Protein AF-A0A0F9T8W8-F1 (afdb_monomer_lite)

Secondary structure (DSSP, 8-state):
------------SS----------SSS-HHHHHHHHHHHTT---S---SSHHHHHHHHHHH---GGGGGS-HHHHHHHHHHHHS-HHHHHTTS-PPP-------------S-SSTTSS------------------------S-TTT----S-----SS---HHHHHHHHHHHHHHHHIIIIII-S---SSHHHHHHHHHHHHT-SSPPPPPPHHHHHHHHTT-----EEES-SEEEEEEEEEETTHHHHHHTS-EEEEEEEEEES--HHHHHH--S-EEEEEEEEE-TT-SS--S-EEETTEEE--BEEE---SSS--EEEHHHHHHHHHHH--EEEEEEEEEEEEEEE-TTHHHHHHHHHHHHT-SSHHHHHHHHHHHHHHHHHHT--SEEEEEEESPPPGGGTTS-----------TT------EEEEEEE---TT--HHHHHHHHHHHHHHHHHHHHHHHHTTPPEEEEETTEEEESSPPPTTTB-TT--TTPEEEEEEEEEEEEEETTEEEEEETTEEEEEEETT-TT----HHHHHHHHTTPPEEEEEEPPPPHHHHHHHHHHHHH-HHHHHHHHHTS---SSS----SSS--EEEEEE---TTSTT--SS--PPPBHHHHHH--

Structure (mmCIF, N/CA/C/O backbone):
data_AF-A0A0F9T8W8-F1
#
_entry.id   AF-A0A0F9T8W8-F1
#
loop_
_atom_site.group_PDB
_atom_site.id
_atom_site.type_symbol
_atom_site.label_atom_id
_atom_site.label_alt_id
_atom_site.label_comp_id
_atom_site.label_asym_id
_atom_site.label_entity_id
_atom_site.label_seq_id
_atom_site.pdbx_PDB_ins_code
_atom_site.Cartn_x
_atom_site.Cartn_y
_atom_site.Cartn_z
_atom_site.occupancy
_atom_site.B_iso_or_equiv
_atom_site.auth_seq_id
_atom_site.auth_comp_id
_atom_site.auth_asym_id
_atom_site.auth_atom_id
_atom_site.pdbx_PDB_model_num
ATOM 1 N N . MET A 1 1 ? 22.616 67.131 -33.430 1.00 29.28 1 MET A N 1
ATOM 2 C CA . MET A 1 1 ? 23.385 68.053 -32.569 1.00 29.28 1 MET A CA 1
ATOM 3 C C . MET A 1 1 ? 23.751 67.282 -31.319 1.00 29.28 1 MET A C 1
ATOM 5 O O . MET A 1 1 ? 22.842 66.722 -30.737 1.00 29.28 1 MET A O 1
ATOM 9 N N . THR A 1 2 ? 24.973 67.141 -30.836 1.00 23.95 2 THR A N 1
ATOM 10 C CA . THR A 1 2 ? 26.331 67.298 -31.361 1.00 23.95 2 THR A CA 1
ATOM 11 C C . THR A 1 2 ? 27.179 66.436 -30.416 1.00 23.95 2 THR A C 1
ATOM 13 O O . THR A 1 2 ? 26.838 66.239 -29.255 1.00 23.95 2 THR A O 1
ATOM 16 N N . THR A 1 3 ? 28.230 65.877 -30.979 1.00 25.52 3 THR A N 1
ATOM 17 C CA . THR A 1 3 ? 29.277 64.994 -30.463 1.00 25.52 3 THR A CA 1
ATOM 18 C C . THR A 1 3 ? 29.898 65.422 -29.128 1.00 25.52 3 THR A C 1
ATOM 20 O O . THR A 1 3 ? 30.050 66.616 -28.920 1.00 25.52 3 THR A O 1
ATOM 23 N N . PHE A 1 4 ? 30.407 64.474 -28.325 1.00 23.53 4 PHE A N 1
ATOM 24 C CA . PHE A 1 4 ? 31.776 64.554 -27.776 1.00 23.53 4 PHE A CA 1
ATOM 25 C C . PHE A 1 4 ? 32.308 63.170 -27.350 1.00 23.53 4 PHE A C 1
ATOM 27 O O . PHE A 1 4 ? 31.723 62.479 -26.522 1.00 23.53 4 PHE A O 1
ATOM 34 N N . GLN A 1 5 ? 33.433 62.781 -27.958 1.00 27.00 5 GLN A N 1
ATOM 35 C CA . GLN A 1 5 ? 34.314 61.682 -27.554 1.00 27.00 5 GLN A CA 1
ATOM 36 C C . GLN A 1 5 ? 35.321 62.191 -26.514 1.00 27.00 5 GLN A C 1
ATOM 38 O O . GLN A 1 5 ? 35.812 63.306 -26.668 1.00 27.00 5 GLN A O 1
ATOM 43 N N . PHE A 1 6 ? 35.754 61.338 -25.580 1.00 24.06 6 PHE A N 1
ATOM 44 C CA . PHE A 1 6 ? 37.173 61.257 -25.211 1.00 24.06 6 PHE A CA 1
ATOM 45 C C . PHE A 1 6 ? 37.541 59.838 -24.751 1.00 24.06 6 PHE A C 1
ATOM 47 O O . PHE A 1 6 ? 36.818 59.194 -23.997 1.00 24.06 6 PHE A O 1
ATOM 54 N N . PHE A 1 7 ? 38.668 59.354 -25.273 1.00 26.80 7 PHE A N 1
ATOM 55 C CA . PHE A 1 7 ? 39.261 58.041 -25.030 1.00 26.80 7 PHE A CA 1
ATOM 56 C C . PHE A 1 7 ? 39.984 57.976 -23.678 1.00 26.80 7 PHE A C 1
ATOM 58 O O . PHE A 1 7 ? 40.740 58.881 -23.334 1.00 26.80 7 PHE A O 1
ATOM 65 N N . GLY A 1 8 ? 39.888 56.824 -23.013 1.00 24.77 8 GLY A N 1
ATOM 66 C CA . GLY A 1 8 ? 40.820 56.377 -21.980 1.00 24.77 8 GLY A CA 1
ATOM 67 C C . GLY A 1 8 ? 40.930 54.854 -22.009 1.00 24.77 8 GLY A C 1
ATOM 68 O O . GLY A 1 8 ? 40.056 54.154 -21.515 1.00 24.77 8 GLY A O 1
ATOM 69 N N . LYS A 1 9 ? 41.987 54.334 -22.643 1.00 27.94 9 LYS A N 1
ATOM 70 C CA . LYS A 1 9 ? 42.319 52.902 -22.681 1.00 27.94 9 LYS A CA 1
ATOM 71 C C . LYS A 1 9 ? 42.739 52.423 -21.286 1.00 27.94 9 LYS A C 1
ATOM 73 O O . LYS A 1 9 ? 43.814 52.796 -20.829 1.00 27.94 9 LYS A O 1
ATOM 78 N N . ILE A 1 10 ? 41.986 51.499 -20.695 1.00 27.47 10 ILE A N 1
ATOM 79 C CA . ILE A 1 10 ? 42.510 50.517 -19.735 1.00 27.47 10 ILE A CA 1
ATOM 80 C C . ILE A 1 10 ? 42.041 49.141 -20.222 1.00 27.47 10 ILE A C 1
ATOM 82 O O . ILE A 1 10 ? 40.852 48.922 -20.427 1.00 27.47 10 ILE A O 1
ATOM 86 N N . LYS A 1 11 ? 42.988 48.234 -20.494 1.00 29.33 11 LYS A N 1
ATOM 87 C CA . LYS A 1 11 ? 42.693 46.831 -20.830 1.00 29.33 11 LYS A CA 1
ATOM 88 C C . LYS A 1 11 ? 42.105 46.126 -19.596 1.00 29.33 11 LYS A C 1
ATOM 90 O O . LYS A 1 11 ? 42.685 46.285 -18.521 1.00 29.33 11 LYS A O 1
ATOM 95 N N . PRO A 1 12 ? 41.053 45.303 -19.735 1.00 30.50 12 PRO A N 1
ATOM 96 C CA . PRO A 1 12 ? 40.523 44.528 -18.624 1.00 30.50 12 PRO A CA 1
ATOM 97 C C . PRO A 1 12 ? 41.465 43.362 -18.291 1.00 30.50 12 PRO A C 1
ATOM 99 O O . PRO A 1 12 ? 41.955 42.658 -19.176 1.00 30.50 12 PRO A O 1
ATOM 102 N N . LYS A 1 13 ? 41.717 43.155 -16.998 1.00 28.94 13 LYS A N 1
ATOM 103 C CA . LYS A 1 13 ? 42.032 41.834 -16.450 1.00 28.94 13 LYS A CA 1
ATOM 104 C C . LYS A 1 13 ? 40.790 41.398 -15.673 1.00 28.94 13 LYS A C 1
ATOM 106 O O . LYS A 1 13 ? 40.319 42.161 -14.840 1.00 28.94 13 LYS A O 1
ATOM 111 N N . SER A 1 14 ? 40.335 40.187 -15.987 1.00 31.19 14 SER A N 1
ATOM 112 C CA . SER A 1 14 ? 39.193 39.432 -15.450 1.00 31.19 14 SER A CA 1
ATOM 113 C C . SER A 1 14 ? 37.791 39.969 -15.752 1.00 31.19 14 SER A C 1
ATOM 115 O O . SER A 1 14 ? 37.347 40.966 -15.191 1.00 31.19 14 SER A O 1
ATOM 117 N N . ASP A 1 15 ? 37.114 39.212 -16.616 1.00 30.25 15 ASP A N 1
ATOM 118 C CA . ASP A 1 15 ? 35.693 39.245 -16.938 1.00 30.25 15 ASP A CA 1
ATOM 119 C C . ASP A 1 15 ? 34.841 38.814 -15.737 1.00 30.25 15 ASP A C 1
ATOM 121 O O . ASP A 1 15 ? 34.908 37.651 -15.344 1.00 30.25 15 ASP A O 1
ATOM 125 N N . ILE A 1 16 ? 34.011 39.717 -15.208 1.00 27.97 16 ILE A N 1
ATOM 126 C CA . ILE A 1 16 ? 32.670 39.405 -14.684 1.00 27.97 16 ILE A CA 1
ATOM 127 C C . ILE A 1 16 ? 31.791 40.636 -14.964 1.00 27.97 16 ILE A C 1
ATOM 129 O O . ILE A 1 16 ? 31.844 41.624 -14.234 1.00 27.97 16 ILE A O 1
ATOM 133 N N . ASP A 1 17 ? 30.990 40.572 -16.028 1.00 25.86 17 ASP A N 1
ATOM 134 C CA . ASP A 1 17 ? 29.895 41.510 -16.291 1.00 25.86 17 ASP A CA 1
ATOM 135 C C . ASP A 1 17 ? 28.664 41.110 -15.462 1.00 25.86 17 ASP A C 1
ATOM 137 O O . ASP A 1 17 ? 28.151 39.997 -15.591 1.00 25.86 17 ASP A O 1
ATOM 141 N N . VAL A 1 18 ? 28.146 42.033 -14.645 1.00 28.97 18 VAL A N 1
ATOM 142 C CA . VAL A 1 18 ? 26.799 41.951 -14.055 1.00 28.97 18 VAL A CA 1
ATOM 143 C C . VAL A 1 18 ? 26.024 43.207 -14.474 1.00 28.97 18 VAL A C 1
ATOM 145 O O . VAL A 1 18 ? 26.321 44.289 -13.968 1.00 28.97 18 VAL A O 1
ATOM 148 N N . PRO A 1 19 ? 25.039 43.118 -15.389 1.00 28.30 19 PRO A N 1
ATOM 149 C CA . PRO A 1 19 ? 24.349 44.296 -15.899 1.00 28.30 19 PRO A CA 1
ATOM 150 C C . PRO A 1 19 ? 22.959 44.454 -15.272 1.00 28.30 19 PRO A C 1
ATOM 152 O O . PRO A 1 19 ? 21.989 44.039 -15.884 1.00 28.30 19 PRO A O 1
ATOM 155 N N . TRP A 1 20 ? 22.833 45.081 -14.095 1.00 27.33 20 TRP A N 1
ATOM 156 C CA . TRP A 1 20 ? 21.553 45.642 -13.611 1.00 27.33 20 TRP A CA 1
ATOM 157 C C . TRP A 1 20 ? 21.799 46.797 -12.625 1.00 27.33 20 TRP A C 1
ATOM 159 O O . TRP A 1 20 ? 21.724 46.625 -11.414 1.00 27.33 20 TRP A O 1
ATOM 169 N N . PHE A 1 21 ? 22.072 47.999 -13.135 1.00 28.42 21 PHE A N 1
ATOM 170 C CA . PHE A 1 21 ? 21.975 49.237 -12.352 1.00 28.42 21 PHE A CA 1
ATOM 171 C C . PHE A 1 21 ? 21.203 50.271 -13.163 1.00 28.42 21 PHE A C 1
ATOM 173 O O . PHE A 1 21 ? 21.746 50.955 -14.025 1.00 28.42 21 PHE A O 1
ATOM 180 N N . GLY A 1 22 ? 19.898 50.335 -12.920 1.00 29.84 22 GLY A N 1
ATOM 181 C CA . GLY A 1 22 ? 19.014 51.238 -13.646 1.00 29.84 22 GLY A CA 1
ATOM 182 C C . GLY A 1 22 ? 17.578 51.217 -13.149 1.00 29.84 22 GLY A C 1
ATOM 183 O O . GLY A 1 22 ? 16.677 51.243 -13.970 1.00 29.84 22 GLY A O 1
ATOM 184 N N . MET A 1 23 ? 17.349 51.114 -11.834 1.00 25.78 23 MET A N 1
ATOM 185 C CA . MET A 1 23 ? 16.037 51.365 -11.213 1.00 25.78 23 MET A CA 1
ATOM 186 C C . MET A 1 23 ? 16.192 51.581 -9.694 1.00 25.78 23 MET A C 1
ATOM 188 O O . MET A 1 23 ? 15.656 50.845 -8.878 1.00 25.78 23 MET A O 1
ATOM 192 N N . PHE A 1 24 ? 16.957 52.598 -9.296 1.00 33.00 24 PHE A N 1
ATOM 193 C CA . PHE A 1 24 ? 16.973 53.088 -7.911 1.00 33.00 24 PHE A CA 1
ATOM 194 C C . PHE A 1 24 ? 16.791 54.601 -7.910 1.00 33.00 24 PHE A C 1
ATOM 196 O O . PHE A 1 24 ? 17.720 55.370 -7.701 1.00 33.00 24 PHE A O 1
ATOM 203 N N . ALA A 1 25 ? 15.566 55.023 -8.193 1.00 29.28 25 ALA A N 1
ATOM 204 C CA . ALA A 1 25 ? 15.118 56.383 -7.953 1.00 29.28 25 ALA A CA 1
ATOM 205 C C . ALA A 1 25 ? 13.658 56.296 -7.512 1.00 29.28 25 ALA A C 1
ATOM 207 O O . ALA A 1 25 ? 12.774 56.392 -8.354 1.00 29.28 25 ALA A O 1
ATOM 20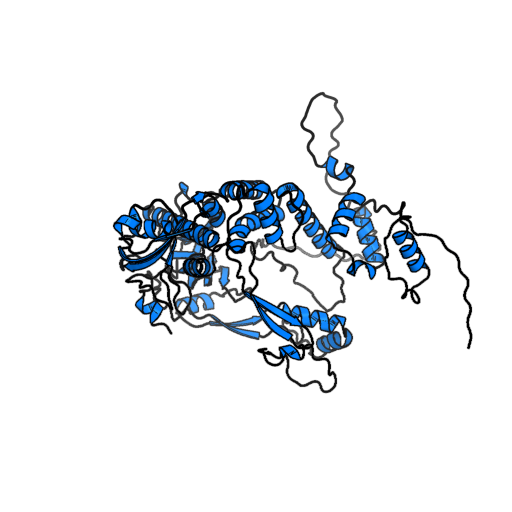8 N N . LEU A 1 26 ? 13.452 55.966 -6.228 1.00 34.81 26 LEU A N 1
ATOM 209 C CA . LEU A 1 26 ? 12.262 56.204 -5.384 1.00 34.81 26 LEU A CA 1
ATOM 210 C C . LEU A 1 26 ? 12.273 55.239 -4.181 1.00 34.81 26 LEU A C 1
ATOM 212 O O . LEU A 1 26 ? 11.365 54.434 -4.004 1.00 34.81 26 LEU A O 1
ATOM 216 N N . ILE A 1 27 ? 13.321 55.286 -3.356 1.00 35.09 27 ILE A N 1
ATOM 217 C CA . ILE A 1 27 ? 13.306 54.679 -2.018 1.00 35.09 27 ILE A CA 1
ATOM 218 C C . ILE A 1 27 ? 14.054 55.632 -1.077 1.00 35.09 27 ILE A C 1
ATOM 220 O O . ILE A 1 27 ? 15.100 56.153 -1.449 1.00 35.09 27 ILE A O 1
ATOM 224 N N . ASP A 1 28 ? 13.471 55.865 0.100 1.00 43.16 28 ASP A N 1
ATOM 225 C CA . ASP A 1 28 ? 14.023 56.571 1.266 1.00 43.16 28 ASP A CA 1
ATOM 226 C C . ASP A 1 28 ? 15.547 56.359 1.426 1.00 43.16 28 ASP A C 1
ATOM 228 O O . ASP A 1 28 ? 16.031 55.221 1.366 1.00 43.16 28 ASP A O 1
ATOM 232 N N . ASP A 1 29 ? 16.290 57.452 1.650 1.00 40.31 29 ASP A N 1
ATOM 233 C CA . ASP A 1 29 ? 17.758 57.513 1.770 1.00 40.31 29 ASP A CA 1
ATOM 234 C C . ASP A 1 29 ? 18.328 56.472 2.751 1.00 40.31 29 ASP A C 1
ATOM 236 O O . ASP A 1 29 ? 19.463 56.003 2.609 1.00 40.31 29 ASP A O 1
ATOM 240 N N . LYS A 1 30 ? 17.520 56.034 3.724 1.00 41.41 30 LYS A N 1
ATOM 241 C CA . LYS A 1 30 ? 17.898 55.004 4.695 1.00 41.41 30 LYS A CA 1
ATOM 242 C C . LYS A 1 30 ? 18.047 53.603 4.085 1.00 41.41 30 LYS A C 1
ATOM 244 O O . LYS A 1 30 ? 18.895 52.832 4.532 1.00 41.41 30 LYS A O 1
ATOM 249 N N . TRP A 1 31 ? 17.270 53.264 3.058 1.00 42.44 31 TRP A N 1
ATOM 250 C CA . TRP A 1 31 ? 17.313 51.952 2.397 1.00 42.44 31 TRP A CA 1
ATOM 251 C C . TRP A 1 31 ? 18.368 51.871 1.293 1.00 42.44 31 TRP A C 1
ATOM 253 O O . TRP A 1 31 ? 18.958 50.807 1.098 1.00 42.44 31 TRP A O 1
ATOM 263 N N . ALA A 1 32 ? 18.648 52.988 0.615 1.00 44.38 32 ALA A N 1
ATOM 264 C CA . ALA A 1 32 ? 19.736 53.077 -0.359 1.00 44.38 32 ALA A CA 1
ATOM 265 C C . ALA A 1 32 ? 21.104 52.818 0.303 1.00 44.38 32 ALA A C 1
ATOM 267 O O . ALA A 1 32 ? 21.927 52.089 -0.249 1.00 44.38 32 ALA A O 1
ATOM 268 N N . SER A 1 33 ? 21.296 53.324 1.527 1.00 42.44 33 SER A N 1
ATOM 269 C CA . SER A 1 33 ? 22.478 53.067 2.360 1.00 42.44 33 SER A CA 1
ATOM 270 C C . SER A 1 33 ? 22.639 51.577 2.718 1.00 42.44 33 SER A C 1
ATOM 272 O O . SER A 1 33 ? 23.687 50.982 2.479 1.00 42.44 33 SER A O 1
ATOM 274 N N . ILE A 1 34 ? 21.562 50.921 3.168 1.00 43.38 34 ILE A N 1
ATOM 275 C CA . ILE A 1 34 ? 21.576 49.494 3.546 1.00 43.38 34 ILE A CA 1
ATOM 276 C C . ILE A 1 34 ? 21.857 48.584 2.337 1.00 43.38 34 ILE A C 1
ATOM 278 O O . ILE A 1 34 ? 22.595 47.604 2.450 1.00 43.38 34 ILE A O 1
ATOM 282 N N . CYS A 1 35 ? 21.301 48.902 1.165 1.00 42.88 35 CYS A N 1
ATOM 283 C CA . CYS A 1 35 ? 21.550 48.128 -0.055 1.00 42.88 35 CYS A CA 1
ATOM 284 C C . CYS A 1 35 ? 22.981 48.335 -0.588 1.00 42.88 35 CYS A C 1
ATOM 286 O O . CYS A 1 35 ? 23.602 47.380 -1.063 1.00 42.88 35 CYS A O 1
ATOM 288 N N . ALA A 1 36 ? 23.531 49.547 -0.459 1.00 45.31 36 ALA A N 1
ATOM 289 C CA . ALA A 1 36 ? 24.926 49.836 -0.789 1.00 45.31 36 ALA A CA 1
ATOM 290 C C . ALA A 1 36 ? 25.902 49.077 0.134 1.00 45.31 36 ALA A C 1
ATOM 292 O O . ALA A 1 36 ? 26.884 48.503 -0.345 1.00 45.31 36 ALA A O 1
ATOM 293 N N . ASP A 1 37 ? 25.592 48.969 1.428 1.00 42.84 37 ASP A N 1
ATOM 294 C CA . ASP A 1 37 ? 26.414 48.243 2.405 1.00 42.84 37 ASP A CA 1
ATOM 295 C C . ASP A 1 37 ? 26.347 46.712 2.237 1.00 42.84 37 ASP A C 1
ATOM 297 O O . ASP A 1 37 ? 27.364 46.027 2.392 1.00 42.84 37 ASP A O 1
ATOM 301 N N . LEU A 1 38 ? 25.188 46.165 1.842 1.00 41.34 38 LEU A N 1
ATOM 302 C CA . LEU A 1 38 ? 25.027 44.745 1.487 1.00 41.34 38 LEU A CA 1
ATOM 303 C C . LEU A 1 38 ? 25.827 44.361 0.235 1.00 41.34 38 LEU A C 1
ATOM 305 O O . LEU A 1 38 ? 26.480 43.321 0.216 1.00 41.34 38 LEU A O 1
ATOM 309 N N . SER A 1 39 ? 25.818 45.210 -0.796 1.00 38.34 39 SER A N 1
ATOM 310 C CA . SER A 1 39 ? 26.518 44.938 -2.063 1.00 38.34 39 SER A CA 1
ATOM 311 C C . SER A 1 39 ? 28.047 45.047 -1.970 1.00 38.34 39 SER A C 1
ATOM 313 O O . SER A 1 39 ? 28.758 44.551 -2.842 1.00 38.34 39 SER A O 1
ATOM 315 N N . THR A 1 40 ? 28.563 45.667 -0.903 1.00 38.66 40 THR A N 1
ATOM 316 C CA . THR A 1 40 ? 30.001 45.900 -0.685 1.00 38.66 40 THR A CA 1
ATOM 317 C C . THR A 1 40 ? 30.600 45.056 0.445 1.00 38.66 40 THR A C 1
ATOM 319 O O . THR A 1 40 ? 31.783 45.199 0.750 1.00 38.66 40 THR A O 1
ATOM 322 N N . GLY A 1 41 ? 29.813 44.165 1.065 1.00 36.72 41 GLY A N 1
ATOM 323 C CA . GLY A 1 41 ? 30.288 43.277 2.132 1.00 36.72 41 GLY A CA 1
ATOM 324 C C . GLY A 1 41 ? 30.656 43.996 3.438 1.00 36.72 41 GLY A C 1
ATOM 325 O O . GLY A 1 41 ? 31.427 43.461 4.230 1.00 36.72 41 GLY A O 1
ATOM 326 N N . LYS A 1 42 ? 30.130 45.206 3.679 1.00 36.94 42 LYS A N 1
ATOM 327 C CA . LYS A 1 42 ? 30.477 46.041 4.847 1.00 36.94 42 LYS A CA 1
ATOM 328 C C . LYS A 1 42 ? 29.655 45.769 6.107 1.00 36.94 42 LYS A C 1
ATOM 330 O O . LYS A 1 42 ? 29.913 46.381 7.142 1.00 36.94 42 LYS A O 1
ATOM 335 N N . LEU A 1 43 ? 28.716 44.827 6.070 1.00 37.53 43 LEU A N 1
ATOM 336 C CA . LEU A 1 43 ? 27.928 44.420 7.235 1.00 37.53 43 LEU A CA 1
ATOM 337 C C . LEU A 1 43 ? 28.731 43.480 8.155 1.00 37.53 43 LEU A C 1
ATOM 339 O O . LEU A 1 43 ? 28.422 42.307 8.324 1.00 37.53 43 LEU A O 1
ATOM 343 N N . VAL A 1 44 ? 29.771 44.023 8.787 1.00 37.00 44 VAL A N 1
ATOM 344 C CA . VAL A 1 44 ? 30.335 43.477 10.026 1.00 37.00 44 VAL A CA 1
ATOM 345 C C . VAL A 1 44 ? 29.755 44.320 11.156 1.00 37.00 44 VAL A C 1
ATOM 347 O O . VAL A 1 44 ? 30.261 45.402 11.438 1.00 37.00 44 VAL A O 1
ATOM 350 N N . GLY A 1 45 ? 28.658 43.871 11.775 1.00 34.19 45 GLY A N 1
ATOM 351 C CA . GLY A 1 45 ? 28.146 44.568 12.964 1.00 34.19 45 GLY A CA 1
ATOM 352 C C . GLY A 1 45 ? 26.699 44.330 13.387 1.00 34.19 45 GLY A C 1
ATOM 353 O O . GLY A 1 45 ? 26.348 44.750 14.482 1.00 34.19 45 GLY A O 1
ATOM 354 N N . PHE A 1 46 ? 25.864 43.652 12.597 1.00 35.41 46 PHE A N 1
ATOM 355 C CA . PHE A 1 46 ? 24.552 43.204 13.078 1.00 35.41 46 PHE A CA 1
ATOM 356 C C . PHE A 1 46 ? 24.614 41.716 13.411 1.00 35.41 46 PHE A C 1
ATOM 358 O O . PHE A 1 46 ? 24.596 40.870 12.521 1.00 35.41 46 PHE A O 1
ATOM 365 N N . ARG A 1 47 ? 24.717 41.407 14.704 1.00 37.28 47 ARG A N 1
ATOM 366 C CA . ARG A 1 47 ? 24.482 40.065 15.239 1.00 37.28 47 ARG A CA 1
ATOM 367 C C . ARG A 1 47 ? 23.119 40.081 15.915 1.00 37.28 47 ARG A C 1
ATOM 369 O O . ARG A 1 47 ? 22.885 40.924 16.772 1.00 37.28 47 ARG A O 1
ATOM 376 N N . PHE A 1 48 ? 22.235 39.178 15.512 1.00 41.44 48 PHE A N 1
ATOM 377 C CA . PHE A 1 48 ? 21.104 38.808 16.355 1.00 41.44 48 PHE A CA 1
ATOM 378 C C . PHE A 1 48 ? 21.650 37.787 17.344 1.00 41.44 48 PHE A C 1
ATOM 380 O O . PHE A 1 48 ? 22.096 36.718 16.930 1.00 41.44 48 PHE A O 1
ATOM 387 N N . GLU A 1 49 ? 21.689 38.135 18.626 1.00 37.03 49 GLU A N 1
ATOM 388 C CA . GLU A 1 49 ? 22.218 37.246 19.663 1.00 37.03 49 GLU A CA 1
ATOM 389 C C . GLU A 1 49 ? 21.236 36.107 19.946 1.00 37.03 49 GLU A C 1
ATOM 391 O O . GLU A 1 49 ? 21.616 35.042 20.432 1.00 37.03 49 GLU A O 1
ATOM 396 N N . THR A 1 50 ? 19.964 36.295 19.578 1.00 42.94 50 THR A N 1
ATOM 397 C CA . THR A 1 50 ? 18.943 35.253 19.645 1.00 42.94 50 THR A CA 1
ATOM 398 C C . THR A 1 50 ? 17.987 35.293 18.453 1.00 42.94 50 THR A C 1
ATOM 400 O O . THR A 1 50 ? 17.699 36.336 17.866 1.00 42.94 50 THR A O 1
ATOM 403 N N . VAL A 1 51 ? 17.389 34.139 18.141 1.00 42.12 51 VAL A N 1
ATOM 404 C CA . VAL A 1 51 ? 16.285 34.029 17.169 1.00 42.12 51 VAL A CA 1
ATOM 405 C C . VAL A 1 51 ? 15.110 34.949 17.550 1.00 42.12 51 VAL A C 1
ATOM 407 O O . VAL A 1 51 ? 14.410 35.448 16.673 1.00 42.12 51 VAL A O 1
ATOM 410 N N . ALA A 1 52 ? 14.911 35.228 18.843 1.00 44.75 52 ALA A N 1
ATOM 411 C CA . ALA A 1 52 ? 13.852 36.110 19.329 1.00 44.75 52 ALA A CA 1
ATOM 412 C C . ALA A 1 52 ? 14.033 37.569 18.877 1.00 44.75 52 ALA A C 1
ATOM 414 O O . ALA A 1 52 ? 13.055 38.191 18.473 1.00 44.75 52 ALA A O 1
ATOM 415 N N . GLU A 1 53 ? 15.264 38.084 18.856 1.00 46.97 53 GLU A N 1
ATOM 416 C CA . GLU A 1 53 ? 15.563 39.450 18.399 1.00 46.97 53 GLU A CA 1
ATOM 417 C C . GLU A 1 53 ? 15.341 39.614 16.895 1.00 46.97 53 GLU A C 1
ATOM 419 O O . GLU A 1 53 ? 14.822 40.636 16.446 1.00 46.97 53 GLU A O 1
ATOM 424 N N . LEU A 1 54 ? 15.661 38.581 16.109 1.00 49.03 54 LEU A N 1
ATOM 425 C CA . LEU A 1 54 ? 15.357 38.549 14.679 1.00 49.03 54 LEU A CA 1
ATOM 426 C C . LEU A 1 54 ? 13.840 38.592 14.440 1.00 49.03 54 LEU A C 1
ATOM 428 O O . LEU A 1 54 ? 13.363 39.345 13.591 1.00 49.03 54 LEU A O 1
ATOM 432 N N . PHE A 1 55 ? 13.066 37.817 15.205 1.00 47.50 55 PHE A N 1
ATOM 433 C CA . PHE A 1 55 ? 11.605 37.831 15.108 1.00 47.50 55 PHE A CA 1
ATOM 434 C C . PHE A 1 55 ? 10.999 39.150 15.585 1.00 47.50 55 PHE A C 1
ATOM 436 O O . PHE A 1 55 ? 10.072 39.645 14.946 1.00 47.50 55 PHE A O 1
ATOM 443 N N . GLU A 1 56 ? 11.511 39.744 16.662 1.00 47.94 56 GLU A N 1
ATOM 444 C CA . GLU A 1 56 ? 11.073 41.055 17.143 1.00 47.94 56 GLU A CA 1
ATOM 445 C C . GLU A 1 56 ? 11.367 42.142 16.102 1.00 47.94 56 GLU A C 1
ATOM 447 O O . GLU A 1 56 ? 10.501 42.965 15.808 1.00 47.94 56 GLU A O 1
ATOM 452 N N . TYR A 1 57 ? 12.530 42.079 15.452 1.00 50.12 57 TYR A N 1
ATOM 453 C CA . TYR A 1 57 ? 12.904 42.970 14.357 1.00 50.12 57 TYR A CA 1
ATOM 454 C C . TYR A 1 57 ? 11.970 42.826 13.143 1.00 50.12 57 TYR A C 1
ATOM 456 O O . TYR A 1 57 ? 11.413 43.821 12.678 1.00 50.12 57 TYR A O 1
ATOM 464 N N . ILE A 1 58 ? 11.717 41.599 12.670 1.00 49.41 58 ILE A N 1
ATOM 465 C CA . ILE A 1 58 ? 10.791 41.333 11.550 1.00 49.41 58 ILE A CA 1
ATOM 466 C C . ILE A 1 58 ? 9.362 41.778 11.897 1.00 49.41 58 ILE A C 1
ATOM 468 O O . ILE A 1 58 ? 8.665 42.353 11.062 1.00 49.41 58 ILE A O 1
ATOM 472 N N . THR A 1 59 ? 8.925 41.545 13.136 1.00 46.22 59 THR A N 1
ATOM 473 C CA . THR A 1 59 ? 7.585 41.927 13.610 1.00 46.22 59 THR A CA 1
ATOM 474 C C . THR A 1 59 ? 7.439 43.445 13.712 1.00 46.22 59 THR A C 1
ATOM 476 O O . THR A 1 59 ? 6.373 43.983 13.418 1.00 46.22 59 THR A O 1
ATOM 479 N N . LYS A 1 60 ? 8.504 44.147 14.112 1.00 46.75 60 LYS A N 1
ATOM 480 C CA . LYS A 1 60 ? 8.502 45.598 14.323 1.00 46.75 60 LYS A CA 1
ATOM 481 C C . LYS A 1 60 ? 8.643 46.400 13.030 1.00 46.75 60 LYS A C 1
ATOM 483 O O . LYS A 1 60 ? 8.087 47.491 12.946 1.00 46.75 60 LYS A O 1
ATOM 488 N N . TYR A 1 61 ? 9.375 45.884 12.044 1.00 49.00 61 TYR A N 1
ATOM 489 C CA . TYR A 1 61 ? 9.743 46.648 10.846 1.00 49.00 61 TYR A CA 1
ATOM 490 C C . TYR A 1 61 ? 9.216 46.058 9.529 1.00 49.00 61 TYR A C 1
ATOM 492 O O . TYR A 1 61 ? 9.393 46.672 8.479 1.00 49.00 61 TYR A O 1
ATOM 500 N N . GLY A 1 62 ? 8.521 44.916 9.577 1.00 39.66 62 GLY A N 1
ATOM 501 C CA . GLY A 1 62 ? 8.018 44.216 8.396 1.00 39.66 62 GLY A CA 1
ATOM 502 C C . GLY A 1 62 ? 9.111 43.446 7.645 1.00 39.66 62 GLY A C 1
ATOM 503 O O . GLY A 1 62 ? 10.305 43.591 7.902 1.00 39.66 62 GLY A O 1
ATOM 504 N N . THR A 1 63 ? 8.702 42.584 6.710 1.00 41.81 63 THR A N 1
ATOM 505 C CA . THR A 1 63 ? 9.626 41.846 5.833 1.00 41.81 63 THR A CA 1
ATOM 506 C C . THR A 1 63 ? 10.064 42.743 4.666 1.00 41.81 63 THR A C 1
ATOM 508 O O . THR A 1 63 ? 9.194 43.262 3.963 1.00 41.81 63 THR A O 1
ATOM 511 N N . PRO A 1 64 ? 11.372 42.944 4.412 1.00 40.22 64 PRO A N 1
ATOM 512 C CA . PRO A 1 64 ? 11.826 43.769 3.294 1.00 40.22 64 PRO A CA 1
ATOM 513 C C . PRO A 1 64 ? 11.417 43.169 1.932 1.00 40.22 64 PRO A C 1
ATOM 515 O O . PRO A 1 64 ? 11.515 41.952 1.756 1.00 40.22 64 PRO A O 1
ATOM 518 N N . PRO A 1 65 ? 11.062 43.985 0.919 1.00 34.47 65 PRO A N 1
ATOM 519 C CA . PRO A 1 65 ? 10.662 43.506 -0.414 1.00 34.47 65 PRO A CA 1
ATOM 520 C C . PRO A 1 65 ? 11.721 42.648 -1.132 1.00 34.47 65 PRO A C 1
ATOM 522 O O . PRO A 1 65 ? 11.388 41.813 -1.968 1.00 34.47 65 PRO A O 1
ATOM 525 N N . LEU A 1 66 ? 13.002 42.812 -0.787 1.00 36.31 66 LEU A N 1
ATOM 526 C CA . LEU A 1 66 ? 14.122 42.062 -1.373 1.00 36.31 66 LEU A CA 1
ATOM 527 C C . LEU A 1 66 ? 14.162 40.578 -0.961 1.00 36.31 66 LEU A C 1
ATOM 529 O O . LEU A 1 66 ? 14.819 39.778 -1.627 1.00 36.31 66 LEU A O 1
ATOM 533 N N . TRP A 1 67 ? 13.435 40.175 0.088 1.00 39.22 67 TRP A N 1
ATOM 534 C CA . TRP A 1 67 ? 13.431 38.791 0.589 1.00 39.22 67 TRP A CA 1
ATOM 535 C C . TRP A 1 67 ? 12.704 37.807 -0.334 1.00 39.22 67 TRP A C 1
ATOM 537 O O . TRP A 1 67 ? 12.907 36.601 -0.230 1.00 39.22 67 TRP A O 1
ATOM 547 N N . TYR A 1 68 ? 11.915 38.305 -1.286 1.00 37.81 68 TYR A N 1
ATOM 548 C CA . TYR A 1 68 ? 11.249 37.480 -2.296 1.00 37.81 68 TYR A CA 1
ATOM 549 C C . TYR A 1 68 ? 12.190 36.983 -3.409 1.00 37.81 68 TYR A C 1
ATOM 551 O O . TYR A 1 68 ? 11.773 36.168 -4.228 1.00 37.81 68 TYR A O 1
ATOM 559 N N . SER A 1 69 ? 13.441 37.461 -3.450 1.00 34.81 69 SER A N 1
ATOM 560 C CA . SER A 1 69 ? 14.402 37.163 -4.526 1.00 34.81 69 SER A CA 1
ATOM 561 C C . SER A 1 69 ? 15.525 36.185 -4.152 1.00 34.81 69 SER A C 1
ATOM 563 O O . SER A 1 69 ? 16.247 35.736 -5.039 1.00 34.81 69 SER A O 1
ATOM 565 N N . TYR A 1 70 ? 15.660 35.815 -2.874 1.00 38.12 70 TYR A N 1
ATOM 566 C CA . TYR A 1 70 ? 16.696 34.883 -2.416 1.00 38.12 70 TYR A CA 1
ATOM 567 C C . TYR A 1 70 ? 16.223 33.424 -2.467 1.00 38.12 70 TYR A C 1
ATOM 569 O O . TYR A 1 70 ? 15.086 33.112 -2.103 1.00 38.12 70 TYR A O 1
ATOM 577 N N . ASP A 1 71 ? 17.110 32.505 -2.872 1.00 45.28 71 ASP A N 1
ATOM 578 C CA . ASP A 1 71 ? 16.887 31.072 -2.665 1.00 45.28 71 ASP A CA 1
ATOM 579 C C . ASP A 1 71 ? 16.820 30.832 -1.153 1.00 45.28 71 ASP A C 1
ATOM 581 O O . ASP A 1 71 ? 17.808 31.006 -0.437 1.00 45.28 71 ASP A O 1
ATOM 585 N N . LEU A 1 72 ? 15.643 30.435 -0.661 1.00 44.78 72 LEU A N 1
ATOM 586 C CA . LEU A 1 72 ? 15.410 30.130 0.751 1.00 44.78 72 LEU A CA 1
ATOM 587 C C . LEU A 1 72 ? 16.490 29.198 1.324 1.00 44.78 72 LEU A C 1
ATOM 589 O O . LEU A 1 72 ? 16.801 29.302 2.505 1.00 44.78 72 LEU A O 1
ATOM 593 N N . ARG A 1 73 ? 17.096 28.324 0.506 1.00 45.28 73 ARG A N 1
ATOM 594 C CA . ARG A 1 73 ? 18.206 27.452 0.922 1.00 45.28 73 ARG A CA 1
ATOM 595 C C . ARG A 1 73 ? 19.437 28.229 1.373 1.00 45.28 73 ARG A C 1
ATOM 597 O O . ARG A 1 73 ? 19.960 27.937 2.439 1.00 45.28 73 ARG A O 1
ATOM 604 N N . GLU A 1 74 ? 19.860 29.221 0.598 1.00 48.09 74 GLU A N 1
ATOM 605 C CA . GLU A 1 74 ? 21.037 30.035 0.910 1.00 48.09 74 GLU A CA 1
ATOM 606 C C . GLU A 1 74 ? 20.775 30.910 2.142 1.00 48.09 74 GLU A C 1
ATOM 608 O O . GLU A 1 74 ? 21.624 31.019 3.022 1.00 48.09 74 GLU A O 1
ATOM 613 N N . PHE A 1 75 ? 19.546 31.421 2.279 1.00 51.84 75 PHE A N 1
ATOM 614 C CA . PHE A 1 75 ? 19.104 32.110 3.490 1.00 51.84 75 PHE A CA 1
ATOM 615 C C . PHE A 1 75 ? 19.153 31.207 4.732 1.00 51.84 75 PHE A C 1
ATOM 617 O O . PHE A 1 75 ? 19.692 31.622 5.753 1.00 51.84 75 PHE A O 1
ATOM 624 N N . PHE A 1 76 ? 18.637 29.972 4.666 1.00 49.16 76 PHE A N 1
ATOM 625 C CA . PHE A 1 76 ? 18.691 29.034 5.796 1.00 49.16 76 PHE A CA 1
ATOM 626 C C . PHE A 1 76 ? 20.125 28.620 6.142 1.00 49.16 76 PHE A C 1
ATOM 628 O O . PHE A 1 76 ? 20.454 28.543 7.325 1.00 49.16 76 PHE A O 1
ATOM 635 N N . ASP A 1 77 ? 20.980 28.394 5.143 1.00 50.16 77 ASP A N 1
ATOM 636 C CA . ASP A 1 77 ? 22.384 28.041 5.365 1.00 50.16 77 ASP A CA 1
ATOM 637 C C . ASP A 1 77 ? 23.164 29.201 6.011 1.00 50.16 77 ASP A C 1
ATOM 639 O O . ASP A 1 77 ? 23.935 28.968 6.942 1.00 50.16 77 ASP A O 1
ATOM 643 N N . ILE A 1 78 ? 22.914 30.448 5.593 1.00 51.34 78 ILE A N 1
ATOM 644 C CA . ILE A 1 78 ? 23.480 31.660 6.212 1.00 51.34 78 ILE A CA 1
ATOM 645 C C . ILE A 1 78 ? 22.947 31.841 7.636 1.00 51.34 78 ILE A C 1
ATOM 647 O O . ILE A 1 78 ? 23.726 32.060 8.558 1.00 51.34 78 ILE A O 1
ATOM 651 N N . LEU A 1 79 ? 21.636 31.703 7.848 1.00 46.34 79 LEU A N 1
ATOM 652 C CA . LEU A 1 79 ? 21.028 31.902 9.162 1.00 46.34 79 LEU A CA 1
ATOM 653 C C . LEU A 1 79 ? 21.526 30.872 10.185 1.00 46.34 79 LEU A C 1
ATOM 655 O O . LEU A 1 79 ? 21.812 31.221 11.325 1.00 46.34 79 LEU A O 1
ATOM 659 N N . ILE A 1 80 ? 21.661 29.605 9.787 1.00 52.72 80 ILE A N 1
ATOM 660 C CA . ILE A 1 80 ? 22.193 28.553 10.661 1.00 52.72 80 ILE A CA 1
ATOM 661 C C . ILE A 1 80 ? 23.682 28.782 10.937 1.00 52.72 80 ILE A C 1
ATOM 663 O O . ILE A 1 80 ? 24.106 28.607 12.074 1.00 52.72 80 ILE A O 1
ATOM 667 N N . ARG A 1 81 ? 24.465 29.199 9.932 1.00 47.31 81 ARG A N 1
ATOM 668 C CA . ARG A 1 81 ? 25.899 29.483 10.094 1.00 47.31 81 ARG A CA 1
ATOM 669 C C . ARG A 1 81 ? 26.164 30.695 10.993 1.00 47.31 81 ARG A C 1
ATOM 671 O O . ARG A 1 81 ? 27.119 30.667 11.762 1.00 47.31 81 ARG A O 1
ATOM 678 N N . ASP A 1 82 ? 25.331 31.730 10.896 1.00 41.72 82 ASP A N 1
ATOM 679 C CA . ASP A 1 82 ? 25.635 33.046 11.468 1.00 41.72 82 ASP A CA 1
ATOM 680 C C . ASP A 1 82 ? 24.800 33.385 12.729 1.00 41.72 82 ASP A C 1
ATOM 682 O O . ASP A 1 82 ? 25.213 34.249 13.500 1.00 41.72 82 ASP A O 1
ATOM 686 N N . VAL A 1 83 ? 23.665 32.708 12.989 1.00 41.28 83 VAL A N 1
ATOM 687 C CA . VAL A 1 83 ? 22.784 32.957 14.165 1.00 41.28 83 VAL A CA 1
ATOM 688 C C . VAL A 1 83 ? 22.851 31.842 15.217 1.00 41.28 83 VAL A C 1
ATOM 690 O O . VAL A 1 83 ? 22.609 32.092 16.396 1.00 41.28 83 VAL A O 1
ATOM 693 N N . VAL A 1 84 ? 23.197 30.609 14.837 1.00 39.81 84 VAL A N 1
ATOM 694 C CA . VAL A 1 84 ? 23.368 29.504 15.794 1.00 39.81 84 VAL A CA 1
ATOM 695 C C . VAL A 1 84 ? 24.862 29.334 16.054 1.00 39.81 84 VAL A C 1
ATOM 697 O O . VAL A 1 84 ? 25.552 28.657 15.298 1.00 39.81 84 VAL A O 1
ATOM 700 N N . SER A 1 85 ? 25.386 29.978 17.101 1.00 41.47 85 SER A N 1
ATOM 701 C CA . SER A 1 85 ? 26.793 29.807 17.483 1.00 41.47 85 SER A CA 1
ATOM 702 C C . SER A 1 85 ? 27.100 28.333 17.789 1.00 41.47 85 SER A C 1
ATOM 704 O O . SER A 1 85 ? 26.253 27.606 18.320 1.00 41.47 85 SER A O 1
ATOM 706 N N . GLU A 1 86 ? 28.326 27.881 17.495 1.00 37.75 86 GLU A N 1
ATOM 707 C CA . GLU A 1 86 ? 28.798 26.534 17.870 1.00 37.75 86 GLU A CA 1
ATOM 708 C C . GLU A 1 86 ? 28.616 26.253 19.378 1.00 37.75 86 GLU A C 1
ATOM 710 O O . GLU A 1 86 ? 28.407 25.108 19.776 1.00 37.75 86 GLU A O 1
ATOM 715 N N . GLU A 1 87 ? 28.600 27.292 20.220 1.00 37.19 87 GLU A N 1
ATOM 716 C CA . GLU A 1 87 ? 28.369 27.195 21.666 1.00 37.19 87 GLU A CA 1
ATOM 717 C C . GLU A 1 87 ? 26.939 26.752 22.026 1.00 37.19 87 GLU A C 1
ATOM 719 O O . GLU A 1 87 ? 26.774 25.930 22.929 1.00 37.19 87 GLU A O 1
ATOM 724 N N . TRP A 1 88 ? 25.907 27.177 21.281 1.00 41.62 88 TRP A N 1
ATOM 725 C CA . TRP A 1 88 ? 24.515 26.754 21.526 1.00 41.62 88 TRP A CA 1
ATOM 726 C C . TRP A 1 88 ? 24.282 25.269 21.192 1.00 41.62 88 TRP A C 1
ATOM 728 O O . TRP A 1 88 ? 23.460 24.591 21.813 1.00 41.62 88 TRP A O 1
ATOM 738 N N . LEU A 1 89 ? 25.032 24.735 20.223 1.00 35.41 89 LEU A N 1
ATOM 739 C CA . LEU A 1 89 ? 24.988 23.320 19.840 1.00 35.41 89 LEU A CA 1
ATOM 740 C C . LEU A 1 89 ? 25.743 22.419 20.834 1.00 35.41 89 LEU A C 1
ATOM 742 O O . LEU A 1 89 ? 25.338 21.273 21.045 1.00 35.41 89 LEU A O 1
ATOM 746 N N . LEU A 1 90 ? 26.798 22.927 21.481 1.00 36.38 90 LEU A N 1
ATOM 747 C CA . LEU A 1 90 ? 27.633 22.160 22.413 1.00 36.38 90 LEU A CA 1
ATOM 748 C C . LEU A 1 90 ? 26.988 21.939 23.793 1.00 36.38 90 LEU A C 1
ATOM 750 O O . LEU A 1 90 ? 27.258 20.914 24.421 1.00 36.38 90 LEU A O 1
ATOM 754 N N . GLU A 1 91 ? 26.080 22.810 24.244 1.00 39.53 91 GLU A N 1
ATOM 755 C CA . GLU A 1 91 ? 25.391 22.654 25.541 1.00 39.53 91 GLU A CA 1
ATOM 756 C C . GLU A 1 91 ? 24.367 21.499 25.587 1.00 39.53 91 GLU A C 1
ATOM 758 O O . GLU A 1 91 ? 23.940 21.088 26.667 1.00 39.53 91 GLU A O 1
ATOM 763 N N . ARG A 1 92 ? 23.987 20.912 24.440 1.00 36.03 92 ARG A N 1
ATOM 764 C CA . ARG A 1 92 ? 23.030 19.784 24.362 1.00 36.03 92 ARG A CA 1
ATOM 765 C C . ARG A 1 92 ? 23.648 18.425 24.025 1.00 36.03 92 ARG A C 1
ATOM 767 O O . ARG A 1 92 ? 22.913 17.439 23.908 1.00 36.03 92 ARG A O 1
ATOM 774 N N . VAL A 1 93 ? 24.972 18.335 23.906 1.00 31.30 93 VAL A N 1
ATOM 775 C CA . VAL A 1 93 ? 25.677 17.058 23.718 1.00 31.30 93 VAL A CA 1
ATOM 776 C C . VAL A 1 93 ? 26.122 16.527 25.089 1.00 31.30 93 VAL A C 1
ATOM 778 O O . VAL A 1 93 ? 26.914 17.187 25.759 1.00 31.30 93 VAL A O 1
ATOM 781 N N . PRO A 1 94 ? 25.678 15.337 25.543 1.00 32.97 94 PRO A N 1
ATOM 782 C CA . PRO A 1 94 ? 26.213 14.751 26.767 1.00 32.97 94 PRO A CA 1
ATOM 783 C C . PRO A 1 94 ? 27.696 14.427 26.551 1.00 32.97 94 PRO A C 1
ATOM 785 O O . PRO A 1 94 ? 28.033 13.578 25.720 1.00 32.97 94 PRO A O 1
ATOM 788 N N . LYS A 1 95 ? 28.594 15.087 27.293 1.00 34.53 95 LYS A N 1
ATOM 789 C CA . LYS A 1 95 ? 30.012 14.708 27.326 1.00 34.53 95 LYS A CA 1
ATOM 790 C C . LYS A 1 95 ? 30.115 13.292 27.904 1.00 34.53 95 LYS A C 1
ATOM 792 O O . LYS A 1 95 ? 29.736 13.057 29.050 1.00 34.53 95 LYS A O 1
ATOM 797 N N . LYS A 1 96 ? 30.606 12.339 27.102 1.00 33.91 96 LYS A N 1
ATOM 798 C CA . LYS A 1 96 ? 31.023 11.017 27.593 1.00 33.91 96 LYS A CA 1
ATOM 799 C C . LYS A 1 96 ? 32.106 11.221 28.655 1.00 33.91 96 LYS A C 1
ATOM 801 O O . LYS A 1 96 ? 33.069 11.944 28.420 1.00 33.91 96 LYS A O 1
ATOM 806 N N . GLY A 1 97 ? 31.885 10.619 29.818 1.00 32.78 97 GLY A N 1
ATOM 807 C CA . GLY A 1 97 ? 32.649 10.866 31.030 1.00 32.78 97 GLY A CA 1
ATOM 808 C C . GLY A 1 97 ? 34.101 10.389 30.998 1.00 32.78 97 GLY A C 1
ATOM 809 O O . GLY A 1 97 ? 34.441 9.375 30.393 1.00 32.78 97 GLY A O 1
ATOM 810 N N . GLY A 1 98 ? 34.911 11.121 31.753 1.00 29.17 98 GLY A N 1
ATOM 811 C CA . GLY A 1 98 ? 36.136 10.696 32.420 1.00 29.17 98 GLY A CA 1
ATOM 812 C C . GLY A 1 98 ? 36.210 11.502 33.722 1.00 29.17 98 GLY A C 1
ATOM 813 O O . GLY A 1 98 ? 35.889 12.688 33.695 1.00 29.17 98 GLY A O 1
ATOM 814 N N . GLY A 1 99 ? 36.499 10.836 34.849 1.00 30.77 99 GLY A N 1
ATOM 815 C CA . GLY A 1 99 ? 36.494 11.398 36.213 1.00 30.77 99 GLY A CA 1
ATOM 816 C C . GLY A 1 99 ? 37.386 12.636 36.373 1.00 30.77 99 GLY A C 1
ATOM 817 O O . GLY A 1 99 ? 38.192 12.942 35.506 1.00 30.77 99 GLY A O 1
ATOM 818 N N . THR A 1 100 ? 37.285 13.417 37.439 1.00 28.97 100 THR A N 1
ATOM 819 C CA . THR A 1 100 ? 37.154 13.047 38.854 1.00 28.97 100 THR A CA 1
ATOM 820 C C . THR A 1 100 ? 36.435 14.145 39.643 1.00 28.97 100 THR A C 1
ATOM 822 O O . THR A 1 100 ? 36.222 15.248 39.153 1.00 28.97 100 THR A O 1
ATOM 825 N N . GLU A 1 101 ? 36.038 13.773 40.856 1.00 34.31 101 GLU A N 1
ATOM 826 C CA . GLU A 1 101 ? 35.305 14.528 41.870 1.00 34.31 101 GLU A CA 1
ATOM 827 C C . GLU A 1 101 ? 35.742 15.990 42.042 1.00 34.31 101 GLU A C 1
ATOM 829 O O . GLU A 1 101 ? 36.912 16.260 42.274 1.00 34.31 101 GLU A O 1
ATOM 834 N N . ASP A 1 102 ? 34.764 16.900 42.059 1.00 25.91 102 ASP A N 1
ATOM 835 C CA . ASP A 1 102 ? 34.711 17.945 43.079 1.00 25.91 102 ASP A CA 1
ATOM 836 C C . ASP A 1 102 ? 33.258 18.356 43.355 1.00 25.91 102 ASP A C 1
ATOM 838 O O . ASP A 1 102 ? 32.442 18.580 42.458 1.00 25.91 102 ASP A O 1
ATOM 842 N N . LYS A 1 103 ? 32.920 18.380 44.646 1.00 29.73 103 LYS A N 1
ATOM 843 C CA . LYS A 1 103 ? 31.597 18.711 45.182 1.00 29.73 103 LYS A CA 1
ATOM 844 C C . LYS A 1 103 ? 31.277 20.183 44.921 1.00 29.73 103 LYS A C 1
ATOM 846 O O . LYS A 1 103 ? 31.934 21.047 45.492 1.00 29.73 103 LYS A O 1
ATOM 851 N N . VAL A 1 104 ? 30.186 20.472 44.208 1.00 24.39 104 VAL A N 1
ATOM 852 C CA . VAL A 1 104 ? 29.493 21.765 44.324 1.00 24.39 104 VAL A CA 1
ATOM 853 C C . VAL A 1 104 ? 27.985 21.546 44.456 1.00 24.39 104 VAL A C 1
ATOM 855 O O . VAL A 1 104 ? 27.364 20.739 43.772 1.00 24.39 104 VAL A O 1
ATOM 858 N N . THR A 1 105 ? 27.448 22.245 45.444 1.00 23.58 105 THR A N 1
ATOM 859 C CA . THR A 1 105 ? 26.151 22.160 46.111 1.00 23.58 105 THR A CA 1
ATOM 860 C C . THR A 1 105 ? 24.932 22.167 45.179 1.00 23.58 105 THR A C 1
ATOM 862 O O . THR A 1 105 ? 24.752 23.071 44.369 1.00 23.58 105 THR A O 1
ATOM 865 N N . LEU A 1 106 ? 24.031 21.197 45.376 1.00 22.89 106 LEU A N 1
ATOM 866 C CA . LEU A 1 106 ? 22.672 21.182 44.825 1.00 22.89 106 LEU A CA 1
ATOM 867 C C . LEU A 1 106 ? 21.856 22.361 45.383 1.00 22.89 106 LEU A C 1
ATOM 869 O O . LEU A 1 106 ? 21.406 22.317 46.528 1.00 22.89 106 LEU A O 1
ATOM 873 N N . ILE A 1 107 ? 21.608 23.382 44.562 1.00 24.20 107 ILE A N 1
ATOM 874 C CA . ILE A 1 107 ? 20.496 24.314 44.778 1.00 24.20 107 ILE A CA 1
ATOM 875 C C . ILE A 1 107 ? 19.311 23.808 43.958 1.00 24.20 107 ILE A C 1
ATOM 877 O O . ILE A 1 107 ? 19.266 23.892 42.735 1.00 24.20 107 ILE A O 1
ATOM 881 N N . ASN A 1 108 ? 18.352 23.243 44.681 1.00 29.73 108 ASN A N 1
ATOM 882 C CA . ASN A 1 108 ? 17.024 22.903 44.205 1.00 29.73 108 ASN A CA 1
ATOM 883 C C . ASN A 1 108 ? 16.188 24.190 44.138 1.00 29.73 108 ASN A C 1
ATOM 885 O O . ASN A 1 108 ? 15.806 24.720 45.181 1.00 29.73 108 ASN A O 1
ATOM 889 N N . THR A 1 109 ? 15.879 24.689 42.941 1.00 27.38 109 THR A N 1
ATOM 890 C CA . THR A 1 109 ? 14.823 25.692 42.750 1.00 27.38 109 THR A CA 1
ATOM 891 C C . THR A 1 109 ? 13.732 25.134 41.844 1.00 27.38 109 THR A C 1
ATOM 893 O O . THR A 1 109 ? 13.876 24.958 40.637 1.00 27.38 109 THR A O 1
ATOM 896 N N . LYS A 1 110 ? 12.599 24.835 42.483 1.00 29.11 110 LYS A N 1
ATOM 897 C CA . LYS A 1 110 ? 11.296 24.619 41.854 1.00 29.11 110 LYS A CA 1
ATOM 898 C C . LYS A 1 110 ? 10.907 25.849 41.018 1.00 29.11 110 LYS A C 1
ATOM 900 O O . LYS A 1 110 ? 11.047 26.965 41.497 1.00 29.11 110 LYS A O 1
ATOM 905 N N . ASN A 1 111 ? 10.377 25.599 39.818 1.00 36.34 111 ASN A N 1
ATOM 906 C CA . ASN A 1 111 ? 9.512 26.435 38.967 1.00 36.34 111 ASN A CA 1
ATOM 907 C C . ASN A 1 111 ? 9.233 27.889 39.417 1.00 36.34 111 ASN A C 1
ATOM 909 O O . ASN A 1 111 ? 8.606 28.077 40.458 1.00 36.34 111 ASN A O 1
ATOM 913 N N . GLY A 1 112 ? 9.464 28.886 38.543 1.00 34.34 112 GLY A N 1
ATOM 914 C CA . GLY A 1 112 ? 8.635 30.103 38.612 1.00 34.34 112 GLY A CA 1
ATOM 915 C C . GLY A 1 112 ? 9.086 31.431 38.000 1.00 34.34 112 GLY A C 1
ATOM 916 O O . GLY A 1 112 ? 8.212 32.279 37.849 1.00 34.34 112 GLY A O 1
ATOM 917 N N . ASP A 1 113 ? 10.352 31.657 37.628 1.00 29.95 113 ASP A N 1
ATOM 918 C CA . ASP A 1 113 ? 10.826 33.060 37.538 1.00 29.95 113 ASP A CA 1
ATOM 919 C C . ASP A 1 113 ? 11.183 33.631 36.154 1.00 29.95 113 ASP A C 1
ATOM 921 O O . ASP A 1 113 ? 11.448 34.824 36.051 1.00 29.95 113 ASP A O 1
ATOM 925 N N . ILE A 1 114 ? 11.073 32.878 35.054 1.00 32.50 114 ILE A N 1
ATOM 926 C CA . ILE A 1 114 ? 11.350 33.445 33.712 1.00 32.50 114 ILE A CA 1
ATOM 927 C C . ILE A 1 114 ? 10.115 34.138 33.093 1.00 32.50 114 ILE A C 1
ATOM 929 O O . ILE A 1 114 ? 10.244 35.068 32.302 1.00 32.50 114 ILE A O 1
ATOM 933 N N . LEU A 1 115 ? 8.893 33.780 33.503 1.00 28.95 115 LEU A N 1
ATOM 934 C CA . LEU A 1 115 ? 7.661 34.333 32.912 1.00 28.95 115 LEU A CA 1
ATOM 935 C C . LEU A 1 115 ? 7.209 35.686 33.493 1.00 28.95 115 LEU A C 1
ATOM 937 O O . LEU A 1 115 ? 6.314 36.313 32.930 1.00 28.95 115 LEU A O 1
ATOM 941 N N . LYS A 1 116 ? 7.823 36.179 34.578 1.00 31.16 116 LYS A N 1
ATOM 942 C CA . LYS A 1 116 ? 7.492 37.494 35.167 1.00 31.16 116 LYS A CA 1
ATOM 943 C C . LYS A 1 116 ? 8.242 38.672 34.543 1.00 31.16 116 LYS A C 1
ATOM 945 O O . LYS A 1 116 ? 7.802 39.803 34.709 1.00 31.16 116 LYS A O 1
ATOM 950 N N . ALA A 1 117 ? 9.321 38.422 33.801 1.00 32.53 117 ALA A N 1
ATOM 951 C CA . ALA A 1 117 ? 10.061 39.476 33.106 1.00 32.53 117 ALA A CA 1
ATOM 952 C C . ALA A 1 117 ? 9.394 39.917 31.787 1.00 32.53 117 ALA A C 1
ATOM 954 O O . ALA A 1 117 ? 9.699 40.989 31.279 1.00 32.53 117 ALA A O 1
ATOM 955 N N . LEU A 1 118 ? 8.464 39.118 31.246 1.00 28.70 118 LEU A N 1
ATOM 956 C CA . LEU A 1 118 ? 7.906 39.323 29.903 1.00 28.70 118 LEU A CA 1
ATOM 957 C C . LEU A 1 118 ? 6.600 40.142 29.859 1.00 28.70 118 LEU A C 1
ATOM 959 O O . LEU A 1 118 ? 6.179 40.523 28.772 1.00 28.70 118 LEU A O 1
ATOM 963 N N . PHE A 1 119 ? 5.963 40.455 30.999 1.00 31.77 119 PHE A N 1
ATOM 964 C CA . PHE A 1 119 ? 4.706 41.225 31.023 1.00 31.77 119 PHE A CA 1
ATOM 965 C C . PHE A 1 119 ? 4.558 42.094 32.292 1.00 31.77 119 PHE A C 1
ATOM 967 O O . PHE A 1 119 ? 4.163 41.574 33.340 1.00 31.77 119 PHE A O 1
ATOM 974 N N . PRO A 1 120 ? 4.801 43.419 32.245 1.00 31.64 120 PRO A N 1
ATOM 975 C CA . PRO A 1 120 ? 4.452 44.302 33.352 1.00 31.64 120 PRO A CA 1
ATOM 976 C C . PRO A 1 120 ? 2.937 44.563 33.350 1.00 31.64 120 PRO A C 1
ATOM 978 O O . PRO A 1 120 ? 2.403 45.265 32.495 1.00 31.64 120 PRO A O 1
ATOM 981 N N . THR A 1 121 ? 2.211 43.984 34.307 1.00 32.41 121 THR A N 1
ATOM 982 C CA . THR A 1 121 ? 0.784 44.277 34.514 1.00 32.41 121 THR A CA 1
ATOM 983 C C . THR A 1 121 ? 0.590 45.615 35.223 1.00 32.41 121 THR A C 1
ATOM 985 O O . THR A 1 121 ? 0.979 45.751 36.384 1.00 32.41 121 THR A O 1
ATOM 988 N N . GLU A 1 122 ? -0.123 46.551 34.592 1.00 32.41 122 GLU A N 1
ATOM 989 C CA . GLU A 1 122 ? -0.784 47.655 35.291 1.00 32.41 122 GLU A CA 1
ATOM 990 C C . GLU A 1 122 ? -2.281 47.384 35.537 1.00 32.41 122 GLU A C 1
ATOM 992 O O . GLU A 1 122 ? -3.017 46.914 34.675 1.00 32.41 122 GLU A O 1
ATOM 997 N N . LYS A 1 123 ? -2.697 47.795 36.743 1.00 30.52 123 LYS A N 1
ATOM 998 C CA . LYS A 1 123 ? -4.050 48.058 37.272 1.00 30.52 123 LYS A CA 1
ATOM 999 C C . LYS A 1 123 ? -4.984 46.882 37.601 1.00 30.52 123 LYS A C 1
ATOM 1001 O O . LYS A 1 123 ? -5.780 46.382 36.815 1.00 30.52 123 LYS A O 1
ATOM 1006 N N . LYS A 1 124 ? -4.999 46.604 38.911 1.00 33.53 124 LYS A N 1
ATOM 1007 C CA . LYS A 1 124 ? -6.042 45.914 39.683 1.00 33.53 124 LYS A CA 1
ATOM 1008 C C . LYS A 1 124 ? -7.431 46.546 39.469 1.00 33.53 124 LYS A C 1
ATOM 1010 O O . LYS A 1 124 ? -7.634 47.709 39.813 1.00 33.53 124 LYS A O 1
ATOM 1015 N N . ARG A 1 125 ? -8.425 45.737 39.087 1.00 26.14 125 ARG A N 1
ATOM 1016 C CA . ARG A 1 125 ? -9.837 45.939 39.464 1.00 26.14 125 ARG A CA 1
ATOM 1017 C C . ARG A 1 125 ? -10.341 44.703 40.213 1.00 26.14 125 ARG A C 1
ATOM 1019 O O . ARG A 1 125 ? -10.218 43.582 39.737 1.00 26.14 125 ARG A O 1
ATOM 1026 N N . LYS A 1 126 ? -10.862 44.931 41.423 1.00 34.44 126 LYS A N 1
ATOM 1027 C CA . LYS A 1 126 ? -11.529 43.938 42.280 1.00 34.44 126 LYS A CA 1
ATOM 1028 C C . LYS A 1 126 ? -12.839 43.491 41.626 1.00 34.44 126 LYS A C 1
ATOM 1030 O O . LYS A 1 126 ? -13.694 44.343 41.415 1.00 34.44 126 LYS A O 1
ATOM 1035 N N . ILE A 1 127 ? -13.037 42.186 41.436 1.00 26.95 127 ILE A N 1
ATOM 1036 C CA . ILE A 1 127 ? -14.369 41.564 41.359 1.00 26.95 127 ILE A CA 1
ATOM 1037 C C . ILE A 1 127 ? -14.362 40.288 42.216 1.00 26.95 127 ILE A C 1
ATOM 1039 O O . ILE A 1 127 ? -13.355 39.594 42.338 1.00 26.95 127 ILE A O 1
ATOM 1043 N N . SER A 1 128 ? -15.472 40.086 42.917 1.00 26.23 128 SER A N 1
ATOM 1044 C CA . SER A 1 128 ? -15.692 39.228 44.079 1.00 26.23 128 SER A CA 1
ATOM 1045 C C . SER A 1 128 ? -15.985 37.751 43.779 1.00 26.23 128 SER A C 1
ATOM 1047 O O . SER A 1 128 ? -16.486 37.392 42.722 1.00 26.23 128 SER A O 1
ATOM 1049 N N . LYS A 1 129 ? -15.755 36.932 44.815 1.00 35.31 129 LYS A N 1
ATOM 1050 C CA . LYS A 1 129 ? -16.105 35.511 45.013 1.00 35.31 129 LYS A CA 1
ATOM 1051 C C . LYS A 1 129 ? -17.486 35.073 44.475 1.00 35.31 129 LYS A C 1
ATOM 1053 O O . LYS A 1 129 ? -18.493 35.626 44.907 1.00 35.31 129 LYS A O 1
ATOM 1058 N N . ARG A 1 130 ? -17.504 33.980 43.693 1.00 25.59 130 ARG A N 1
ATOM 1059 C CA . ARG A 1 130 ? -18.517 32.889 43.534 1.00 25.59 130 ARG A CA 1
ATOM 1060 C C . ARG A 1 130 ? -18.199 32.203 42.191 1.00 25.59 130 ARG A C 1
ATOM 1062 O O . ARG A 1 130 ? -17.936 32.910 41.240 1.00 25.59 130 ARG A O 1
ATOM 1069 N N . GLY A 1 131 ? -18.163 30.894 41.980 1.00 25.69 131 GLY A N 1
ATOM 1070 C CA . GLY A 1 131 ? -18.393 29.690 42.764 1.00 25.69 131 GLY A CA 1
ATOM 1071 C C . GLY A 1 131 ? -17.828 28.500 41.959 1.00 25.69 131 GLY A C 1
ATOM 1072 O O . GLY A 1 131 ? -17.329 28.668 40.852 1.00 25.69 131 GLY A O 1
ATOM 1073 N N . LYS A 1 132 ? -17.841 27.323 42.579 1.00 25.97 132 LYS A N 1
ATOM 1074 C CA . LYS A 1 132 ? -17.217 26.063 42.150 1.00 25.97 132 LYS A CA 1
ATOM 1075 C C . LYS A 1 132 ? -17.714 25.490 40.809 1.00 25.97 132 LYS A C 1
ATOM 1077 O O . LYS A 1 132 ? -18.857 25.712 40.432 1.00 25.97 132 LYS A O 1
ATOM 1082 N N . ALA A 1 133 ? -16.867 24.578 40.311 1.00 23.88 133 ALA A N 1
ATOM 1083 C CA . ALA A 1 133 ? -17.131 23.364 39.524 1.00 23.88 133 ALA A CA 1
ATOM 1084 C C . ALA A 1 133 ? -16.858 23.452 38.012 1.00 23.88 133 ALA A C 1
ATOM 1086 O O . ALA A 1 133 ? -17.732 23.792 37.226 1.00 23.88 133 ALA A O 1
ATOM 1087 N N . LEU A 1 134 ? -15.642 23.047 37.617 1.00 22.19 134 LEU A N 1
ATOM 1088 C CA . LEU A 1 134 ? -15.351 22.569 36.266 1.00 22.19 134 LEU A CA 1
ATOM 1089 C C . LEU A 1 134 ? -14.905 21.105 36.362 1.00 22.19 134 LEU A C 1
ATOM 1091 O O . LEU A 1 134 ? -13.873 20.791 36.957 1.00 22.19 134 LEU A O 1
ATOM 1095 N N . THR A 1 135 ? -15.734 20.225 35.817 1.00 22.73 135 THR A N 1
ATOM 1096 C CA . THR A 1 135 ? -15.475 18.801 35.616 1.00 22.73 135 THR A CA 1
ATOM 1097 C C . THR A 1 135 ? -14.461 18.645 34.482 1.00 22.73 135 THR A C 1
ATOM 1099 O O . THR A 1 135 ? -14.661 19.173 33.391 1.00 22.73 135 THR A O 1
ATOM 1102 N N . LEU A 1 136 ? -13.364 17.937 34.746 1.00 21.39 136 LEU A N 1
ATOM 1103 C CA . LEU A 1 136 ? -12.373 17.531 33.750 1.00 21.39 136 LEU A CA 1
ATOM 1104 C C . LEU A 1 136 ? -12.990 16.482 32.815 1.00 21.39 136 LEU A C 1
ATOM 1106 O O . LEU A 1 136 ? -13.224 15.351 33.233 1.00 21.39 136 LEU A O 1
ATOM 1110 N N . LEU A 1 137 ? -13.220 16.843 31.552 1.00 22.16 137 LEU A N 1
ATOM 1111 C CA . LEU A 1 137 ? -13.406 15.891 30.459 1.00 22.16 137 LEU A CA 1
ATOM 1112 C C . LEU A 1 137 ? -12.126 15.867 29.621 1.00 22.16 137 LEU A C 1
ATOM 1114 O O . LEU A 1 137 ? -11.778 16.830 28.942 1.00 22.16 137 LEU A O 1
ATOM 1118 N N . ASN A 1 138 ? -11.420 14.744 29.733 1.00 25.30 138 ASN A N 1
ATOM 1119 C CA . ASN A 1 138 ? -10.332 14.336 28.856 1.00 25.30 138 ASN A CA 1
ATOM 1120 C C . ASN A 1 138 ? -10.859 14.191 27.422 1.00 25.30 138 ASN A C 1
ATOM 1122 O O . ASN A 1 138 ? -11.751 13.383 27.175 1.00 25.30 138 ASN A O 1
ATOM 1126 N N . ALA A 1 139 ? -10.253 14.909 26.480 1.00 23.81 139 ALA A N 1
ATOM 1127 C CA . ALA A 1 139 ? -10.372 14.637 25.053 1.00 23.81 139 ALA A CA 1
ATOM 1128 C C . ALA A 1 139 ? -8.959 14.505 24.476 1.00 23.81 139 ALA A C 1
ATOM 1130 O O . ALA A 1 139 ? -8.312 15.484 24.109 1.00 23.81 139 ALA A O 1
ATOM 1131 N N . GLY A 1 140 ? -8.463 13.270 24.457 1.00 24.61 140 GLY A N 1
ATOM 1132 C CA . GLY A 1 140 ? -7.375 12.871 23.580 1.00 24.61 140 GLY A CA 1
ATOM 1133 C C . GLY A 1 140 ? -7.992 12.331 22.299 1.00 24.61 140 GLY A C 1
ATOM 1134 O O . GLY A 1 140 ? -8.663 11.312 22.351 1.00 24.61 140 GLY A O 1
ATOM 1135 N N . ASN A 1 141 ? -7.760 13.003 21.174 1.00 26.23 141 ASN A N 1
ATOM 1136 C CA . ASN A 1 141 ? -8.068 12.483 19.846 1.00 26.23 141 ASN A CA 1
ATOM 1137 C C . ASN A 1 141 ? -6.813 12.616 18.986 1.00 26.23 141 ASN A C 1
ATOM 1139 O O . ASN A 1 141 ? -6.328 13.715 18.728 1.00 26.23 141 ASN A O 1
ATOM 1143 N N . TYR A 1 142 ? -6.268 11.466 18.595 1.00 30.19 142 TYR A N 1
ATOM 1144 C CA . TYR A 1 142 ? -5.215 11.341 17.597 1.00 30.19 142 TYR A CA 1
ATOM 1145 C C . TYR A 1 142 ? -5.841 11.014 16.240 1.00 30.19 142 TYR A C 1
ATOM 1147 O O . TYR A 1 142 ? -6.824 10.285 16.164 1.00 30.19 142 TYR A O 1
ATOM 1155 N N . TYR A 1 143 ? -5.175 11.512 15.195 1.00 26.59 143 TYR A N 1
ATOM 1156 C CA . TYR A 1 143 ? -5.446 11.375 13.758 1.00 26.59 143 TYR A CA 1
ATOM 1157 C C . TYR A 1 143 ? -6.386 12.405 13.119 1.00 26.59 143 TYR A C 1
ATOM 1159 O O . TYR A 1 143 ? -7.387 12.061 12.499 1.00 26.59 143 TYR A O 1
ATOM 1167 N N . ASN A 1 144 ? -5.946 13.669 13.161 1.00 25.70 144 ASN A N 1
ATOM 1168 C CA . ASN A 1 144 ? -5.874 14.549 11.984 1.00 25.70 144 ASN A CA 1
ATOM 1169 C C . ASN A 1 144 ? -4.877 15.711 12.216 1.00 25.70 144 ASN A C 1
ATOM 1171 O O . ASN A 1 144 ? -5.194 16.876 12.016 1.00 25.70 144 ASN A O 1
ATOM 1175 N N . ASP A 1 145 ? -3.638 15.421 12.631 1.00 28.95 145 ASP A N 1
ATOM 1176 C CA . ASP A 1 145 ? -2.621 16.475 12.799 1.00 28.95 145 ASP A CA 1
ATOM 1177 C C . ASP A 1 145 ? -1.832 16.695 11.507 1.00 28.95 145 ASP A C 1
ATOM 1179 O O . ASP A 1 145 ? -0.660 16.354 11.357 1.00 28.95 145 ASP A O 1
ATOM 1183 N N . GLY A 1 146 ? -2.543 17.291 10.558 1.00 30.03 146 GLY A N 1
ATOM 1184 C CA . GLY A 1 146 ? -2.018 18.015 9.416 1.00 30.03 146 GLY A CA 1
ATOM 1185 C C . GLY A 1 146 ? -2.929 19.215 9.193 1.00 30.03 146 GLY A C 1
ATOM 1186 O O . GLY A 1 146 ? -3.752 19.191 8.289 1.00 30.03 146 GLY A O 1
ATOM 1187 N N . PHE A 1 147 ? -2.787 20.236 10.047 1.00 29.12 147 PHE A N 1
ATOM 1188 C CA . PHE A 1 147 ? -3.469 21.536 9.961 1.00 29.12 147 PHE A CA 1
ATOM 1189 C C . PHE A 1 147 ? -4.958 21.629 10.362 1.00 29.12 147 PHE A C 1
ATOM 1191 O O . PHE A 1 147 ? -5.667 22.429 9.772 1.00 29.12 147 PHE A O 1
ATOM 1198 N N . VAL A 1 148 ? -5.461 20.950 11.404 1.00 27.52 148 VAL A N 1
ATOM 1199 C CA . VAL A 1 148 ? -6.737 21.388 12.025 1.00 27.52 148 VAL A CA 1
ATOM 1200 C C . VAL A 1 148 ? -6.744 21.182 13.542 1.00 27.52 148 VAL A C 1
ATOM 1202 O O . VAL A 1 148 ? -7.255 20.201 14.061 1.00 27.52 148 VAL A O 1
ATOM 1205 N N . ALA A 1 149 ? -6.217 22.163 14.267 1.00 25.20 149 ALA A N 1
ATOM 1206 C CA . ALA A 1 149 ? -6.646 22.455 15.629 1.00 25.20 149 ALA A CA 1
ATOM 1207 C C . ALA A 1 149 ? -6.453 23.954 15.834 1.00 25.20 149 ALA A C 1
ATOM 1209 O O . ALA A 1 149 ? -5.315 24.387 15.972 1.00 25.20 149 ALA A O 1
ATOM 1210 N N . LEU A 1 150 ? -7.543 24.721 15.724 1.00 26.41 150 LEU A N 1
ATOM 1211 C CA . LEU A 1 150 ? -7.811 26.039 16.321 1.00 26.41 150 LEU A CA 1
ATOM 1212 C C . LEU A 1 150 ? -9.137 26.564 15.715 1.00 26.41 150 LEU A C 1
ATOM 1214 O O . LEU A 1 150 ? -9.146 27.431 14.848 1.00 26.41 150 LEU A O 1
ATOM 1218 N N . SER A 1 151 ? -10.266 26.015 16.161 1.00 29.12 151 SER A N 1
ATOM 1219 C CA . SER A 1 151 ? -11.521 26.768 16.291 1.00 29.12 151 SER A CA 1
ATOM 1220 C C . SER A 1 151 ? -11.737 26.875 17.800 1.00 29.12 151 SER A C 1
ATOM 1222 O O . SER A 1 151 ? -11.599 25.876 18.495 1.00 29.12 151 SER A O 1
ATOM 1224 N N . GLU A 1 152 ? -11.895 28.049 18.392 1.00 28.59 152 GLU A N 1
ATOM 1225 C CA . GLU A 1 152 ? -13.088 28.881 18.269 1.00 28.59 152 GLU A CA 1
ATOM 1226 C C . GLU A 1 152 ? -12.733 30.384 18.298 1.00 28.59 152 GLU A C 1
ATOM 1228 O O . GLU A 1 152 ? -11.717 30.792 18.855 1.00 28.59 152 GLU A O 1
ATOM 1233 N N . ASP A 1 153 ? -13.606 31.177 17.671 1.00 29.52 153 ASP A N 1
ATOM 1234 C CA . ASP A 1 153 ? -13.603 32.642 17.505 1.00 29.52 153 ASP A CA 1
ATOM 1235 C C . ASP A 1 153 ? -12.727 33.291 16.413 1.00 29.52 153 ASP A C 1
ATOM 1237 O O . ASP A 1 153 ? -11.718 33.939 16.672 1.00 29.52 153 ASP A O 1
ATOM 1241 N N . PHE A 1 154 ? -13.214 33.235 15.162 1.00 29.44 154 PHE A N 1
ATOM 1242 C CA . PHE A 1 154 ? -12.657 33.955 14.001 1.00 29.44 154 PHE A CA 1
ATOM 1243 C C . PHE A 1 154 ? -13.588 35.015 13.405 1.00 29.44 154 PHE A C 1
ATOM 1245 O O . PHE A 1 154 ? -14.343 34.746 12.468 1.00 29.44 154 PHE A O 1
ATOM 1252 N N . SER A 1 155 ? -13.608 36.217 13.976 1.00 27.25 155 SER A N 1
ATOM 1253 C CA . SER A 1 155 ? -14.113 37.404 13.265 1.00 27.25 155 SER A CA 1
ATOM 1254 C C . SER A 1 155 ? -12.929 38.025 12.500 1.00 27.25 155 SER A C 1
ATOM 1256 O O . SER A 1 155 ? -11.783 37.801 12.900 1.00 27.25 155 SER A O 1
ATOM 1258 N N . PRO A 1 156 ? -13.158 38.721 11.374 1.00 36.12 156 PRO A N 1
ATOM 1259 C CA . PRO A 1 156 ? -12.186 38.838 10.291 1.00 36.12 156 PRO A CA 1
ATOM 1260 C C . PRO A 1 156 ? -11.032 39.750 10.704 1.00 36.12 156 PRO A C 1
ATOM 1262 O O . PRO A 1 156 ? -11.268 40.838 11.225 1.00 36.12 156 PRO A O 1
ATOM 1265 N N . LEU A 1 157 ? -9.783 39.332 10.487 1.00 30.64 157 LEU A N 1
ATOM 1266 C CA . LEU A 1 157 ? -8.634 40.200 10.729 1.00 30.64 157 LEU A CA 1
ATOM 1267 C C . LEU A 1 157 ? -7.549 40.042 9.648 1.00 30.64 157 LEU A C 1
ATOM 1269 O O . LEU A 1 157 ? -7.306 38.924 9.185 1.00 30.64 157 LEU A O 1
ATOM 1273 N N . PRO A 1 158 ? -6.866 41.153 9.293 1.00 35.19 158 PRO A N 1
ATOM 1274 C CA . PRO A 1 158 ? -5.667 41.161 8.454 1.00 35.19 158 PRO A CA 1
ATOM 1275 C C . PRO A 1 158 ? -4.599 40.304 9.131 1.00 35.19 158 PRO A C 1
ATOM 1277 O O . PRO A 1 158 ? -4.680 40.129 10.344 1.00 35.19 158 PRO A O 1
ATOM 1280 N N . PHE A 1 159 ? -3.622 39.781 8.381 1.00 40.06 159 PHE A N 1
ATOM 1281 C CA . PHE A 1 159 ? -2.536 38.894 8.838 1.00 40.06 159 PHE A CA 1
ATOM 1282 C C . PHE A 1 159 ? -1.966 39.258 10.235 1.00 40.06 159 PHE A C 1
ATOM 1284 O O . PHE A 1 159 ? -0.912 39.862 10.388 1.00 40.06 159 PHE A O 1
ATOM 1291 N N . LYS A 1 160 ? -2.671 38.827 11.283 1.00 39.22 160 LYS A N 1
ATOM 1292 C CA . LYS A 1 160 ? -2.236 38.672 12.666 1.00 39.22 160 LYS A CA 1
ATOM 1293 C C . LYS A 1 160 ? -2.086 37.175 12.886 1.00 39.22 160 LYS A C 1
ATOM 1295 O O . LYS A 1 160 ? -2.687 36.599 13.789 1.00 39.22 160 LYS A O 1
ATOM 1300 N N . GLY A 1 161 ? -1.270 36.522 12.060 1.00 46.94 161 GLY A N 1
ATOM 1301 C CA . GLY A 1 161 ? -0.578 35.354 12.581 1.00 46.94 161 GLY A CA 1
ATOM 1302 C C . GLY A 1 161 ? 0.227 35.886 13.757 1.00 46.94 161 GLY A C 1
ATOM 1303 O O . GLY A 1 161 ? 1.171 36.640 13.536 1.00 46.94 161 GLY A O 1
ATOM 1304 N N . ASN A 1 162 ? -0.204 35.617 14.996 1.00 52.22 162 ASN A N 1
ATOM 1305 C CA . ASN A 1 162 ? 0.573 35.987 16.179 1.00 52.22 162 ASN A CA 1
ATOM 1306 C C . ASN A 1 162 ? 2.013 35.539 15.893 1.00 52.22 162 ASN A C 1
ATOM 1308 O O . ASN A 1 162 ? 2.179 34.420 15.409 1.00 52.22 162 ASN A O 1
ATOM 1312 N N . ALA A 1 163 ? 3.029 36.377 16.116 1.00 59.06 163 ALA A N 1
ATOM 1313 C CA . ALA A 1 163 ? 4.432 36.043 15.842 1.00 59.06 163 ALA A CA 1
ATOM 1314 C C . ALA A 1 163 ? 4.802 34.630 16.349 1.00 59.06 163 ALA A C 1
ATOM 1316 O O . ALA A 1 163 ? 5.595 33.926 15.733 1.00 59.06 163 ALA A O 1
ATOM 1317 N N . ALA A 1 164 ? 4.114 34.158 17.393 1.00 63.34 164 ALA A N 1
ATOM 1318 C CA . ALA A 1 164 ? 4.112 32.776 17.863 1.00 63.34 164 ALA A CA 1
ATOM 1319 C C . ALA A 1 164 ? 3.800 31.688 16.802 1.00 63.34 164 ALA A C 1
ATOM 1321 O O . ALA A 1 164 ? 4.454 30.650 16.798 1.00 63.34 164 ALA A O 1
ATOM 1322 N N . GLN A 1 165 ? 2.807 31.854 15.924 1.00 62.97 165 GLN A N 1
ATOM 1323 C CA . GLN A 1 165 ? 2.466 30.893 14.861 1.00 62.97 165 GLN A CA 1
ATOM 1324 C C . GLN A 1 165 ? 3.526 30.863 13.754 1.00 62.97 165 GLN A C 1
ATOM 1326 O O . GLN A 1 165 ? 3.932 29.779 13.337 1.00 62.97 165 GLN A O 1
ATOM 1331 N N . LEU A 1 166 ? 4.011 32.033 13.323 1.00 68.81 166 LEU A N 1
ATOM 1332 C CA . LEU A 1 166 ? 5.130 32.134 12.379 1.00 68.81 166 LEU A CA 1
ATOM 1333 C C . LEU A 1 166 ? 6.405 31.527 12.976 1.00 68.81 166 LEU A C 1
ATOM 1335 O O . LEU A 1 166 ? 7.071 30.735 12.316 1.00 68.81 166 LEU A O 1
ATOM 1339 N N . GLY A 1 167 ? 6.678 31.804 14.253 1.00 72.19 167 GLY A N 1
ATOM 1340 C CA . GLY A 1 167 ? 7.767 31.190 15.009 1.00 72.19 167 GLY A CA 1
ATOM 1341 C C . GLY A 1 167 ? 7.650 29.666 15.075 1.00 72.19 167 GLY A C 1
ATOM 1342 O O . GLY A 1 167 ? 8.621 28.970 14.806 1.00 72.19 167 GLY A O 1
ATOM 1343 N N . LYS A 1 168 ? 6.456 29.116 15.343 1.00 75.38 168 LYS A N 1
ATOM 1344 C CA . LYS A 1 168 ? 6.220 27.658 15.329 1.00 75.38 168 LYS A CA 1
ATOM 1345 C C . LYS A 1 168 ? 6.466 27.036 13.953 1.00 75.38 168 LYS A C 1
ATOM 1347 O O . LYS A 1 168 ? 7.093 25.984 13.876 1.00 75.38 168 LYS A O 1
ATOM 1352 N N . ALA A 1 169 ? 5.987 27.668 12.881 1.00 73.81 169 ALA A N 1
ATOM 1353 C CA . ALA A 1 169 ? 6.208 27.182 11.520 1.00 73.81 169 ALA A CA 1
ATOM 1354 C C . ALA A 1 169 ? 7.699 27.205 11.151 1.00 73.81 169 ALA A C 1
ATOM 1356 O O . ALA A 1 169 ? 8.217 26.244 10.589 1.00 73.81 169 ALA A O 1
ATOM 1357 N N . PHE A 1 170 ? 8.399 28.276 11.523 1.00 77.56 170 PHE A N 1
ATOM 1358 C CA . PHE A 1 170 ? 9.833 28.411 11.311 1.00 77.56 170 PHE A CA 1
ATOM 1359 C C . PHE A 1 170 ? 10.642 27.361 12.086 1.00 77.56 170 PHE A C 1
ATOM 1361 O O . PHE A 1 170 ? 11.498 26.700 11.504 1.00 77.56 170 PHE A O 1
ATOM 1368 N N . LEU A 1 171 ? 10.323 27.133 13.365 1.00 81.38 171 LEU A N 1
ATOM 1369 C CA . LEU A 1 171 ? 10.943 26.073 14.166 1.00 81.38 171 LEU A CA 1
ATOM 1370 C C . LEU A 1 171 ? 10.702 24.686 13.558 1.00 81.38 171 LEU A C 1
ATOM 1372 O O . LEU A 1 171 ? 11.632 23.893 13.475 1.00 81.38 171 LEU A O 1
ATOM 1376 N N . ALA A 1 172 ? 9.498 24.413 13.048 1.00 82.19 172 ALA A N 1
ATOM 1377 C CA . ALA A 1 172 ? 9.216 23.156 12.359 1.00 82.19 172 ALA A CA 1
ATOM 1378 C C . ALA A 1 172 ? 10.061 22.984 11.080 1.00 82.19 172 ALA A C 1
ATOM 1380 O O . ALA A 1 172 ? 10.517 21.880 10.786 1.00 82.19 172 ALA A O 1
ATOM 1381 N N . LEU A 1 173 ? 10.303 24.060 10.322 1.00 84.12 173 LEU A N 1
ATOM 1382 C CA . LEU A 1 173 ? 11.190 24.024 9.153 1.00 84.12 173 LEU A CA 1
ATOM 1383 C C . LEU A 1 173 ? 12.651 23.780 9.546 1.00 84.12 173 LEU A C 1
ATOM 1385 O O . LEU A 1 173 ? 13.329 23.003 8.873 1.00 84.12 173 LEU A O 1
ATOM 1389 N N . LEU A 1 174 ? 13.119 24.390 10.639 1.00 86.12 174 LEU A N 1
ATOM 1390 C CA . LEU A 1 174 ? 14.448 24.125 11.191 1.00 86.12 174 LEU A CA 1
ATOM 1391 C C . LEU A 1 174 ? 14.588 22.674 11.658 1.00 86.12 174 LEU A C 1
ATOM 1393 O O . LEU A 1 174 ? 15.586 22.037 11.332 1.00 86.12 174 LEU A O 1
ATOM 1397 N N . ASP A 1 175 ? 13.579 22.121 12.334 1.00 87.31 175 ASP A N 1
ATOM 1398 C CA . ASP A 1 175 ? 13.566 20.716 12.753 1.00 87.31 175 ASP A CA 1
ATOM 1399 C C . ASP A 1 175 ? 13.624 19.771 11.544 1.00 87.31 175 ASP A C 1
ATOM 1401 O O . ASP A 1 175 ? 14.365 18.787 11.558 1.00 87.31 175 ASP A O 1
ATOM 1405 N N . ILE A 1 176 ? 12.896 20.080 10.463 1.00 90.19 176 ILE A N 1
ATOM 1406 C CA . ILE A 1 176 ? 12.968 19.318 9.207 1.00 90.19 176 ILE A CA 1
ATOM 1407 C C . ILE A 1 176 ? 14.364 19.434 8.589 1.00 90.19 176 ILE A C 1
ATOM 1409 O O . ILE A 1 176 ? 14.935 18.417 8.195 1.00 90.19 176 ILE A O 1
ATOM 1413 N N . HIS A 1 177 ? 14.927 20.643 8.504 1.00 89.56 177 HIS A N 1
ATOM 1414 C CA . HIS A 1 177 ? 16.272 20.849 7.967 1.00 89.56 177 HIS A CA 1
ATOM 1415 C C . HIS A 1 177 ? 17.304 20.048 8.773 1.00 89.56 177 HIS A C 1
ATOM 1417 O O . HIS A 1 177 ? 18.038 19.242 8.195 1.00 89.56 177 HIS A O 1
ATOM 1423 N N . TYR A 1 178 ? 17.291 20.185 10.101 1.00 92.31 178 TYR A N 1
ATOM 1424 C CA . TYR A 1 178 ? 18.150 19.446 11.022 1.00 92.31 178 TYR A CA 1
ATOM 1425 C C . TYR A 1 178 ? 17.982 17.933 10.857 1.00 92.31 178 TYR A C 1
ATOM 1427 O O . TYR A 1 178 ? 18.967 17.218 10.690 1.00 92.31 178 TYR A O 1
ATOM 1435 N N . PHE A 1 179 ? 16.745 17.432 10.804 1.00 94.31 179 PHE A N 1
ATOM 1436 C CA . PHE A 1 179 ? 16.469 16.018 10.556 1.00 94.31 179 PHE A CA 1
ATOM 1437 C C . PHE A 1 179 ? 17.091 15.545 9.235 1.00 94.31 179 PHE A C 1
ATOM 1439 O O . PHE A 1 179 ? 17.754 14.508 9.190 1.00 94.31 179 PHE A O 1
ATOM 1446 N N . THR A 1 180 ? 16.917 16.300 8.148 1.00 93.88 180 THR A N 1
ATOM 1447 C CA . THR A 1 180 ? 17.458 15.915 6.837 1.00 93.88 180 THR A CA 1
ATOM 1448 C C . THR A 1 180 ? 18.985 15.926 6.804 1.00 93.88 180 THR A C 1
ATOM 1450 O O . THR A 1 180 ? 19.586 14.984 6.285 1.00 93.88 180 THR A O 1
ATOM 1453 N N . ARG A 1 181 ? 19.620 16.921 7.425 1.00 93.62 181 ARG A N 1
ATOM 1454 C CA . ARG A 1 181 ? 21.077 17.044 7.463 1.00 93.62 181 ARG A CA 1
ATOM 1455 C C . ARG A 1 181 ? 21.707 16.000 8.382 1.00 93.62 181 ARG A C 1
ATOM 1457 O O . ARG A 1 181 ? 22.537 15.221 7.930 1.00 93.62 181 ARG A O 1
ATOM 1464 N N . GLU A 1 182 ? 21.251 15.915 9.627 1.00 95.00 182 GLU A N 1
ATOM 1465 C CA . GLU A 1 182 ? 21.889 15.091 10.660 1.00 95.00 182 GLU A CA 1
ATOM 1466 C C . GLU A 1 182 ? 21.489 13.620 10.605 1.00 95.00 182 GLU A C 1
ATOM 1468 O O . GLU A 1 182 ? 22.284 12.740 10.931 1.00 95.00 182 GLU A O 1
ATOM 1473 N N . LYS A 1 183 ? 20.242 13.319 10.225 1.00 95.44 183 LYS A N 1
ATOM 1474 C CA . LYS A 1 183 ? 19.794 11.928 10.097 1.00 95.44 183 LYS A CA 1
ATOM 1475 C C . LYS A 1 183 ? 20.053 11.448 8.678 1.00 95.44 183 LYS A C 1
ATOM 1477 O O . LYS A 1 183 ? 20.840 10.525 8.462 1.00 95.44 183 LYS A O 1
ATOM 1482 N N . LEU A 1 184 ? 19.465 12.113 7.688 1.00 95.69 184 LEU A N 1
ATOM 1483 C CA . LEU A 1 184 ? 19.529 11.618 6.312 1.00 95.69 184 LEU A CA 1
ATOM 1484 C C . LEU A 1 184 ? 20.875 11.896 5.623 1.00 95.69 184 LEU A C 1
ATOM 1486 O O . LEU A 1 184 ? 21.221 11.180 4.682 1.00 95.69 184 LEU A O 1
ATOM 1490 N N . GLY A 1 185 ? 21.683 12.836 6.122 1.00 95.75 185 GLY A N 1
ATOM 1491 C CA . GLY A 1 185 ? 23.001 13.148 5.560 1.00 95.75 185 GLY A CA 1
ATOM 1492 C C . GLY A 1 185 ? 22.923 13.863 4.212 1.00 95.75 185 GLY A C 1
ATOM 1493 O O . GLY A 1 185 ? 23.822 13.714 3.390 1.00 95.75 185 GLY A O 1
ATOM 1494 N N . VAL A 1 186 ? 21.824 14.575 3.941 1.00 95.94 186 VAL A N 1
ATOM 1495 C CA . VAL A 1 186 ? 21.584 15.265 2.666 1.00 95.94 186 VAL A CA 1
ATOM 1496 C C . VAL A 1 186 ? 20.907 16.614 2.882 1.00 95.94 186 VAL A C 1
ATOM 1498 O O . VAL A 1 186 ? 20.230 16.834 3.884 1.00 95.94 186 VAL A O 1
ATOM 1501 N N . SER A 1 187 ? 21.042 17.509 1.903 1.00 92.62 187 SER A N 1
ATOM 1502 C CA . SER A 1 187 ? 20.310 18.774 1.884 1.00 92.62 187 SER A CA 1
ATOM 1503 C C . SER A 1 187 ? 18.859 18.594 1.435 1.00 92.62 187 SER A C 1
ATOM 1505 O O . SER A 1 187 ? 18.521 17.702 0.643 1.00 92.62 187 SER A O 1
ATOM 1507 N N . LEU A 1 188 ? 17.996 19.488 1.919 1.00 90.69 188 LEU A N 1
ATOM 1508 C CA . LEU A 1 188 ? 16.578 19.508 1.585 1.00 90.69 188 LEU A CA 1
ATOM 1509 C C . LEU A 1 188 ? 16.372 19.646 0.061 1.00 90.69 188 LEU A C 1
ATOM 1511 O O . LEU A 1 188 ? 16.913 20.533 -0.602 1.00 90.69 188 LEU A O 1
ATOM 1515 N N . GLY A 1 189 ? 15.601 18.726 -0.515 1.00 88.88 189 GLY A N 1
ATOM 1516 C CA . GLY A 1 189 ? 15.115 18.805 -1.887 1.00 88.88 189 GLY A CA 1
ATOM 1517 C C . GLY A 1 189 ? 13.825 19.617 -2.001 1.00 88.88 189 GLY A C 1
ATOM 1518 O O . GLY A 1 189 ? 13.252 20.056 -1.013 1.00 88.88 189 GLY A O 1
ATOM 1519 N N . VAL A 1 190 ? 13.317 19.744 -3.230 1.00 87.69 190 VAL A N 1
ATOM 1520 C CA . VAL A 1 190 ? 12.058 20.464 -3.533 1.00 87.69 190 VAL A CA 1
ATOM 1521 C C . VAL A 1 190 ? 10.853 19.885 -2.776 1.00 87.69 190 VAL A C 1
ATOM 1523 O O . VAL A 1 190 ? 9.878 20.574 -2.507 1.00 87.69 190 VAL A O 1
ATOM 1526 N N . SER A 1 191 ? 10.913 18.600 -2.426 1.00 91.00 191 SER A N 1
ATOM 1527 C CA . SER A 1 191 ? 9.959 17.967 -1.521 1.00 91.00 191 SER A CA 1
ATOM 1528 C C . SER A 1 191 ? 10.674 16.985 -0.608 1.00 91.00 191 SER A C 1
ATOM 1530 O O . SER A 1 191 ? 11.706 16.431 -0.993 1.00 91.00 191 SER A O 1
ATOM 1532 N N . PHE A 1 192 ? 10.084 16.697 0.554 1.00 93.06 192 PHE A N 1
ATOM 1533 C CA . PHE A 1 192 ? 10.634 15.725 1.500 1.00 93.06 192 PHE A CA 1
ATOM 1534 C C . PHE A 1 192 ? 10.881 14.356 0.850 1.00 93.06 192 PHE A C 1
ATOM 1536 O O . PHE A 1 192 ? 11.951 13.776 0.995 1.00 93.06 192 PHE A O 1
ATOM 1543 N N . ALA A 1 193 ? 9.950 13.888 0.013 1.00 94.50 193 ALA A N 1
ATOM 1544 C CA . ALA A 1 193 ? 10.123 12.646 -0.737 1.00 94.50 193 ALA A CA 1
ATOM 1545 C C . ALA A 1 193 ? 11.312 12.696 -1.718 1.00 94.50 193 ALA A C 1
ATOM 1547 O O . ALA A 1 193 ? 11.945 11.683 -1.997 1.00 94.50 193 ALA A O 1
ATOM 1548 N N . SER A 1 194 ? 11.630 13.868 -2.273 1.00 93.50 194 SER A N 1
ATOM 1549 C CA . SER A 1 194 ? 12.813 14.036 -3.126 1.00 93.50 194 SER A CA 1
ATOM 1550 C C . SER A 1 194 ? 14.102 14.070 -2.298 1.00 93.50 194 SER A C 1
ATOM 1552 O O . SER A 1 194 ? 15.108 13.527 -2.744 1.00 93.50 194 SER A O 1
ATOM 1554 N N . THR A 1 195 ? 14.066 14.637 -1.088 1.00 95.44 195 THR A N 1
ATOM 1555 C CA . THR A 1 195 ? 15.167 14.569 -0.111 1.00 95.44 195 THR A CA 1
ATOM 1556 C C . THR A 1 195 ? 15.480 13.128 0.273 1.00 95.44 195 THR A C 1
ATOM 1558 O O . THR A 1 195 ? 16.629 12.706 0.208 1.00 95.44 195 THR A O 1
ATOM 1561 N N . VAL A 1 196 ? 14.452 12.344 0.600 1.00 96.56 196 VAL A N 1
ATOM 1562 C CA . VAL A 1 196 ? 14.602 10.927 0.949 1.00 96.56 196 VAL A CA 1
ATOM 1563 C C . VAL A 1 196 ? 15.209 10.128 -0.205 1.00 96.56 196 VAL A C 1
ATOM 1565 O O . VAL A 1 196 ? 16.157 9.382 0.011 1.00 96.56 196 VAL A O 1
ATOM 1568 N N . MET A 1 197 ? 14.754 10.338 -1.445 1.00 95.50 197 MET A N 1
ATOM 1569 C CA . MET A 1 197 ? 15.364 9.659 -2.596 1.00 95.50 197 MET A CA 1
ATOM 1570 C C . MET A 1 197 ? 16.834 10.025 -2.799 1.00 95.50 197 MET A C 1
ATOM 1572 O O . MET A 1 197 ? 17.613 9.149 -3.158 1.00 95.50 197 MET A O 1
ATOM 1576 N N . ARG A 1 198 ? 17.232 11.279 -2.538 1.00 95.06 198 ARG A N 1
ATOM 1577 C CA . ARG A 1 198 ? 18.653 11.663 -2.557 1.00 95.06 198 ARG A CA 1
ATOM 1578 C C . ARG A 1 198 ? 19.444 10.914 -1.490 1.00 95.06 198 ARG A C 1
ATOM 1580 O O . ARG A 1 198 ? 20.527 10.436 -1.793 1.00 95.06 198 ARG A O 1
ATOM 1587 N N . ALA A 1 199 ? 18.903 10.783 -0.278 1.00 96.56 199 ALA A N 1
ATOM 1588 C CA . ALA A 1 199 ? 19.552 10.033 0.797 1.00 96.56 199 ALA A CA 1
ATOM 1589 C C . ALA A 1 199 ? 19.738 8.557 0.420 1.00 96.56 199 ALA A C 1
ATOM 1591 O O . ALA A 1 199 ? 20.842 8.032 0.540 1.00 96.56 199 ALA A O 1
ATOM 1592 N N . ILE A 1 200 ? 18.687 7.921 -0.108 1.00 95.81 200 ILE A N 1
ATOM 1593 C CA . ILE A 1 200 ? 18.719 6.537 -0.599 1.00 95.81 200 ILE A CA 1
ATOM 1594 C C . ILE A 1 200 ? 19.794 6.376 -1.680 1.00 95.81 200 ILE A C 1
ATOM 1596 O O . ILE A 1 200 ? 20.665 5.521 -1.563 1.00 95.81 200 ILE A O 1
ATOM 1600 N N . GLN A 1 201 ? 19.781 7.240 -2.697 1.00 93.75 201 GLN A N 1
ATOM 1601 C CA . GLN A 1 201 ? 20.724 7.186 -3.818 1.00 93.75 201 GLN A CA 1
ATOM 1602 C C . GLN A 1 201 ? 22.173 7.452 -3.410 1.00 93.75 201 GLN A C 1
ATOM 1604 O O . GLN A 1 201 ? 23.075 6.844 -3.972 1.00 93.75 201 GLN A O 1
ATOM 1609 N N . ALA A 1 202 ? 22.402 8.358 -2.460 1.00 92.94 202 ALA A N 1
ATOM 1610 C CA . ALA A 1 202 ? 23.746 8.740 -2.048 1.00 92.94 202 ALA A CA 1
ATOM 1611 C C . ALA A 1 202 ? 24.395 7.735 -1.086 1.00 92.94 202 ALA A C 1
ATOM 1613 O O . ALA A 1 202 ? 25.620 7.685 -1.017 1.00 92.94 202 ALA A O 1
ATOM 1614 N N . ARG A 1 203 ? 23.600 6.991 -0.304 1.00 92.25 203 ARG A N 1
ATOM 1615 C CA . ARG A 1 203 ? 24.114 6.234 0.852 1.00 92.25 203 ARG A CA 1
ATOM 1616 C C . ARG A 1 203 ? 23.700 4.768 0.919 1.00 92.25 203 ARG A C 1
ATOM 1618 O O . ARG A 1 203 ? 24.412 4.010 1.559 1.00 92.25 203 ARG A O 1
ATOM 1625 N N . TYR A 1 204 ? 22.572 4.388 0.322 1.00 91.12 204 TYR A N 1
ATOM 1626 C CA . TYR A 1 204 ? 21.962 3.067 0.541 1.00 91.12 204 TYR A CA 1
ATOM 1627 C C . TYR A 1 204 ? 21.824 2.234 -0.736 1.00 91.12 204 TYR A C 1
ATOM 1629 O O . TYR A 1 204 ? 21.634 1.027 -0.660 1.00 91.12 204 TYR A O 1
ATOM 1637 N N . LEU A 1 205 ? 21.919 2.852 -1.917 1.00 90.25 205 LEU A N 1
ATOM 1638 C CA . LEU A 1 205 ? 21.968 2.123 -3.181 1.00 90.25 205 LEU A CA 1
ATOM 1639 C C . LEU A 1 205 ? 23.422 1.870 -3.583 1.00 90.25 205 LEU A C 1
ATOM 1641 O O . LEU A 1 205 ? 24.130 2.784 -3.997 1.00 90.25 205 LEU A O 1
ATOM 1645 N N . ASP A 1 206 ? 23.836 0.605 -3.532 1.00 86.06 206 ASP A N 1
ATOM 1646 C CA . ASP A 1 206 ? 25.143 0.129 -4.006 1.00 86.06 206 ASP A CA 1
ATOM 1647 C C . ASP A 1 206 ? 25.221 0.019 -5.541 1.00 86.06 206 ASP A C 1
ATOM 1649 O O . ASP A 1 206 ? 26.279 -0.255 -6.112 1.00 86.06 206 ASP A O 1
ATOM 1653 N N . MET A 1 207 ? 24.097 0.215 -6.238 1.00 88.19 207 MET A N 1
ATOM 1654 C CA . MET A 1 207 ? 24.029 0.104 -7.687 1.00 88.19 207 MET A CA 1
ATOM 1655 C C . MET A 1 207 ? 22.998 1.015 -8.344 1.00 88.19 207 MET A C 1
ATOM 1657 O O . MET A 1 207 ? 21.925 1.299 -7.817 1.00 88.19 207 MET A O 1
ATOM 1661 N N . VAL A 1 208 ? 23.298 1.385 -9.590 1.00 87.69 208 VAL A N 1
ATOM 1662 C CA . VAL A 1 208 ? 22.344 2.049 -10.484 1.00 87.69 208 VAL A CA 1
ATOM 1663 C C . VAL A 1 208 ? 21.334 1.028 -10.997 1.00 87.69 208 VAL A C 1
ATOM 1665 O O . VAL A 1 208 ? 21.720 0.081 -11.687 1.00 87.69 208 VAL A O 1
ATOM 1668 N N . VAL A 1 209 ? 20.051 1.234 -10.700 1.00 92.00 209 VAL A N 1
ATOM 1669 C CA . VAL A 1 209 ? 18.944 0.465 -11.282 1.00 92.00 209 VAL A CA 1
ATOM 1670 C C . VAL A 1 209 ? 18.603 1.064 -12.651 1.00 92.00 209 VAL A C 1
ATOM 1672 O O . VAL A 1 209 ? 18.226 2.236 -12.712 1.00 92.00 209 VAL A O 1
ATOM 1675 N N . PRO A 1 210 ? 18.756 0.318 -13.760 1.00 91.06 210 PRO A N 1
ATOM 1676 C CA . PRO A 1 210 ? 18.419 0.836 -15.075 1.00 91.06 210 PRO A CA 1
ATOM 1677 C C . PRO A 1 210 ? 16.907 1.030 -15.202 1.00 91.06 210 PRO A C 1
ATOM 1679 O O . PRO A 1 210 ? 16.111 0.229 -14.705 1.00 91.06 210 PRO A O 1
ATOM 1682 N N . LYS A 1 211 ? 16.517 2.077 -15.931 1.00 92.75 211 LYS A N 1
ATOM 1683 C CA . LYS A 1 211 ? 15.156 2.173 -16.452 1.00 92.75 211 LYS A CA 1
ATOM 1684 C C . LYS A 1 211 ? 14.915 1.070 -17.469 1.00 92.75 211 LYS A C 1
ATOM 1686 O O . LYS A 1 211 ? 15.819 0.710 -18.225 1.00 92.75 211 LYS A O 1
ATOM 1691 N N . LEU A 1 212 ? 13.687 0.583 -17.491 1.00 94.62 212 LEU A N 1
ATOM 1692 C CA . LEU A 1 212 ? 13.242 -0.370 -18.491 1.00 94.62 212 LEU A CA 1
ATOM 1693 C C . LEU A 1 212 ? 12.868 0.371 -19.778 1.00 94.62 212 LEU A C 1
ATOM 1695 O O . LEU A 1 212 ? 12.747 1.601 -19.804 1.00 94.62 212 LEU A O 1
ATOM 1699 N N . ASP A 1 213 ? 12.746 -0.367 -20.875 1.00 94.50 213 ASP A N 1
ATOM 1700 C CA . ASP A 1 213 ? 12.061 0.170 -22.043 1.00 94.50 213 ASP A CA 1
ATOM 1701 C C . ASP A 1 213 ? 10.566 0.366 -21.734 1.00 94.50 213 ASP A C 1
ATOM 1703 O O . ASP A 1 213 ? 10.027 -0.145 -20.750 1.00 94.50 213 ASP A O 1
ATOM 1707 N N . LYS A 1 214 ? 9.896 1.164 -22.564 1.00 92.44 214 LYS A N 1
ATOM 1708 C CA . LYS A 1 214 ? 8.514 1.567 -22.300 1.00 92.44 214 LYS A CA 1
ATOM 1709 C C . LYS A 1 214 ? 7.541 0.385 -22.338 1.00 92.44 214 LYS A C 1
ATOM 1711 O O . LYS A 1 214 ? 6.571 0.373 -21.592 1.00 92.44 214 LYS A O 1
ATOM 1716 N N . GLU A 1 215 ? 7.799 -0.594 -23.198 1.00 94.94 215 GLU A N 1
ATOM 1717 C CA . GLU A 1 215 ? 6.947 -1.773 -23.348 1.00 94.94 215 GLU A CA 1
ATOM 1718 C C . GLU A 1 215 ? 6.989 -2.650 -22.091 1.00 94.94 215 GLU A C 1
ATOM 1720 O O . GLU A 1 215 ? 5.942 -3.042 -21.574 1.00 94.94 215 GLU A O 1
ATOM 1725 N N . LEU A 1 216 ? 8.179 -2.878 -21.530 1.00 96.44 216 LEU A N 1
ATOM 1726 C CA . LEU A 1 216 ? 8.347 -3.582 -20.263 1.00 96.44 216 LEU A CA 1
ATOM 1727 C C . LEU A 1 216 ? 7.803 -2.768 -19.080 1.00 96.44 216 LEU A C 1
ATOM 1729 O O . LEU A 1 216 ? 7.209 -3.355 -18.176 1.00 96.44 216 LEU A O 1
ATOM 1733 N N . GLU A 1 217 ? 7.964 -1.437 -19.068 1.00 95.31 217 GLU A N 1
ATOM 1734 C CA . GLU A 1 217 ? 7.336 -0.574 -18.052 1.00 95.31 217 GLU A CA 1
ATOM 1735 C C . GLU A 1 217 ? 5.807 -0.746 -18.071 1.00 95.31 217 GLU A C 1
ATOM 1737 O O . GLU A 1 217 ? 5.226 -1.100 -17.046 1.00 95.31 217 GLU A O 1
ATOM 1742 N N . GLU A 1 218 ? 5.163 -0.594 -19.233 1.00 94.56 218 GLU A N 1
ATOM 1743 C CA . GLU A 1 218 ? 3.711 -0.767 -19.401 1.00 94.56 218 GLU A CA 1
ATOM 1744 C C . GLU A 1 218 ? 3.256 -2.201 -19.067 1.00 94.56 218 GLU A C 1
ATOM 1746 O O . GLU A 1 218 ? 2.184 -2.408 -18.482 1.00 94.56 218 GLU A O 1
ATOM 1751 N N . PHE A 1 219 ? 4.079 -3.209 -19.387 1.00 96.75 219 PHE A N 1
ATOM 1752 C CA . PHE A 1 219 ? 3.815 -4.594 -19.010 1.00 96.75 219 PHE A CA 1
ATOM 1753 C C . PHE A 1 219 ? 3.718 -4.761 -17.488 1.00 96.75 219 PHE A C 1
ATOM 1755 O O . PHE A 1 219 ? 2.742 -5.326 -16.984 1.00 96.75 219 PHE A O 1
ATOM 1762 N N . ILE A 1 220 ? 4.713 -4.242 -16.768 1.00 97.31 220 ILE A N 1
ATOM 1763 C CA . ILE A 1 220 ? 4.873 -4.393 -15.319 1.00 97.31 220 ILE A CA 1
ATOM 1764 C C . ILE A 1 220 ? 3.914 -3.493 -14.538 1.00 97.31 220 ILE A C 1
ATOM 1766 O O . ILE A 1 220 ? 3.382 -3.914 -13.512 1.00 97.31 220 ILE A O 1
ATOM 1770 N N . GLU A 1 221 ? 3.635 -2.281 -15.017 1.00 95.69 221 GLU A N 1
ATOM 1771 C CA . GLU A 1 221 ? 2.662 -1.372 -14.401 1.00 95.69 221 GLU A CA 1
ATOM 1772 C C . GLU A 1 221 ? 1.274 -2.009 -14.275 1.00 95.69 221 GLU A C 1
ATOM 1774 O O . GLU A 1 221 ? 0.565 -1.791 -13.291 1.00 95.69 221 GLU A O 1
ATOM 1779 N N . ALA A 1 222 ? 0.885 -2.857 -15.227 1.00 95.44 222 ALA A N 1
ATOM 1780 C CA . ALA A 1 222 ? -0.365 -3.599 -15.132 1.00 95.44 222 ALA A CA 1
ATOM 1781 C C . ALA A 1 222 ? -0.384 -4.591 -13.949 1.00 95.44 222 ALA A C 1
ATOM 1783 O O . ALA A 1 222 ? -1.455 -4.818 -13.386 1.00 95.44 222 ALA A O 1
ATOM 1784 N N . ALA A 1 223 ? 0.780 -5.102 -13.526 1.00 96.81 223 ALA A N 1
ATOM 1785 C CA . ALA A 1 223 ? 0.951 -5.952 -12.345 1.00 96.81 223 ALA A CA 1
ATOM 1786 C C . ALA A 1 223 ? 1.112 -5.169 -11.026 1.00 96.81 223 ALA A C 1
ATOM 1788 O O . ALA A 1 223 ? 1.156 -5.776 -9.955 1.00 96.81 223 ALA A O 1
ATOM 1789 N N . PHE A 1 224 ? 1.218 -3.836 -11.072 1.00 96.62 224 PHE A N 1
ATOM 1790 C CA . PHE A 1 224 ? 1.273 -2.996 -9.876 1.00 96.62 224 PHE A CA 1
ATOM 1791 C C . PHE A 1 224 ? -0.128 -2.860 -9.271 1.00 96.62 224 PHE A C 1
ATOM 1793 O O . PHE A 1 224 ? -0.991 -2.197 -9.848 1.00 96.62 224 PHE A O 1
ATOM 1800 N N . TYR A 1 225 ? -0.361 -3.440 -8.095 1.00 95.81 225 TYR A N 1
ATOM 1801 C CA . TYR A 1 225 ? -1.601 -3.272 -7.330 1.00 95.81 225 TYR A CA 1
ATOM 1802 C C . TYR A 1 225 ? -1.299 -2.571 -6.009 1.00 95.81 225 TYR A C 1
ATOM 1804 O O . TYR A 1 225 ? -0.332 -2.904 -5.336 1.00 95.81 225 TYR A O 1
ATOM 1812 N N . GLY A 1 226 ? -2.131 -1.599 -5.625 1.00 94.06 226 GLY A N 1
ATOM 1813 C CA . GLY A 1 226 ? -2.014 -0.947 -4.317 1.00 94.06 226 GLY A CA 1
ATOM 1814 C C . GLY A 1 226 ? -2.372 -1.885 -3.157 1.00 94.06 226 GLY A C 1
ATOM 1815 O O . GLY A 1 226 ? -2.595 -3.076 -3.357 1.00 94.06 226 GLY A O 1
ATOM 1816 N N . GLY A 1 227 ? -2.456 -1.340 -1.942 1.00 92.44 227 GLY A N 1
ATOM 1817 C CA . GLY A 1 227 ? -2.840 -2.099 -0.747 1.00 92.44 227 GLY A CA 1
ATOM 1818 C C . GLY A 1 227 ? -4.222 -2.759 -0.846 1.00 92.44 227 GLY A C 1
ATOM 1819 O O . GLY A 1 227 ? -5.132 -2.237 -1.501 1.00 92.44 227 GLY A O 1
ATOM 1820 N N . LYS A 1 228 ? -4.367 -3.907 -0.177 1.00 93.69 228 LYS A N 1
ATOM 1821 C CA . LYS A 1 228 ? -5.607 -4.687 -0.124 1.00 93.69 228 LYS A CA 1
ATOM 1822 C C . LYS A 1 228 ? -6.643 -4.003 0.760 1.00 93.69 228 LYS A C 1
ATOM 1824 O O . LYS A 1 228 ? -6.364 -3.770 1.921 1.00 93.69 228 LYS A O 1
ATOM 1829 N N . ALA A 1 229 ? -7.829 -3.701 0.235 1.00 92.75 229 ALA A N 1
ATOM 1830 C CA . ALA A 1 229 ? -8.922 -3.140 1.028 1.00 92.75 229 ALA A CA 1
ATOM 1831 C C . ALA A 1 229 ? -10.214 -3.915 0.767 1.00 92.75 229 ALA A C 1
ATOM 1833 O O . ALA A 1 229 ? -10.811 -3.776 -0.305 1.00 92.75 229 ALA A O 1
ATOM 1834 N N . GLU A 1 230 ? -10.619 -4.742 1.726 1.00 90.81 230 GLU A N 1
ATOM 1835 C CA . GLU A 1 230 ? -11.778 -5.626 1.606 1.00 90.81 230 GLU A CA 1
ATOM 1836 C C . GLU A 1 230 ? -12.560 -5.698 2.913 1.00 90.81 230 GLU A C 1
ATOM 1838 O O . GLU A 1 230 ? -11.993 -5.720 4.004 1.00 90.81 230 GLU A O 1
ATOM 1843 N N . VAL A 1 231 ? -13.881 -5.752 2.765 1.00 90.38 231 VAL A N 1
ATOM 1844 C CA . VAL A 1 231 ? -14.812 -6.045 3.848 1.00 90.38 231 VAL A CA 1
ATOM 1845 C C . VAL A 1 231 ? -15.191 -7.512 3.716 1.00 90.38 231 VAL A C 1
ATOM 1847 O O . VAL A 1 231 ? -15.681 -7.915 2.662 1.00 90.38 231 VAL A O 1
ATOM 1850 N N . TYR A 1 232 ? -14.973 -8.285 4.774 1.00 90.06 232 TYR A N 1
ATOM 1851 C CA . TYR A 1 232 ? -15.386 -9.684 4.861 1.00 90.06 232 TYR A CA 1
ATOM 1852 C C . TYR A 1 232 ? -16.640 -9.862 5.727 1.00 90.06 232 TYR A C 1
ATOM 1854 O O . TYR A 1 232 ? -17.400 -10.810 5.530 1.00 90.06 232 TYR A O 1
ATOM 1862 N N . ARG A 1 233 ? -16.888 -8.944 6.664 1.00 89.44 233 ARG A N 1
ATOM 1863 C CA . ARG A 1 233 ? -18.088 -8.901 7.497 1.00 89.44 233 ARG A CA 1
ATOM 1864 C C . ARG A 1 233 ? -18.419 -7.452 7.835 1.00 89.44 233 ARG A C 1
ATOM 1866 O O . ARG A 1 233 ? -17.525 -6.665 8.131 1.00 89.44 233 ARG A O 1
ATOM 1873 N N . ILE A 1 234 ? -19.703 -7.098 7.764 1.00 89.38 234 ILE A N 1
ATOM 1874 C CA . ILE A 1 234 ? -20.136 -5.716 8.013 1.00 89.38 234 ILE A CA 1
ATOM 1875 C C . ILE A 1 234 ? -20.129 -5.389 9.503 1.00 89.38 234 ILE A C 1
ATOM 1877 O O . ILE A 1 234 ? -19.838 -4.257 9.857 1.00 89.38 234 ILE A O 1
ATOM 1881 N N . TYR A 1 235 ? -20.469 -6.339 10.369 1.00 91.94 235 TYR A N 1
ATOM 1882 C CA . TYR A 1 235 ? -20.710 -6.069 11.783 1.00 91.94 235 TYR A CA 1
ATOM 1883 C C . TYR A 1 235 ? -19.997 -7.084 12.673 1.00 91.94 235 TYR A C 1
ATOM 1885 O O . TYR A 1 235 ? -20.173 -8.293 12.491 1.00 91.94 235 TYR A O 1
ATOM 1893 N N . GLU A 1 236 ? -19.249 -6.580 13.650 1.00 94.25 236 GLU A N 1
ATOM 1894 C CA . GLU A 1 236 ? -18.636 -7.355 14.728 1.00 94.25 236 GLU A CA 1
ATOM 1895 C C . GLU A 1 236 ? -18.811 -6.603 16.053 1.00 94.25 236 GLU A C 1
ATOM 1897 O O . GLU A 1 236 ? -18.455 -5.431 16.142 1.00 94.25 236 GLU A O 1
ATOM 1902 N N . GLU A 1 237 ? -19.383 -7.255 17.067 1.00 94.75 237 GLU A N 1
ATOM 1903 C CA . GLU A 1 237 ? -19.697 -6.630 18.361 1.00 94.75 237 GLU A CA 1
ATOM 1904 C C . GLU A 1 237 ? -18.459 -6.545 19.260 1.00 94.75 237 GLU A C 1
ATOM 1906 O O . GLU A 1 237 ? -18.271 -5.533 19.935 1.00 94.75 237 GLU A O 1
ATOM 1911 N N . HIS A 1 238 ? -17.601 -7.572 19.200 1.00 96.50 238 HIS A N 1
ATOM 1912 C CA . HIS A 1 238 ? -16.408 -7.747 20.034 1.00 96.50 238 HIS A CA 1
ATOM 1913 C C . HIS A 1 238 ? -15.131 -7.718 19.185 1.00 96.50 238 HIS A C 1
ATOM 1915 O O . HIS A 1 238 ? -14.309 -8.641 19.191 1.00 96.50 238 HIS A O 1
ATOM 1921 N N . ALA A 1 239 ? -14.973 -6.654 18.404 1.00 97.50 239 ALA A N 1
ATOM 1922 C CA . ALA A 1 239 ? -13.881 -6.507 17.460 1.00 97.50 239 ALA A CA 1
ATOM 1923 C C . ALA A 1 239 ? -12.584 -6.049 18.136 1.00 97.50 239 ALA A C 1
ATOM 1925 O O . ALA A 1 239 ? -12.566 -5.260 19.085 1.00 97.50 239 ALA A O 1
ATOM 1926 N N . TRP A 1 240 ? -11.475 -6.499 17.564 1.00 98.25 240 TRP A N 1
ATOM 1927 C CA . TRP A 1 240 ? -10.129 -6.030 17.845 1.00 98.25 240 TRP A CA 1
ATOM 1928 C C . TRP A 1 240 ? -9.549 -5.414 16.576 1.00 98.25 240 TRP A C 1
ATOM 1930 O O . TRP A 1 240 ? -9.618 -6.008 15.498 1.00 98.25 240 TRP A O 1
ATOM 1940 N N . VAL A 1 241 ? -9.002 -4.205 16.705 1.00 97.94 241 VAL A N 1
ATOM 1941 C CA . VAL A 1 241 ? -8.497 -3.411 15.581 1.00 97.94 241 VAL A CA 1
ATOM 1942 C C . VAL A 1 241 ? -6.988 -3.286 15.691 1.00 97.94 241 VAL A C 1
ATOM 1944 O O . VAL A 1 241 ? -6.464 -2.830 16.711 1.00 97.94 241 VAL A O 1
ATOM 1947 N N . TYR A 1 242 ? -6.305 -3.649 14.614 1.00 97.81 242 TYR A N 1
ATOM 1948 C CA . TYR A 1 242 ? -4.855 -3.716 14.537 1.00 97.81 242 TYR A CA 1
ATOM 1949 C C . TYR A 1 242 ? -4.308 -2.933 13.349 1.00 97.81 242 TYR A C 1
ATOM 1951 O O . TYR A 1 242 ? -4.903 -2.945 12.271 1.00 97.81 242 TYR A O 1
ATOM 1959 N N . ASP A 1 243 ? -3.133 -2.333 13.536 1.00 96.31 243 ASP A N 1
ATOM 1960 C CA . ASP A 1 243 ? -2.344 -1.656 12.499 1.00 96.31 243 ASP A CA 1
ATOM 1961 C C . ASP A 1 243 ? -0.922 -2.232 12.502 1.00 96.31 243 ASP A C 1
ATOM 1963 O O . ASP A 1 243 ? -0.268 -2.278 13.551 1.00 96.31 243 ASP A O 1
ATOM 1967 N N . LYS A 1 244 ? -0.445 -2.724 11.355 1.00 95.62 244 LYS A N 1
ATOM 1968 C CA . LYS A 1 244 ? 0.892 -3.317 11.235 1.00 95.62 244 LYS A CA 1
ATOM 1969 C C . LYS A 1 244 ? 1.955 -2.231 11.135 1.00 95.62 244 LYS A C 1
ATOM 1971 O O . LYS A 1 244 ? 1.902 -1.349 10.276 1.00 95.62 244 LYS A O 1
ATOM 1976 N N . ASP A 1 245 ? 2.992 -2.323 11.961 1.00 93.69 245 ASP A N 1
ATOM 1977 C CA . ASP A 1 245 ? 4.053 -1.328 11.958 1.00 93.69 245 ASP A CA 1
ATOM 1978 C C . ASP A 1 245 ? 4.978 -1.499 10.742 1.00 93.69 245 ASP A C 1
ATOM 1980 O O . ASP A 1 245 ? 5.874 -2.343 10.706 1.00 93.69 245 ASP A O 1
ATOM 1984 N N . GLY A 1 246 ? 4.765 -0.663 9.723 1.00 92.94 246 GLY A N 1
ATOM 1985 C CA . GLY A 1 246 ? 5.675 -0.539 8.587 1.00 92.94 246 GLY A CA 1
ATOM 1986 C C . GLY A 1 246 ? 5.607 -1.695 7.588 1.00 92.94 246 GLY A C 1
ATOM 1987 O O . GLY A 1 246 ? 6.656 -2.179 7.176 1.00 92.94 246 GLY A O 1
ATOM 1988 N N . LEU A 1 247 ? 4.409 -2.087 7.135 1.00 96.19 247 LEU A N 1
ATOM 1989 C CA . LEU A 1 247 ? 4.223 -3.140 6.119 1.00 96.19 247 LEU A CA 1
ATOM 1990 C C . LEU A 1 247 ? 5.118 -2.958 4.878 1.00 96.19 247 LEU A C 1
ATOM 1992 O O . LEU A 1 247 ? 5.816 -3.883 4.468 1.00 96.19 247 LEU A O 1
ATOM 1996 N N . TYR A 1 248 ? 5.129 -1.763 4.276 1.00 96.12 248 TYR A N 1
ATOM 1997 C CA . TYR A 1 248 ? 5.991 -1.503 3.115 1.00 96.12 248 TYR A CA 1
ATOM 1998 C C . TYR A 1 248 ? 7.478 -1.507 3.478 1.00 96.12 248 TYR A C 1
ATOM 2000 O O . TYR A 1 248 ? 8.298 -1.920 2.669 1.00 96.12 248 TYR A O 1
ATOM 2008 N N . ASN A 1 249 ? 7.819 -1.126 4.709 1.00 95.00 249 ASN A N 1
ATOM 2009 C CA . ASN A 1 249 ? 9.192 -1.180 5.190 1.00 95.00 249 ASN A CA 1
ATOM 2010 C C . ASN A 1 249 ? 9.671 -2.631 5.368 1.00 95.00 249 ASN A C 1
ATOM 2012 O O . ASN A 1 249 ? 10.812 -2.949 5.062 1.00 95.00 249 ASN A O 1
ATOM 2016 N N . GLU A 1 250 ? 8.796 -3.534 5.818 1.00 96.50 250 GLU A N 1
ATOM 2017 C CA . GLU A 1 250 ? 9.067 -4.975 5.834 1.00 96.50 250 GLU A CA 1
ATOM 2018 C C . GLU A 1 250 ? 9.226 -5.519 4.403 1.00 96.50 250 GLU A C 1
ATOM 2020 O O . GLU A 1 250 ? 10.164 -6.268 4.114 1.00 96.50 250 GLU A O 1
ATOM 2025 N N . ALA A 1 251 ? 8.369 -5.091 3.472 1.00 97.50 251 ALA A N 1
ATOM 2026 C CA . ALA A 1 251 ? 8.475 -5.455 2.060 1.00 97.50 251 ALA A CA 1
ATOM 2027 C C . ALA A 1 251 ? 9.796 -4.979 1.417 1.00 97.50 251 ALA A C 1
ATOM 2029 O O . ALA A 1 251 ? 10.395 -5.724 0.642 1.00 97.50 251 ALA A O 1
ATOM 2030 N N . ASP A 1 252 ? 10.304 -3.803 1.794 1.00 96.25 252 ASP A N 1
ATOM 2031 C CA . ASP A 1 252 ? 11.585 -3.254 1.323 1.00 96.25 252 ASP A CA 1
ATOM 2032 C C . ASP A 1 252 ? 12.806 -4.117 1.720 1.00 96.25 252 ASP A C 1
ATOM 2034 O O . ASP A 1 252 ? 13.863 -4.034 1.089 1.00 96.25 252 ASP A O 1
ATOM 2038 N N . THR A 1 253 ? 12.678 -5.000 2.722 1.00 96.62 253 THR A N 1
ATOM 2039 C CA . THR A 1 253 ? 13.754 -5.930 3.130 1.00 96.62 253 THR A CA 1
ATOM 2040 C C . THR A 1 253 ? 13.916 -7.146 2.205 1.00 96.62 253 THR A C 1
ATOM 2042 O O . THR A 1 253 ? 14.931 -7.862 2.280 1.00 96.62 253 THR A O 1
ATOM 2045 N N . HIS A 1 254 ? 12.931 -7.390 1.336 1.00 97.25 254 HIS A N 1
ATOM 2046 C CA . HIS A 1 254 ? 12.888 -8.528 0.423 1.00 97.25 254 HIS A CA 1
ATOM 2047 C C . HIS A 1 254 ? 13.672 -8.262 -0.867 1.00 97.25 254 HIS A C 1
ATOM 2049 O O . HIS A 1 254 ? 14.067 -7.140 -1.177 1.00 97.25 254 HIS A O 1
ATOM 2055 N N . VAL A 1 255 ? 13.926 -9.320 -1.642 1.00 97.38 255 VAL A N 1
ATOM 2056 C CA . VAL A 1 255 ? 14.603 -9.198 -2.939 1.00 97.38 255 VAL A CA 1
ATOM 2057 C C . VAL A 1 255 ? 13.727 -8.454 -3.950 1.00 97.38 255 VAL A C 1
ATOM 2059 O O . VAL A 1 255 ? 12.548 -8.762 -4.124 1.00 97.38 255 VAL A O 1
ATOM 2062 N N . LEU A 1 256 ? 14.318 -7.483 -4.641 1.00 97.50 256 LEU A N 1
ATOM 2063 C CA . LEU A 1 256 ? 13.661 -6.652 -5.648 1.00 97.50 256 LEU A CA 1
ATOM 2064 C C . LEU A 1 256 ? 14.267 -6.932 -7.031 1.00 97.50 256 LEU A C 1
ATOM 2066 O O . LEU A 1 256 ? 15.457 -7.245 -7.102 1.00 97.50 256 LEU A O 1
ATOM 2070 N N . PRO A 1 257 ? 13.491 -6.834 -8.125 1.00 97.06 257 PRO A N 1
ATOM 2071 C CA . PRO A 1 257 ? 13.999 -7.020 -9.481 1.00 97.06 257 PRO A CA 1
ATOM 2072 C C . PRO A 1 257 ? 14.815 -5.795 -9.905 1.00 97.06 257 PRO A C 1
ATOM 2074 O O . PRO A 1 257 ? 14.284 -4.686 -9.999 1.00 97.06 257 PRO A O 1
ATOM 2077 N N . VAL A 1 258 ? 16.115 -5.980 -10.152 1.00 94.62 258 VAL A N 1
ATOM 2078 C CA . VAL A 1 258 ? 17.034 -4.848 -10.360 1.00 94.62 258 VAL A CA 1
ATOM 2079 C C . VAL A 1 258 ? 17.560 -4.764 -11.788 1.00 94.62 258 VAL A C 1
ATOM 2081 O O . VAL A 1 258 ? 17.470 -3.707 -12.409 1.00 94.62 258 VAL A O 1
ATOM 2084 N N . LYS A 1 259 ? 18.150 -5.842 -12.319 1.00 92.69 259 LYS A N 1
ATOM 2085 C CA . LYS A 1 259 ? 18.881 -5.808 -13.599 1.00 92.69 259 LYS A CA 1
ATOM 2086 C C . LYS A 1 259 ? 18.655 -7.051 -14.447 1.00 92.69 259 LYS A C 1
ATOM 2088 O O . LYS A 1 259 ? 18.313 -8.119 -13.946 1.00 92.69 259 LYS A O 1
ATOM 2093 N N . GLY A 1 260 ? 18.922 -6.878 -15.742 1.00 92.56 260 GLY A N 1
ATOM 2094 C CA . GLY A 1 260 ? 18.869 -7.936 -16.743 1.00 92.56 260 GLY A CA 1
ATOM 2095 C C . GLY A 1 260 ? 17.458 -8.485 -16.936 1.00 92.56 260 GLY A C 1
ATOM 2096 O O . GLY A 1 260 ? 17.286 -9.687 -16.718 1.00 92.56 260 GLY A O 1
ATOM 2097 N N . PRO A 1 261 ? 16.469 -7.636 -17.295 1.00 96.94 261 PRO A N 1
ATOM 2098 C CA . PRO A 1 261 ? 15.158 -8.131 -17.676 1.00 96.94 261 PRO A CA 1
ATOM 2099 C C . PRO A 1 261 ? 15.303 -9.049 -18.895 1.00 96.94 261 PRO A C 1
ATOM 2101 O O . PRO A 1 261 ? 16.085 -8.771 -19.807 1.00 96.94 261 PRO A O 1
ATOM 2104 N N . TYR A 1 262 ? 14.561 -10.143 -18.911 1.00 96.75 262 TYR A N 1
ATOM 2105 C CA . TYR A 1 262 ? 14.431 -11.013 -20.065 1.00 96.75 262 TYR A CA 1
ATOM 2106 C C . TYR A 1 262 ? 12.997 -11.514 -20.161 1.00 96.75 262 TYR A C 1
ATOM 2108 O O . TYR A 1 262 ? 12.336 -11.775 -19.153 1.00 96.75 262 TYR A O 1
ATOM 2116 N N . ILE A 1 263 ? 12.519 -11.624 -21.393 1.00 97.06 263 ILE A N 1
ATOM 2117 C CA . ILE A 1 263 ? 11.198 -12.159 -21.688 1.00 97.06 263 ILE A CA 1
ATOM 2118 C C . ILE A 1 263 ? 11.336 -13.667 -21.827 1.00 97.06 263 ILE A C 1
ATOM 2120 O O . ILE A 1 263 ? 12.302 -14.168 -22.409 1.00 97.06 263 ILE A O 1
ATOM 2124 N N . LYS A 1 264 ? 10.377 -14.395 -21.271 1.00 95.38 264 LYS A N 1
ATOM 2125 C CA . LYS A 1 264 ? 10.264 -15.829 -21.469 1.00 95.38 264 LYS A CA 1
ATOM 2126 C C . LYS A 1 264 ? 8.825 -16.155 -21.851 1.00 95.38 264 LYS A C 1
ATOM 2128 O O . LYS A 1 264 ? 7.886 -15.916 -21.089 1.00 95.38 264 LYS A O 1
ATOM 2133 N N . GLU A 1 265 ? 8.690 -16.655 -23.068 1.00 92.94 265 GLU A N 1
ATOM 2134 C CA . GLU A 1 265 ? 7.439 -17.105 -23.670 1.00 92.94 265 GLU A CA 1
ATOM 2135 C C . GLU A 1 265 ? 7.277 -18.616 -23.451 1.00 92.94 265 GLU A C 1
ATOM 2137 O O . GLU A 1 265 ? 8.234 -19.301 -23.080 1.00 92.94 265 GLU A O 1
ATOM 2142 N N . GLU A 1 266 ? 6.055 -19.124 -23.625 1.00 87.69 266 GLU A N 1
ATOM 2143 C CA . GLU A 1 266 ? 5.751 -20.568 -23.618 1.00 87.69 266 GLU A CA 1
ATOM 2144 C C . GLU A 1 266 ? 6.182 -21.329 -22.344 1.00 87.69 266 GLU A C 1
ATOM 2146 O O . GLU A 1 266 ? 6.561 -22.500 -22.379 1.00 87.69 266 GLU A O 1
ATOM 2151 N N . ILE A 1 267 ? 6.116 -20.680 -21.179 1.00 94.12 267 ILE A N 1
ATOM 2152 C CA . ILE A 1 267 ? 6.443 -21.323 -19.901 1.00 94.12 267 ILE A CA 1
ATOM 2153 C C . ILE A 1 267 ? 5.270 -22.196 -19.460 1.00 94.12 267 ILE A C 1
ATOM 2155 O O . ILE A 1 267 ? 4.153 -21.714 -19.293 1.00 94.12 267 ILE A O 1
ATOM 2159 N N . THR A 1 268 ? 5.521 -23.473 -19.196 1.00 96.12 268 THR A N 1
ATOM 2160 C CA . THR A 1 268 ? 4.522 -24.335 -18.544 1.00 96.12 268 THR A CA 1
ATOM 2161 C C . THR A 1 268 ? 4.381 -23.985 -17.054 1.00 96.12 268 THR A C 1
ATOM 2163 O O . THR A 1 268 ? 5.359 -23.542 -16.440 1.00 96.12 268 THR A O 1
ATOM 2166 N N . PRO A 1 269 ? 3.215 -24.219 -16.422 1.00 96.31 269 PRO A N 1
ATOM 2167 C CA . PRO A 1 269 ? 3.045 -24.016 -14.980 1.00 96.31 269 PRO A CA 1
ATOM 2168 C C . PRO A 1 269 ? 4.160 -24.656 -14.136 1.00 96.31 269 PRO A C 1
ATOM 2170 O O . PRO A 1 269 ? 4.738 -23.996 -13.273 1.00 96.31 269 PRO A O 1
ATOM 2173 N N . ASP A 1 270 ? 4.558 -25.889 -14.453 1.00 96.50 270 ASP A N 1
ATOM 2174 C CA . ASP A 1 270 ? 5.622 -26.604 -13.738 1.00 96.50 270 ASP A CA 1
ATOM 2175 C C . ASP A 1 270 ? 6.999 -25.949 -13.890 1.00 96.50 270 ASP A C 1
ATOM 2177 O O . ASP A 1 270 ? 7.758 -25.844 -12.921 1.00 96.50 270 ASP A O 1
ATOM 2181 N N . GLN A 1 271 ? 7.343 -25.492 -15.098 1.00 96.44 271 GLN A N 1
ATOM 2182 C CA . GLN A 1 271 ? 8.587 -24.754 -15.330 1.00 96.44 271 GLN A CA 1
ATOM 2183 C C . GLN A 1 271 ? 8.585 -23.424 -14.575 1.00 96.44 271 GLN A C 1
ATOM 2185 O O . GLN A 1 271 ? 9.617 -23.028 -14.033 1.00 96.44 271 GLN A O 1
ATOM 2190 N N . PHE A 1 272 ? 7.440 -22.743 -14.513 1.00 97.25 272 PHE A N 1
ATOM 2191 C CA . PHE A 1 272 ? 7.305 -21.505 -13.756 1.00 97.25 272 PHE A CA 1
ATOM 2192 C C . PHE A 1 272 ? 7.491 -21.733 -12.250 1.00 97.25 272 PHE A C 1
ATOM 2194 O O . PHE A 1 272 ? 8.234 -20.990 -11.601 1.00 97.25 272 PHE A O 1
ATOM 2201 N N . MET A 1 273 ? 6.876 -22.778 -11.693 1.00 97.44 273 MET A N 1
ATOM 2202 C CA . MET A 1 273 ? 6.993 -23.091 -10.266 1.00 97.44 273 MET A CA 1
ATOM 2203 C C . MET A 1 273 ? 8.434 -23.410 -9.842 1.00 97.44 273 MET A C 1
ATOM 2205 O O . MET A 1 273 ? 8.788 -23.157 -8.690 1.00 97.44 273 MET A O 1
ATOM 2209 N N . LYS A 1 274 ? 9.268 -23.902 -10.769 1.00 96.88 274 LYS A N 1
ATOM 2210 C CA . LYS A 1 274 ? 10.699 -24.197 -10.563 1.00 96.88 274 LYS A CA 1
ATOM 2211 C C . LYS A 1 274 ? 11.635 -23.019 -10.847 1.00 96.88 274 LYS A C 1
ATOM 2213 O O . LYS A 1 274 ? 12.814 -23.104 -10.527 1.00 96.88 274 LYS A O 1
ATOM 2218 N N . LEU A 1 275 ? 11.152 -21.946 -11.471 1.00 95.31 275 LEU A N 1
ATOM 2219 C CA . LEU A 1 275 ? 11.990 -20.802 -11.823 1.00 95.31 275 LEU A CA 1
ATOM 2220 C C . LEU A 1 275 ? 12.423 -20.053 -10.556 1.00 95.31 275 LEU A C 1
ATOM 2222 O O . LEU A 1 275 ? 11.576 -19.710 -9.738 1.00 95.31 275 LEU A O 1
ATOM 2226 N N . GLU A 1 276 ? 13.711 -19.775 -10.386 1.00 95.06 276 GLU A N 1
ATOM 2227 C CA . GLU A 1 276 ? 14.208 -19.043 -9.209 1.00 95.06 276 GLU A CA 1
ATOM 2228 C C . GLU A 1 276 ? 14.139 -17.525 -9.395 1.00 95.06 276 GLU A C 1
ATOM 2230 O O . GLU A 1 276 ? 13.832 -16.798 -8.448 1.00 95.06 276 GLU A O 1
ATOM 2235 N N . ASP A 1 277 ? 14.343 -17.058 -10.629 1.00 96.62 277 ASP A N 1
ATOM 2236 C CA . ASP A 1 277 ? 14.250 -15.642 -10.966 1.00 96.62 277 ASP A CA 1
ATOM 2237 C C . ASP A 1 277 ? 12.856 -15.088 -10.647 1.00 96.62 277 ASP A C 1
ATOM 2239 O O . ASP A 1 277 ? 11.818 -15.700 -10.934 1.00 96.62 277 ASP A O 1
ATOM 2243 N N . ILE A 1 278 ? 12.839 -13.886 -10.070 1.00 97.62 278 ILE A N 1
ATOM 2244 C CA . ILE A 1 278 ? 11.611 -13.127 -9.848 1.00 97.62 278 ILE A CA 1
ATOM 2245 C C . ILE A 1 278 ? 11.320 -12.222 -11.046 1.00 97.62 278 ILE A C 1
ATOM 2247 O O . ILE A 1 278 ? 12.191 -11.864 -11.840 1.00 97.62 278 ILE A O 1
ATOM 2251 N N . GLY A 1 279 ? 10.056 -11.857 -11.176 1.00 98.06 279 GLY A N 1
ATOM 2252 C CA . GLY A 1 279 ? 9.524 -11.202 -12.358 1.00 98.06 279 GLY A CA 1
ATOM 2253 C C . GLY A 1 279 ? 8.012 -11.053 -12.316 1.00 98.06 279 GLY A C 1
ATOM 2254 O O . GLY A 1 279 ? 7.392 -11.244 -11.266 1.00 98.06 279 GLY A O 1
ATOM 2255 N N . TYR A 1 280 ? 7.432 -10.763 -13.472 1.00 98.56 280 TYR A N 1
ATOM 2256 C CA . TYR A 1 280 ? 6.015 -10.482 -13.674 1.00 98.56 280 TYR A CA 1
ATOM 2257 C C . TYR A 1 280 ? 5.461 -11.364 -14.773 1.00 98.56 280 TYR A C 1
ATOM 2259 O O . TYR A 1 280 ? 6.143 -11.605 -15.766 1.00 98.56 280 TYR A O 1
ATOM 2267 N N . ILE A 1 281 ? 4.240 -11.856 -14.597 1.00 98.12 281 ILE A N 1
ATOM 2268 C CA . ILE A 1 281 ? 3.677 -12.880 -15.479 1.00 98.12 281 ILE A CA 1
ATOM 2269 C C . ILE A 1 281 ? 2.259 -12.522 -15.840 1.00 98.12 281 ILE A C 1
ATOM 2271 O O . ILE A 1 281 ? 1.483 -12.179 -14.955 1.00 98.12 281 ILE A O 1
ATOM 2275 N N . ASP A 1 282 ? 1.951 -12.648 -17.124 1.00 98.25 282 ASP A N 1
ATOM 2276 C CA . ASP A 1 282 ? 0.616 -12.555 -17.691 1.00 98.25 282 ASP A CA 1
ATOM 2277 C C . ASP A 1 282 ? 0.009 -13.956 -17.805 1.00 98.25 282 ASP A C 1
ATOM 2279 O O . ASP A 1 282 ? 0.604 -14.851 -18.417 1.00 98.25 282 ASP A O 1
ATOM 2283 N N . VAL A 1 283 ? -1.132 -14.178 -17.152 1.00 98.19 283 VAL A N 1
ATOM 2284 C CA . VAL A 1 283 ? -1.608 -15.529 -16.848 1.00 98.19 283 VAL A CA 1
ATOM 2285 C C . VAL A 1 283 ? -3.133 -15.617 -16.794 1.00 98.19 283 VAL A C 1
ATOM 2287 O O . VAL A 1 283 ? -3.811 -14.694 -16.352 1.00 98.19 283 VAL A O 1
ATOM 2290 N N . ASP A 1 284 ? -3.668 -16.769 -17.188 1.00 98.50 284 ASP A N 1
ATOM 2291 C CA . ASP A 1 284 ? -5.019 -17.200 -16.844 1.00 98.50 284 ASP A CA 1
ATOM 2292 C C . ASP A 1 284 ? -4.939 -18.138 -15.635 1.00 98.50 284 ASP A C 1
ATOM 2294 O O . ASP A 1 284 ? -4.185 -19.117 -15.647 1.00 98.50 284 ASP A O 1
ATOM 2298 N N . VAL A 1 285 ? -5.723 -17.867 -14.595 1.00 98.56 285 VAL A N 1
ATOM 2299 C CA . VAL A 1 285 ? -5.732 -18.652 -13.352 1.00 98.56 285 VAL A CA 1
ATOM 2300 C C . VAL A 1 285 ? -7.147 -19.035 -12.949 1.00 98.56 285 VAL A C 1
ATOM 2302 O O . VAL A 1 285 ? -8.108 -18.330 -13.255 1.00 98.56 285 VAL A O 1
ATOM 2305 N N . TYR A 1 286 ? -7.279 -20.138 -12.225 1.00 98.62 286 TYR A N 1
ATOM 2306 C CA . TYR A 1 286 ? -8.482 -20.474 -11.478 1.00 98.62 286 TYR A CA 1
ATOM 2307 C C . TYR A 1 286 ? -8.208 -20.306 -9.985 1.00 98.62 286 TYR A C 1
ATOM 2309 O O . TYR A 1 286 ? -7.302 -20.919 -9.425 1.00 98.62 286 TYR A O 1
ATOM 2317 N N . VAL A 1 287 ? -8.985 -19.435 -9.350 1.00 98.50 287 VAL A N 1
ATOM 2318 C CA . VAL A 1 287 ? -8.969 -19.227 -7.904 1.00 98.50 287 VAL A CA 1
ATOM 2319 C C . VAL A 1 287 ? -10.138 -20.018 -7.310 1.00 98.50 287 VAL A C 1
ATOM 2321 O O . VAL A 1 287 ? -11.274 -19.745 -7.709 1.00 98.50 287 VAL A O 1
ATOM 2324 N N . PRO A 1 288 ? -9.910 -20.958 -6.371 1.00 97.88 288 PRO A N 1
ATOM 2325 C CA . PRO A 1 288 ? -10.982 -21.788 -5.832 1.00 97.88 288 PRO A CA 1
ATOM 2326 C C . PRO A 1 288 ? -12.130 -20.964 -5.245 1.00 97.88 288 PRO A C 1
ATOM 2328 O O . PRO A 1 288 ? -11.922 -20.084 -4.409 1.00 97.88 288 PRO A O 1
ATOM 2331 N N . GLU A 1 289 ? -13.358 -21.278 -5.659 1.00 95.44 289 GLU A N 1
ATOM 2332 C CA . GLU A 1 289 ? -14.572 -20.588 -5.195 1.00 95.44 289 GLU A CA 1
ATOM 2333 C C . GLU A 1 289 ? -14.900 -20.864 -3.719 1.00 95.44 289 GLU A C 1
ATOM 2335 O O . GLU A 1 289 ? -15.684 -20.140 -3.113 1.00 95.44 289 GLU A O 1
ATOM 2340 N N . THR A 1 290 ? -14.265 -21.876 -3.123 1.00 93.81 290 THR A N 1
ATOM 2341 C CA . THR A 1 290 ? -14.378 -22.211 -1.697 1.00 93.81 290 THR A CA 1
ATOM 2342 C C . THR A 1 290 ? -13.604 -21.257 -0.788 1.00 93.81 290 THR A C 1
ATOM 2344 O O . THR A 1 290 ? -13.744 -21.335 0.429 1.00 93.81 290 THR A O 1
ATOM 2347 N N . LEU A 1 291 ? -12.748 -20.385 -1.334 1.00 92.62 291 LEU A N 1
ATOM 2348 C CA . LEU A 1 291 ? -12.000 -19.425 -0.528 1.00 92.62 291 LEU A CA 1
ATOM 2349 C C . LEU A 1 291 ? -12.913 -18.301 -0.043 1.00 92.62 291 LEU A C 1
ATOM 2351 O O . LEU A 1 291 ? -13.585 -17.648 -0.835 1.00 92.62 291 LEU A O 1
ATOM 2355 N N . HIS A 1 292 ? -12.844 -17.996 1.252 1.00 88.44 292 HIS A N 1
ATOM 2356 C CA . HIS A 1 292 ? -13.533 -16.841 1.840 1.00 88.44 292 HIS A CA 1
ATOM 2357 C C . HIS A 1 292 ? -12.814 -15.512 1.577 1.00 88.44 292 HIS A C 1
ATOM 2359 O O . HIS A 1 292 ? -13.392 -14.443 1.755 1.00 88.44 292 HIS A O 1
ATOM 2365 N N . LYS A 1 293 ? -11.544 -15.561 1.159 1.00 91.19 293 LYS A N 1
ATOM 2366 C CA . LYS A 1 293 ? -10.714 -14.385 0.880 1.00 91.19 293 LYS A CA 1
ATOM 2367 C C . LYS A 1 293 ? -9.926 -14.623 -0.398 1.00 91.19 293 LYS A C 1
ATOM 2369 O O . LYS A 1 293 ? -9.089 -15.522 -0.449 1.00 91.19 293 LYS A O 1
ATOM 2374 N N . GLY A 1 294 ? -10.168 -13.810 -1.425 1.00 93.88 294 GLY A N 1
ATOM 2375 C CA . GLY A 1 294 ? -9.412 -13.907 -2.670 1.00 93.88 294 GLY A CA 1
ATOM 2376 C C . GLY A 1 294 ? -7.933 -13.557 -2.444 1.00 93.88 294 GLY A C 1
ATOM 2377 O O . GLY A 1 294 ? -7.634 -12.507 -1.856 1.00 93.88 294 GLY A O 1
ATOM 2378 N N . PRO A 1 295 ? -6.984 -14.400 -2.888 1.00 96.31 295 PRO A N 1
ATOM 2379 C CA . PRO A 1 295 ? -5.563 -14.130 -2.707 1.00 96.31 295 PRO A CA 1
ATOM 2380 C C . PRO A 1 295 ? -5.031 -13.155 -3.765 1.00 96.31 295 PRO A C 1
ATOM 2382 O O . PRO A 1 295 ? -4.149 -12.350 -3.475 1.00 96.31 295 PRO A O 1
ATOM 2385 N N . LEU A 1 296 ? -5.564 -13.181 -4.987 1.00 97.81 296 LEU A N 1
ATOM 2386 C CA . LEU A 1 296 ? -5.010 -12.421 -6.105 1.00 97.81 296 LEU A CA 1
ATOM 2387 C C . LEU A 1 296 ? -5.823 -11.153 -6.394 1.00 97.81 296 LEU A C 1
ATOM 2389 O O . LEU A 1 296 ? -7.044 -11.237 -6.536 1.00 97.81 296 LEU A O 1
ATOM 2393 N N . PRO A 1 297 ? -5.171 -9.984 -6.518 1.00 97.06 297 PRO A N 1
ATOM 2394 C CA . PRO A 1 297 ? -5.856 -8.770 -6.930 1.00 97.06 297 PRO A CA 1
ATOM 2395 C C . PRO A 1 297 ? -6.269 -8.844 -8.407 1.00 97.06 297 PRO A C 1
ATOM 2397 O O . PRO A 1 297 ? -5.615 -9.466 -9.241 1.00 97.06 297 PRO A O 1
ATOM 2400 N N . PHE A 1 298 ? -7.346 -8.158 -8.762 1.00 96.62 298 PHE A N 1
ATOM 2401 C CA . PHE A 1 298 ? -7.799 -8.017 -10.138 1.00 96.62 298 PHE A CA 1
ATOM 2402 C C . PHE A 1 298 ? -8.354 -6.613 -10.352 1.00 96.62 298 PHE A C 1
ATOM 2404 O O . PHE A 1 298 ? -9.202 -6.138 -9.587 1.00 96.62 298 PHE A O 1
ATOM 2411 N N . ARG A 1 299 ? -7.861 -5.935 -11.393 1.00 94.38 299 ARG A N 1
ATOM 2412 C CA . ARG A 1 299 ? -8.314 -4.595 -11.776 1.00 94.38 299 ARG A CA 1
ATOM 2413 C C . ARG A 1 299 ? -9.428 -4.722 -12.811 1.00 94.38 299 ARG A C 1
ATOM 2415 O O . ARG A 1 299 ? -9.157 -4.921 -13.990 1.00 94.38 299 ARG A O 1
ATOM 2422 N N . GLY A 1 300 ? -10.666 -4.598 -12.348 1.00 91.62 300 GLY A N 1
ATOM 2423 C CA . GLY A 1 300 ? -11.867 -4.576 -13.178 1.00 91.62 300 GLY A CA 1
ATOM 2424 C C . GLY A 1 300 ? -12.329 -3.152 -13.528 1.00 91.62 300 GLY A C 1
ATOM 2425 O O . GLY A 1 300 ? -11.624 -2.179 -13.244 1.00 91.62 300 GLY A O 1
ATOM 2426 N N . PRO A 1 301 ? -13.535 -3.003 -14.108 1.00 88.56 301 PRO A N 1
ATOM 2427 C CA . PRO A 1 301 ? -14.099 -1.699 -14.478 1.00 88.56 301 PRO A CA 1
ATOM 2428 C C . PRO A 1 301 ? -14.282 -0.750 -13.282 1.00 88.56 301 PRO A C 1
ATOM 2430 O O . PRO A 1 301 ? -14.124 0.456 -13.432 1.00 88.56 301 PRO A O 1
ATOM 2433 N N . ASN A 1 302 ? -14.546 -1.295 -12.091 1.00 83.88 302 ASN A N 1
ATOM 2434 C CA . ASN A 1 302 ? -14.821 -0.525 -10.871 1.00 83.88 302 ASN A CA 1
ATOM 2435 C C . ASN A 1 302 ? -13.607 -0.407 -9.932 1.00 83.88 302 ASN A C 1
ATOM 2437 O O . ASN A 1 302 ? -13.754 -0.092 -8.753 1.00 83.88 302 ASN A O 1
ATOM 2441 N N . GLY A 1 303 ? -12.401 -0.698 -10.426 1.00 88.94 303 GLY A N 1
ATOM 2442 C CA . GLY A 1 303 ? -11.171 -0.662 -9.636 1.00 88.94 303 GLY A CA 1
ATOM 2443 C C . GLY A 1 303 ? -10.673 -2.046 -9.220 1.00 88.94 303 GLY A C 1
ATOM 2444 O O . GLY A 1 303 ? -10.838 -3.024 -9.946 1.00 88.94 303 GLY A O 1
ATOM 2445 N N . ILE A 1 304 ? -9.984 -2.111 -8.078 1.00 91.44 304 ILE A N 1
ATOM 2446 C CA . ILE A 1 304 ? -9.312 -3.329 -7.603 1.00 91.44 304 ILE A CA 1
ATOM 2447 C C . ILE A 1 304 ? -10.257 -4.134 -6.697 1.00 91.44 304 ILE A C 1
ATOM 2449 O O . ILE A 1 304 ? -10.948 -3.584 -5.835 1.00 91.44 304 ILE A O 1
ATOM 2453 N N . SER A 1 305 ? -10.272 -5.446 -6.903 1.00 92.56 305 SER A N 1
ATOM 2454 C CA . SER A 1 305 ? -11.001 -6.448 -6.113 1.00 92.56 305 SER A CA 1
ATOM 2455 C C . SER A 1 305 ? -10.155 -7.716 -5.981 1.00 92.56 305 SER A C 1
ATOM 2457 O O . SER A 1 305 ? -9.147 -7.823 -6.679 1.00 92.56 305 SER A O 1
ATOM 2459 N N . TYR A 1 306 ? -10.551 -8.666 -5.130 1.00 95.12 306 TYR A N 1
ATOM 2460 C CA . TYR A 1 306 ? -9.880 -9.966 -5.012 1.00 95.12 306 TYR A CA 1
ATOM 2461 C C . TYR A 1 306 ? -10.869 -11.097 -5.300 1.00 95.12 306 TYR A C 1
ATOM 2463 O O . TYR A 1 306 ? -11.371 -11.745 -4.380 1.00 95.12 306 TYR A O 1
ATOM 2471 N N . PRO A 1 307 ? -11.227 -11.294 -6.578 1.00 94.94 307 PRO A N 1
ATOM 2472 C CA . PRO A 1 307 ? -12.261 -12.243 -6.936 1.00 94.94 307 PRO A CA 1
ATOM 2473 C C . PRO A 1 307 ? -11.807 -13.703 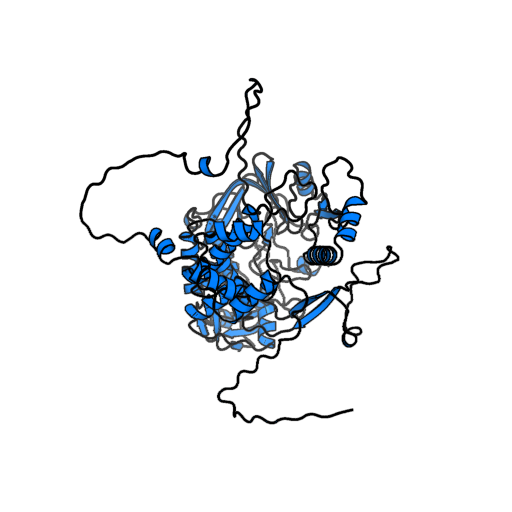-6.866 1.00 94.94 307 PRO A C 1
ATOM 2475 O O . PRO A 1 307 ? -10.618 -14.016 -6.945 1.00 94.94 307 PRO A O 1
ATOM 2478 N N . VAL A 1 308 ? -12.797 -14.592 -6.793 1.00 96.62 308 VAL A N 1
ATOM 2479 C CA . VAL A 1 308 ? -12.656 -16.039 -7.020 1.00 96.62 308 VAL A CA 1
ATOM 2480 C C . VAL A 1 308 ? -13.179 -16.437 -8.409 1.00 96.62 308 VAL A C 1
ATOM 2482 O O . VAL A 1 308 ? -13.814 -15.636 -9.110 1.00 96.62 308 VAL A O 1
ATOM 2485 N N . GLY A 1 309 ? -12.913 -17.678 -8.816 1.00 97.62 309 GLY A N 1
ATOM 2486 C CA . GLY A 1 309 ? -13.259 -18.224 -10.126 1.00 97.62 309 GLY A CA 1
ATOM 2487 C C . GLY A 1 309 ? -12.133 -18.069 -11.153 1.00 97.62 309 GLY A C 1
ATOM 2488 O O . GLY A 1 309 ? -10.966 -17.859 -10.819 1.00 97.62 309 GLY A O 1
ATOM 2489 N N . THR A 1 310 ? -12.471 -18.203 -12.436 1.00 98.19 310 THR A N 1
ATOM 2490 C CA . THR A 1 310 ? -11.485 -18.154 -13.528 1.00 98.19 310 THR A CA 1
ATOM 2491 C C . THR A 1 310 ? -11.146 -16.723 -13.949 1.00 98.19 310 THR A C 1
ATOM 2493 O O . THR A 1 310 ? -11.919 -16.074 -14.656 1.00 98.19 310 THR A O 1
ATOM 2496 N N . LEU A 1 311 ? -9.953 -16.253 -13.593 1.00 97.62 311 LEU A N 1
ATOM 2497 C CA . LEU A 1 311 ? -9.407 -14.975 -14.042 1.00 97.62 311 LEU A CA 1
ATOM 2498 C C . LEU A 1 311 ? -8.691 -15.191 -15.374 1.00 97.62 311 LEU A C 1
ATOM 2500 O O . LEU A 1 311 ? -7.697 -15.910 -15.435 1.00 97.62 311 LEU A O 1
ATOM 2504 N N . ARG A 1 312 ? -9.205 -14.581 -16.443 1.00 97.12 312 ARG A N 1
ATOM 2505 C CA . ARG A 1 312 ? -8.564 -14.608 -17.762 1.00 97.12 312 ARG A CA 1
ATOM 2506 C C . ARG A 1 312 ? -7.939 -13.265 -18.057 1.00 97.12 312 ARG A C 1
ATOM 2508 O O . ARG A 1 312 ? -8.609 -12.235 -17.946 1.00 97.12 312 ARG A O 1
ATOM 2515 N N . SER A 1 313 ? -6.684 -13.291 -18.466 1.00 96.81 313 SER A N 1
ATOM 2516 C CA . SER A 1 313 ? -6.009 -12.093 -18.911 1.00 96.81 313 SER A CA 1
ATOM 2517 C C . SER A 1 313 ? -6.567 -11.624 -20.249 1.00 96.81 313 SER A C 1
ATOM 2519 O O . SER A 1 313 ? -6.895 -12.407 -21.142 1.00 96.81 313 SER A O 1
ATOM 2521 N N . SER A 1 314 ? -6.701 -10.311 -20.387 1.00 95.62 314 SER A N 1
ATOM 2522 C CA . SER A 1 314 ? -7.163 -9.666 -21.610 1.00 95.62 314 SER A CA 1
ATOM 2523 C C . SER A 1 314 ? -6.468 -8.325 -21.794 1.00 95.62 314 SER A C 1
ATOM 2525 O O . SER A 1 314 ? -5.894 -7.768 -20.860 1.00 95.62 314 SER A O 1
ATOM 2527 N N . LYS A 1 315 ? -6.582 -7.748 -22.993 1.00 93.31 315 LYS A N 1
ATOM 2528 C CA . LYS A 1 315 ? -6.044 -6.410 -23.272 1.00 93.31 315 LYS A CA 1
ATOM 2529 C C . LYS A 1 315 ? -6.655 -5.324 -22.372 1.00 93.31 315 LYS A C 1
ATOM 2531 O O . LYS A 1 315 ? -5.974 -4.363 -22.036 1.00 93.31 315 LYS A O 1
ATOM 2536 N N . THR A 1 316 ? -7.931 -5.458 -22.008 1.00 93.69 316 THR A N 1
ATOM 2537 C CA . THR A 1 316 ? -8.654 -4.464 -21.194 1.00 93.69 316 THR A CA 1
ATOM 2538 C C . THR A 1 316 ? -8.444 -4.680 -19.699 1.00 93.69 316 THR A C 1
ATOM 2540 O O . THR A 1 316 ? -8.276 -3.717 -18.957 1.00 93.69 316 THR A O 1
ATOM 2543 N N . TYR A 1 317 ? -8.438 -5.940 -19.268 1.00 95.25 317 TYR A N 1
ATOM 2544 C CA . TYR A 1 317 ? -8.266 -6.343 -17.876 1.00 95.25 317 TYR A CA 1
ATOM 2545 C C . TYR A 1 317 ? -7.140 -7.383 -17.810 1.00 95.25 317 TYR A C 1
ATOM 2547 O O . TYR A 1 317 ? -7.415 -8.586 -17.853 1.00 95.25 317 TYR A O 1
ATOM 2555 N N . PRO A 1 318 ? -5.872 -6.939 -17.810 1.00 96.31 318 PRO A N 1
ATOM 2556 C CA . PRO A 1 318 ? -4.735 -7.847 -17.756 1.00 96.31 318 PRO A CA 1
ATOM 2557 C C . PRO A 1 318 ? -4.651 -8.512 -16.380 1.00 96.31 318 PRO A C 1
ATOM 2559 O O . PRO A 1 318 ? -4.676 -7.834 -15.352 1.00 96.31 318 PRO A O 1
ATOM 2562 N N . ALA A 1 319 ? -4.505 -9.835 -16.363 1.00 97.69 319 ALA A N 1
ATOM 2563 C CA . ALA A 1 319 ? -4.244 -10.609 -15.154 1.00 97.69 319 ALA A CA 1
ATOM 2564 C C . ALA A 1 319 ? -2.733 -10.848 -15.053 1.00 97.69 319 ALA A C 1
ATOM 2566 O O . ALA A 1 319 ? -2.210 -11.897 -15.430 1.00 97.69 319 ALA A O 1
ATOM 2567 N N . ARG A 1 320 ? -2.020 -9.808 -14.602 1.00 98.06 320 ARG A N 1
ATOM 2568 C CA . ARG A 1 320 ? -0.564 -9.838 -14.437 1.00 98.06 320 ARG A CA 1
ATOM 2569 C C . ARG A 1 320 ? -0.170 -9.802 -12.977 1.00 98.06 320 ARG A C 1
ATOM 2571 O O . ARG A 1 320 ? -0.721 -8.999 -12.232 1.00 98.06 320 ARG A O 1
ATOM 2578 N N . TYR A 1 321 ? 0.801 -10.621 -12.585 1.00 98.44 321 TYR A N 1
ATOM 2579 C CA . TYR A 1 321 ? 1.189 -10.780 -11.184 1.00 98.44 321 TYR A CA 1
ATOM 2580 C C . TYR A 1 321 ? 2.694 -10.792 -10.985 1.00 98.44 321 TYR A C 1
ATOM 2582 O O . TYR A 1 321 ? 3.441 -11.330 -11.801 1.00 98.44 321 TYR A O 1
ATOM 2590 N N . PHE A 1 322 ? 3.127 -10.259 -9.843 1.00 98.62 322 PHE A N 1
ATOM 2591 C CA . PHE A 1 322 ? 4.459 -10.515 -9.317 1.00 98.62 322 PHE A CA 1
ATOM 2592 C C . PHE A 1 322 ? 4.610 -12.011 -9.005 1.00 98.62 322 PHE A C 1
ATOM 2594 O O . PHE A 1 322 ? 3.776 -12.613 -8.328 1.00 98.62 322 PHE A O 1
ATOM 2601 N N . SER A 1 323 ? 5.666 -12.631 -9.519 1.00 98.44 323 SER A N 1
ATOM 2602 C CA . SER A 1 323 ? 5.817 -14.092 -9.507 1.00 98.44 323 SER A CA 1
ATOM 2603 C C . SER A 1 323 ? 5.893 -14.721 -8.110 1.00 98.44 323 SER A C 1
ATOM 2605 O O . SER A 1 323 ? 5.249 -15.757 -7.933 1.00 98.44 323 SER A O 1
ATOM 2607 N N . PRO A 1 324 ? 6.582 -14.152 -7.097 1.00 98.62 324 PRO A N 1
ATOM 2608 C CA . PRO A 1 324 ? 6.480 -14.642 -5.721 1.00 98.62 324 PRO A CA 1
ATOM 2609 C C . PRO A 1 324 ? 5.049 -14.670 -5.176 1.00 98.62 324 PRO A C 1
ATOM 2611 O O . PRO A 1 324 ? 4.656 -15.672 -4.578 1.00 98.62 324 PRO A O 1
ATOM 2614 N N . LEU A 1 325 ? 4.254 -13.627 -5.445 1.00 98.62 325 LEU A N 1
ATOM 2615 C CA . LEU A 1 325 ? 2.857 -13.552 -5.009 1.00 98.62 325 LEU A CA 1
ATOM 2616 C C . LEU A 1 325 ? 2.021 -14.659 -5.659 1.00 98.62 325 LEU A C 1
ATOM 2618 O O . LEU A 1 325 ? 1.289 -15.362 -4.967 1.00 98.62 325 LEU A O 1
ATOM 2622 N N . LEU A 1 326 ? 2.177 -14.869 -6.971 1.00 98.62 326 LEU A N 1
ATOM 2623 C CA . LEU A 1 326 ? 1.474 -15.939 -7.682 1.00 98.62 326 LEU A CA 1
ATOM 2624 C C . LEU A 1 326 ? 1.879 -17.330 -7.168 1.00 98.62 326 LEU A C 1
ATOM 2626 O O . LEU A 1 326 ? 1.015 -18.158 -6.898 1.00 98.62 326 LEU A O 1
ATOM 2630 N N . LYS A 1 327 ? 3.178 -17.584 -6.962 1.00 98.62 327 LYS A N 1
ATOM 2631 C CA . LYS A 1 327 ? 3.666 -18.858 -6.401 1.00 98.62 327 LYS A CA 1
ATOM 2632 C C . LYS A 1 327 ? 3.106 -19.122 -5.007 1.00 98.62 327 LYS A C 1
ATOM 2634 O O . LYS A 1 327 ? 2.789 -20.265 -4.689 1.00 98.62 327 LYS A O 1
ATOM 2639 N N . GLN A 1 328 ? 3.001 -18.088 -4.174 1.00 98.19 328 GLN A N 1
ATOM 2640 C CA . GLN A 1 328 ? 2.384 -18.204 -2.857 1.00 98.19 328 GLN A CA 1
ATOM 2641 C C . GLN A 1 328 ? 0.894 -18.525 -2.967 1.00 98.19 328 GLN A C 1
ATOM 2643 O O . GLN A 1 328 ? 0.425 -19.421 -2.272 1.00 98.19 328 GLN A O 1
ATOM 2648 N N . ALA A 1 329 ? 0.177 -17.860 -3.877 1.00 98.25 329 ALA A N 1
ATOM 2649 C CA . ALA A 1 329 ? -1.237 -18.123 -4.124 1.00 98.25 329 ALA A CA 1
ATOM 2650 C C . ALA A 1 329 ? -1.495 -19.592 -4.509 1.00 98.25 329 ALA A C 1
ATOM 2652 O O . ALA A 1 329 ? -2.382 -20.232 -3.948 1.00 98.25 329 ALA A O 1
ATOM 2653 N N . VAL A 1 330 ? -0.661 -20.151 -5.392 1.00 98.38 330 VAL A N 1
ATOM 2654 C CA . VAL A 1 330 ? -0.716 -21.571 -5.778 1.00 98.38 330 VAL A CA 1
ATOM 2655 C C . VAL A 1 330 ? -0.481 -22.481 -4.567 1.00 98.38 330 VAL A C 1
ATOM 2657 O O . VAL A 1 330 ? -1.267 -23.386 -4.307 1.00 98.38 330 VAL A O 1
ATOM 2660 N N . LYS A 1 331 ? 0.584 -22.228 -3.794 1.00 97.88 331 LYS A N 1
ATOM 2661 C CA . LYS A 1 331 ? 1.001 -23.105 -2.686 1.00 97.88 331 LYS A CA 1
ATOM 2662 C C . LYS A 1 331 ? 0.072 -23.063 -1.473 1.00 97.88 331 LYS A C 1
ATOM 2664 O O . LYS A 1 331 ? -0.138 -24.095 -0.851 1.00 97.88 331 LYS A O 1
ATOM 2669 N N . MET A 1 332 ? -0.414 -21.881 -1.100 1.00 97.31 332 MET A N 1
ATOM 2670 C CA . MET A 1 332 ? -1.171 -21.679 0.143 1.00 97.31 332 MET A CA 1
ATOM 2671 C C . MET A 1 332 ? -2.682 -21.751 -0.056 1.00 97.31 332 MET A C 1
ATOM 2673 O O . MET A 1 332 ? -3.388 -22.134 0.868 1.00 97.31 332 MET A O 1
ATOM 2677 N N . TYR A 1 333 ? -3.177 -21.375 -1.237 1.00 97.19 333 TYR A N 1
ATOM 2678 C CA . TYR A 1 333 ? -4.611 -21.192 -1.473 1.00 97.19 333 TYR A CA 1
ATOM 2679 C C . TYR A 1 333 ? -5.163 -22.091 -2.584 1.00 97.19 333 TYR A C 1
ATOM 2681 O O . TYR A 1 333 ? -6.326 -21.953 -2.949 1.00 97.19 333 TYR A O 1
ATOM 2689 N N . GLY A 1 334 ? -4.349 -22.997 -3.139 1.00 97.69 334 GLY A N 1
ATOM 2690 C CA . GLY A 1 334 ? -4.789 -23.929 -4.180 1.00 97.69 334 GLY A CA 1
ATOM 2691 C C . GLY A 1 334 ? -5.153 -23.251 -5.501 1.00 97.69 334 GLY A C 1
ATOM 2692 O O . GLY A 1 334 ? -5.970 -23.777 -6.248 1.00 97.69 334 GLY A O 1
ATOM 2693 N N . VAL A 1 335 ? -4.590 -22.072 -5.787 1.00 98.44 335 VAL A N 1
ATOM 2694 C CA . VAL A 1 335 ? -4.775 -21.418 -7.090 1.00 98.44 335 VAL A CA 1
ATOM 2695 C C . VAL A 1 335 ? -4.148 -22.273 -8.188 1.00 98.44 335 VAL A C 1
ATOM 2697 O O . VAL A 1 335 ? -2.997 -22.690 -8.078 1.00 98.44 335 VAL A O 1
ATOM 2700 N N . GLU A 1 336 ? -4.881 -22.481 -9.275 1.00 98.56 336 GLU A N 1
ATOM 2701 C CA . GLU A 1 336 ? -4.412 -23.231 -10.436 1.00 98.56 336 GLU A CA 1
ATOM 2702 C C . GLU A 1 336 ? -4.005 -22.279 -11.560 1.00 98.56 336 GLU A C 1
ATOM 2704 O O . GLU A 1 336 ? -4.733 -21.350 -11.915 1.00 98.56 336 GLU A O 1
ATOM 2709 N N . ILE A 1 337 ? -2.836 -22.518 -12.152 1.00 98.56 337 ILE A N 1
ATOM 2710 C CA . ILE A 1 337 ? -2.381 -21.789 -13.337 1.00 98.56 337 ILE A CA 1
ATOM 2711 C C . ILE A 1 337 ? -2.895 -22.528 -14.570 1.00 98.56 337 ILE A C 1
ATOM 2713 O O . ILE A 1 337 ? -2.425 -23.621 -14.875 1.00 98.56 337 ILE A O 1
ATOM 2717 N N . LEU A 1 338 ? -3.835 -21.918 -15.290 1.00 98.12 338 LEU A N 1
ATOM 2718 C CA . LEU A 1 338 ? -4.449 -22.514 -16.477 1.00 98.12 338 LEU A CA 1
ATOM 2719 C C . LEU A 1 338 ? -3.583 -22.302 -17.718 1.00 98.12 338 LEU A C 1
ATOM 2721 O O . LEU A 1 338 ? -3.417 -23.206 -18.534 1.00 98.12 338 LEU A O 1
ATOM 2725 N N . LYS A 1 339 ? -3.043 -21.090 -17.873 1.00 97.25 339 LYS A N 1
ATOM 2726 C CA . LYS A 1 339 ? -2.216 -20.719 -19.022 1.00 97.25 339 LYS A CA 1
ATOM 2727 C C . LYS A 1 339 ? -1.290 -19.567 -18.668 1.00 97.25 339 LYS A C 1
ATOM 2729 O O . LYS A 1 339 ? -1.752 -18.559 -18.152 1.00 97.25 339 LYS A O 1
ATOM 2734 N N . ILE A 1 340 ? -0.011 -19.677 -19.011 1.00 97.81 340 ILE A N 1
ATOM 2735 C CA . ILE A 1 340 ? 0.930 -18.551 -18.980 1.00 97.81 340 ILE A CA 1
ATOM 2736 C C . ILE A 1 340 ? 1.047 -18.012 -20.404 1.00 97.81 340 ILE A C 1
ATOM 2738 O O . ILE A 1 340 ? 1.348 -18.770 -21.324 1.00 97.81 340 ILE A O 1
ATOM 2742 N N . HIS A 1 341 ? 0.790 -16.718 -20.598 1.00 96.31 341 HIS A N 1
ATOM 2743 C CA . HIS A 1 341 ? 0.922 -16.086 -21.913 1.00 96.31 341 HIS A CA 1
ATOM 2744 C C . HIS A 1 341 ? 2.376 -15.683 -22.171 1.00 96.31 341 HIS A C 1
ATOM 2746 O O . HIS A 1 341 ? 2.923 -16.014 -23.214 1.00 96.31 341 HIS A O 1
ATOM 2752 N N . HIS A 1 342 ? 3.005 -15.000 -21.213 1.00 95.75 342 HIS A N 1
ATOM 2753 C CA . HIS A 1 342 ? 4.437 -14.676 -21.193 1.00 95.75 342 HIS A CA 1
ATOM 2754 C C . HIS A 1 342 ? 4.816 -14.096 -19.823 1.00 95.75 342 HIS A C 1
ATOM 2756 O O . HIS A 1 342 ? 3.951 -13.723 -19.023 1.00 95.75 342 HIS A O 1
ATOM 2762 N N . GLY A 1 343 ? 6.115 -14.002 -19.543 1.00 97.25 343 GLY A N 1
ATOM 2763 C CA . GLY A 1 343 ? 6.613 -13.313 -18.357 1.00 97.25 343 GLY A CA 1
ATOM 2764 C C . GLY A 1 343 ? 7.902 -12.538 -18.600 1.00 97.25 343 GLY A C 1
ATOM 2765 O O . GLY A 1 343 ? 8.694 -12.874 -19.478 1.00 97.25 343 GLY A O 1
ATOM 2766 N N . VAL A 1 344 ? 8.104 -11.505 -17.787 1.00 98.12 344 VAL A N 1
ATOM 2767 C CA . VAL A 1 344 ? 9.310 -10.674 -17.732 1.00 98.12 344 VAL A CA 1
ATOM 2768 C C . VAL A 1 344 ? 10.029 -10.975 -16.426 1.00 98.12 344 VAL A C 1
ATOM 2770 O O . VAL A 1 344 ? 9.507 -10.678 -15.352 1.00 98.12 344 VAL A O 1
ATOM 2773 N N . PHE A 1 345 ? 11.227 -11.541 -16.508 1.00 97.94 345 PHE A N 1
ATOM 2774 C CA . PHE A 1 345 ? 12.025 -11.976 -15.359 1.00 97.94 345 PHE A CA 1
ATOM 2775 C C . PHE A 1 345 ? 13.350 -11.235 -15.289 1.00 97.94 345 PHE A C 1
ATOM 2777 O O . PHE A 1 345 ? 13.802 -10.672 -16.279 1.00 97.94 345 PHE A O 1
ATOM 2784 N N . PHE A 1 346 ? 13.977 -11.230 -14.116 1.00 97.69 346 PHE A N 1
ATOM 2785 C CA . PHE A 1 346 ? 15.195 -10.470 -13.863 1.00 97.69 346 PHE A CA 1
ATOM 2786 C C . PHE A 1 346 ? 16.319 -11.394 -13.416 1.00 97.69 346 PHE A C 1
ATOM 2788 O O . PHE A 1 346 ? 16.240 -11.989 -12.343 1.00 97.69 346 PHE A O 1
ATOM 2795 N N . LYS A 1 347 ? 17.408 -11.433 -14.197 1.00 94.06 347 LYS A N 1
ATOM 2796 C CA . LYS A 1 347 ? 18.622 -12.211 -13.874 1.00 94.06 347 LYS A CA 1
ATOM 2797 C C . LYS A 1 347 ? 19.294 -11.763 -12.578 1.00 94.06 347 LYS A C 1
ATOM 2799 O O . LYS A 1 347 ? 20.114 -12.476 -12.012 1.00 94.06 347 LYS A O 1
ATOM 2804 N N . THR A 1 348 ? 19.047 -10.528 -12.149 1.00 91.38 348 THR A N 1
ATOM 2805 C CA . THR A 1 348 ? 19.611 -9.981 -10.918 1.00 91.38 348 THR A CA 1
ATOM 2806 C C . THR A 1 348 ? 18.507 -9.405 -10.059 1.00 91.38 348 THR A C 1
ATOM 2808 O O . THR A 1 348 ? 17.890 -8.394 -10.410 1.00 91.38 348 THR A O 1
ATOM 2811 N N . SER A 1 349 ? 18.336 -10.025 -8.896 1.00 93.31 349 SER A N 1
ATOM 2812 C CA . SER A 1 349 ? 17.412 -9.588 -7.862 1.00 93.31 349 SER A CA 1
ATOM 2813 C C . SER A 1 349 ? 18.140 -9.490 -6.528 1.00 93.31 349 SER A C 1
ATOM 2815 O O . SER A 1 349 ? 18.898 -10.387 -6.166 1.00 93.31 349 SER A O 1
ATOM 2817 N N . LYS A 1 350 ? 17.969 -8.369 -5.825 1.00 95.06 350 LYS A N 1
ATOM 2818 C CA . LYS A 1 350 ? 18.718 -8.044 -4.602 1.00 95.06 350 LYS A CA 1
ATOM 2819 C C . LYS A 1 350 ? 17.846 -7.254 -3.626 1.00 95.06 350 LYS A C 1
ATOM 2821 O O . LYS A 1 350 ? 16.981 -6.503 -4.077 1.00 95.06 350 LYS A O 1
ATOM 2826 N N . PRO A 1 351 ? 18.073 -7.366 -2.309 1.00 96.19 351 PRO A N 1
ATOM 2827 C CA . PRO A 1 351 ? 17.348 -6.591 -1.309 1.00 96.19 351 PRO A CA 1
ATOM 2828 C C . PRO A 1 351 ? 17.931 -5.173 -1.168 1.00 96.19 351 PRO A C 1
ATOM 2830 O O . PRO A 1 351 ? 18.415 -4.790 -0.108 1.00 96.19 351 PRO A O 1
ATOM 2833 N N . ILE A 1 352 ? 17.915 -4.394 -2.256 1.00 96.19 352 ILE A N 1
ATOM 2834 C CA . ILE A 1 352 ? 18.602 -3.087 -2.359 1.00 96.19 352 ILE A CA 1
ATOM 2835 C C . ILE A 1 352 ? 18.055 -1.997 -1.421 1.00 96.19 352 ILE A C 1
ATOM 2837 O O . ILE A 1 352 ? 18.669 -0.946 -1.297 1.00 96.19 352 ILE A O 1
ATOM 2841 N N . LEU A 1 353 ? 16.900 -2.215 -0.783 1.00 96.81 353 LEU A N 1
ATOM 2842 C CA . LEU A 1 353 ? 16.304 -1.280 0.178 1.00 96.81 353 LEU A CA 1
ATOM 2843 C C . LEU A 1 353 ? 16.376 -1.780 1.625 1.00 96.81 353 LEU A C 1
ATOM 2845 O O . LEU A 1 353 ? 15.922 -1.074 2.521 1.00 96.81 353 LEU A O 1
ATOM 2849 N N . ARG A 1 354 ? 16.973 -2.952 1.887 1.00 96.38 354 ARG A N 1
ATOM 2850 C CA . ARG A 1 354 ? 17.017 -3.535 3.235 1.00 96.38 354 ARG A CA 1
ATOM 2851 C C . ARG A 1 354 ? 17.704 -2.623 4.242 1.00 96.38 354 ARG A C 1
ATOM 2853 O O . ARG A 1 354 ? 17.127 -2.333 5.284 1.00 96.38 354 ARG A O 1
ATOM 2860 N N . GLU A 1 355 ? 18.891 -2.123 3.909 1.00 96.69 355 GLU A N 1
ATOM 2861 C CA . GLU A 1 355 ? 19.637 -1.231 4.803 1.00 96.69 355 GLU A CA 1
ATOM 2862 C C . GLU A 1 355 ? 18.863 0.065 5.081 1.00 96.69 355 GLU A C 1
ATOM 2864 O O . GLU A 1 355 ? 18.837 0.553 6.210 1.00 96.69 355 GLU A O 1
ATOM 2869 N N . TRP A 1 356 ? 18.172 0.603 4.070 1.00 96.69 356 TRP A N 1
ATOM 2870 C CA . TRP A 1 356 ? 17.300 1.766 4.243 1.00 96.69 356 TRP A CA 1
ATOM 2871 C C . TRP A 1 356 ? 16.114 1.462 5.167 1.00 96.69 356 TRP A C 1
ATOM 2873 O O . TRP A 1 356 ? 15.779 2.269 6.043 1.00 96.69 356 TRP A O 1
ATOM 2883 N N . ALA A 1 357 ? 15.489 0.298 5.000 1.00 96.06 357 ALA A N 1
ATOM 2884 C CA . ALA A 1 357 ? 14.351 -0.118 5.803 1.00 96.06 357 ALA A CA 1
ATOM 2885 C C . ALA A 1 357 ? 14.728 -0.297 7.280 1.00 96.06 357 ALA A C 1
ATOM 2887 O O . ALA A 1 357 ? 14.056 0.239 8.165 1.00 96.06 357 ALA A O 1
ATOM 2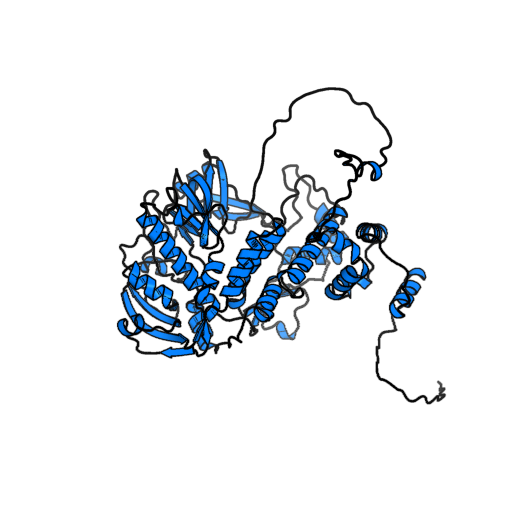888 N N . GLU A 1 358 ? 15.843 -0.973 7.553 1.00 95.31 358 GLU A N 1
ATOM 2889 C CA . GLU A 1 358 ? 16.394 -1.174 8.900 1.00 95.31 358 GLU A CA 1
ATOM 2890 C C . GLU A 1 358 ? 16.834 0.151 9.542 1.00 95.31 358 GLU A C 1
ATOM 2892 O O . GLU A 1 358 ? 16.584 0.417 10.725 1.00 95.31 358 GLU A O 1
ATOM 2897 N N . TYR A 1 359 ? 17.440 1.035 8.750 1.00 96.62 359 TYR A N 1
ATOM 2898 C CA . TYR A 1 359 ? 17.838 2.359 9.205 1.00 96.62 359 TYR A CA 1
ATOM 2899 C C . TYR A 1 359 ? 16.630 3.212 9.614 1.00 96.62 359 TYR A C 1
ATOM 2901 O O . TYR A 1 359 ? 16.593 3.770 10.714 1.00 96.62 359 TYR A O 1
ATOM 2909 N N . THR A 1 360 ? 15.608 3.298 8.761 1.00 95.81 360 THR A N 1
ATOM 2910 C CA . THR A 1 360 ? 14.406 4.097 9.046 1.00 95.81 360 THR A CA 1
ATOM 2911 C C . THR A 1 360 ? 13.555 3.504 10.171 1.00 95.81 360 THR A C 1
ATOM 2913 O O . THR A 1 360 ? 12.965 4.266 10.941 1.00 95.81 360 THR A O 1
ATOM 2916 N N . ALA A 1 361 ? 13.571 2.176 10.352 1.00 94.12 361 ALA A N 1
ATOM 2917 C CA . ALA A 1 361 ? 13.061 1.501 11.549 1.00 94.12 361 ALA A CA 1
ATOM 2918 C C . ALA A 1 361 ? 13.664 2.080 12.824 1.00 94.12 361 ALA A C 1
ATOM 2920 O O . ALA A 1 361 ? 12.972 2.500 13.753 1.00 94.12 361 ALA A O 1
ATOM 2921 N N . THR A 1 362 ? 14.995 2.116 12.830 1.00 94.69 362 THR A N 1
ATOM 2922 C CA . THR A 1 362 ? 15.802 2.532 13.965 1.00 94.69 362 THR A CA 1
ATOM 2923 C C . THR A 1 362 ? 15.588 4.014 14.239 1.00 94.69 362 THR A C 1
ATOM 2925 O O . THR A 1 362 ? 15.423 4.408 15.392 1.00 94.69 362 THR A O 1
ATOM 2928 N N . LEU A 1 363 ? 15.501 4.838 13.189 1.00 94.81 363 LEU A N 1
ATOM 2929 C CA . LEU A 1 363 ? 15.137 6.249 13.315 1.00 94.81 363 LEU A CA 1
ATOM 2930 C C . LEU A 1 363 ? 13.770 6.443 13.969 1.00 94.81 363 LEU A C 1
ATOM 2932 O O . LEU A 1 363 ? 13.645 7.264 14.872 1.00 94.81 363 LEU A O 1
ATOM 2936 N N . LYS A 1 364 ? 12.751 5.698 13.532 1.00 94.62 364 LYS A N 1
ATOM 2937 C CA . LYS A 1 364 ? 11.390 5.806 14.071 1.00 94.62 364 LYS A CA 1
ATOM 2938 C C . LYS A 1 364 ? 11.322 5.357 15.530 1.00 94.62 364 LYS A C 1
ATOM 2940 O O . LYS A 1 364 ? 10.671 6.024 16.333 1.00 94.62 364 LYS A O 1
ATOM 2945 N N . LYS A 1 365 ? 12.007 4.261 15.873 1.00 91.81 365 LYS A N 1
ATOM 2946 C CA . LYS A 1 365 ? 12.095 3.730 17.242 1.00 91.81 365 LYS A CA 1
ATOM 2947 C C . LYS A 1 365 ? 12.815 4.692 18.189 1.00 91.81 365 LYS A C 1
ATOM 2949 O O . LYS A 1 365 ? 12.370 4.885 19.314 1.00 91.81 365 LYS A O 1
ATOM 2954 N N . ASN A 1 366 ? 13.885 5.331 17.717 1.00 93.56 366 ASN A N 1
ATOM 2955 C CA . ASN A 1 366 ? 14.713 6.250 18.505 1.00 93.56 366 ASN A CA 1
ATOM 2956 C C . ASN A 1 366 ? 14.270 7.722 18.408 1.00 93.56 366 ASN A C 1
ATOM 2958 O O . ASN A 1 366 ? 14.988 8.609 18.879 1.00 93.56 366 ASN A O 1
ATOM 2962 N N . ALA A 1 367 ? 13.130 7.999 17.772 1.00 93.31 367 ALA A N 1
ATOM 2963 C CA . ALA A 1 367 ? 12.618 9.350 17.610 1.00 93.31 367 ALA A CA 1
ATOM 2964 C C . ALA A 1 367 ? 12.316 9.985 18.973 1.00 93.31 367 ALA A C 1
ATOM 2966 O O . ALA A 1 367 ? 11.622 9.406 19.811 1.00 93.31 367 ALA A O 1
ATOM 2967 N N . LYS A 1 368 ? 12.806 11.207 19.187 1.00 91.12 368 LYS A N 1
ATOM 2968 C CA . LYS A 1 368 ? 12.699 11.903 20.480 1.00 91.12 368 LYS A CA 1
ATOM 2969 C C . LYS A 1 368 ? 11.341 12.560 20.691 1.00 91.12 368 LYS A C 1
ATOM 2971 O O . LYS A 1 368 ? 10.968 12.887 21.814 1.00 91.12 368 LYS A O 1
ATOM 2976 N N . ASN A 1 369 ? 10.622 12.813 19.604 1.00 90.31 369 ASN A N 1
ATOM 2977 C CA . ASN A 1 369 ? 9.342 13.502 19.614 1.00 90.31 369 ASN A CA 1
ATOM 2978 C C . ASN A 1 369 ? 8.438 13.001 18.475 1.00 90.31 369 ASN A C 1
ATOM 2980 O O . ASN A 1 369 ? 8.856 12.247 17.593 1.00 90.31 369 ASN A O 1
ATOM 2984 N N . LYS A 1 370 ? 7.174 13.437 18.495 1.00 89.56 370 LYS A N 1
ATOM 2985 C CA . LYS A 1 370 ? 6.173 13.048 17.490 1.00 89.56 370 LYS A CA 1
ATOM 2986 C C . LYS A 1 370 ? 6.545 13.479 16.069 1.00 89.56 370 LYS A C 1
ATOM 2988 O O . LYS A 1 370 ? 6.258 12.736 15.137 1.00 89.56 370 LYS A O 1
ATOM 2993 N N . GLY A 1 371 ? 7.170 14.647 15.907 1.00 90.12 371 GLY A N 1
ATOM 2994 C CA . GLY A 1 371 ? 7.572 15.185 14.606 1.00 90.12 371 GLY A CA 1
ATOM 2995 C C . GLY A 1 371 ? 8.654 14.332 13.949 1.00 90.12 371 GLY A C 1
ATOM 2996 O O . GLY A 1 371 ? 8.475 13.879 12.823 1.00 90.12 371 GLY A O 1
ATOM 2997 N N . GLU A 1 372 ? 9.723 14.012 14.681 1.00 92.75 372 GLU A N 1
ATOM 2998 C CA . GLU A 1 372 ? 10.767 13.087 14.222 1.00 92.75 372 GLU A CA 1
ATOM 2999 C C . GLU A 1 372 ? 10.193 11.707 13.894 1.00 92.75 372 GLU A C 1
ATOM 3001 O O . GLU A 1 372 ? 10.517 11.132 12.855 1.00 92.75 372 GLU A O 1
ATOM 3006 N N . LYS A 1 373 ? 9.298 11.185 14.744 1.00 92.75 373 LYS A N 1
ATOM 3007 C CA . LYS A 1 373 ? 8.651 9.888 14.514 1.00 92.75 373 LYS A CA 1
ATOM 3008 C C . LYS A 1 373 ? 7.818 9.899 13.232 1.00 92.75 373 LYS A C 1
ATOM 3010 O O . LYS A 1 373 ? 7.828 8.927 12.478 1.00 92.75 373 LYS A O 1
ATOM 3015 N N . TRP A 1 374 ? 7.124 11.003 12.967 1.00 92.69 374 TRP A N 1
ATOM 3016 C CA . TRP A 1 374 ? 6.345 11.198 11.750 1.00 92.69 374 TRP A CA 1
ATOM 3017 C C . TRP A 1 374 ? 7.233 11.324 10.506 1.00 92.69 374 TRP A C 1
ATOM 3019 O O . TRP A 1 374 ? 6.975 10.645 9.515 1.00 92.69 374 TRP A O 1
ATOM 3029 N N . LEU A 1 375 ? 8.320 12.102 10.566 1.00 94.81 375 LEU A N 1
ATOM 3030 C CA . LEU A 1 375 ? 9.300 12.199 9.477 1.00 94.81 375 LEU A CA 1
ATOM 3031 C C . LEU A 1 375 ? 9.951 10.842 9.180 1.00 94.81 375 LEU A C 1
ATOM 3033 O O . LEU A 1 375 ? 10.071 10.463 8.018 1.00 94.81 375 LEU A O 1
ATOM 3037 N N . ALA A 1 376 ? 10.301 10.070 10.211 1.00 94.81 376 ALA A N 1
ATOM 3038 C CA . ALA A 1 376 ? 10.814 8.714 10.048 1.00 94.81 376 ALA A CA 1
ATOM 3039 C C . ALA A 1 376 ? 9.771 7.774 9.412 1.00 94.81 376 ALA A C 1
ATOM 3041 O O . ALA A 1 376 ? 10.107 7.041 8.483 1.00 94.81 376 ALA A O 1
ATOM 3042 N N . LYS A 1 377 ? 8.494 7.846 9.825 1.00 93.31 377 LYS A N 1
ATOM 3043 C CA . LYS A 1 377 ? 7.391 7.106 9.176 1.00 93.31 377 LYS A CA 1
ATOM 3044 C C . LYS A 1 377 ? 7.219 7.515 7.707 1.00 93.31 377 LYS A C 1
ATOM 3046 O O . LYS A 1 377 ? 6.966 6.665 6.859 1.00 93.31 377 LYS A O 1
ATOM 3051 N N . LEU A 1 378 ? 7.388 8.795 7.369 1.00 93.88 378 LEU A N 1
ATOM 3052 C CA . LEU A 1 378 ? 7.379 9.237 5.973 1.00 93.88 378 LEU A CA 1
ATOM 3053 C C . LEU A 1 378 ? 8.550 8.650 5.182 1.00 93.88 378 LEU A C 1
ATOM 3055 O O . LEU A 1 378 ? 8.335 8.186 4.066 1.00 93.88 378 LEU A O 1
ATOM 3059 N N . CYS A 1 379 ? 9.761 8.619 5.748 1.00 96.31 379 CYS A N 1
ATOM 3060 C CA . CYS A 1 379 ? 10.930 8.009 5.107 1.00 96.31 379 CYS A CA 1
ATOM 3061 C C . CYS A 1 379 ? 10.695 6.544 4.703 1.00 96.31 379 CYS A C 1
ATOM 3063 O O . CYS A 1 379 ? 11.155 6.147 3.635 1.00 96.31 379 CYS A O 1
ATOM 3065 N N . GLN A 1 380 ? 9.949 5.778 5.509 1.00 94.25 380 GLN A N 1
ATOM 3066 C CA . GLN A 1 380 ? 9.576 4.386 5.213 1.00 94.25 380 GLN A CA 1
ATOM 3067 C C . GLN A 1 380 ? 8.642 4.271 3.995 1.00 94.25 380 GLN A C 1
ATOM 3069 O O . GLN A 1 380 ? 8.750 3.342 3.208 1.00 94.25 380 GLN A O 1
ATOM 3074 N N . ASN A 1 381 ? 7.736 5.233 3.799 1.00 92.25 381 ASN A N 1
ATOM 3075 C CA . ASN A 1 381 ? 6.716 5.173 2.744 1.00 92.25 381 ASN A CA 1
ATOM 3076 C C . ASN A 1 381 ? 7.139 5.829 1.419 1.00 92.25 381 ASN A C 1
ATOM 3078 O O . ASN A 1 381 ? 6.465 5.674 0.401 1.00 92.25 381 ASN A O 1
ATOM 3082 N N . VAL A 1 382 ? 8.221 6.608 1.405 1.00 95.06 382 VAL A N 1
ATOM 3083 C CA . VAL A 1 382 ? 8.660 7.320 0.196 1.00 95.06 382 VAL A CA 1
ATOM 3084 C C . VAL A 1 382 ? 9.148 6.401 -0.936 1.00 95.06 382 VAL A C 1
ATOM 3086 O O . VAL A 1 382 ? 8.772 6.701 -2.075 1.00 95.06 382 VAL A O 1
ATOM 3089 N N . PRO A 1 383 ? 9.968 5.350 -0.701 1.00 93.62 383 PRO A N 1
ATOM 3090 C CA . PRO A 1 383 ? 10.593 4.587 -1.782 1.00 93.62 383 PRO A CA 1
ATOM 3091 C C . PRO A 1 383 ? 9.572 4.074 -2.799 1.00 93.62 383 PRO A C 1
ATOM 3093 O O . PRO A 1 383 ? 9.617 4.471 -3.966 1.00 93.62 383 PRO A O 1
ATOM 3096 N N . TYR A 1 384 ? 8.582 3.293 -2.351 1.00 92.88 384 TYR A N 1
ATOM 3097 C CA . TYR A 1 384 ? 7.576 2.713 -3.245 1.00 92.88 384 TYR A CA 1
ATOM 3098 C C . TYR A 1 384 ? 6.820 3.794 -4.036 1.00 92.88 384 TYR A C 1
ATOM 3100 O O . TYR A 1 384 ? 6.627 3.663 -5.246 1.00 92.88 384 TYR A O 1
ATOM 3108 N N . GLY A 1 385 ? 6.430 4.894 -3.379 1.00 94.06 385 GLY A N 1
ATOM 3109 C CA . GLY A 1 385 ? 5.656 5.966 -4.004 1.00 94.06 385 GLY A CA 1
ATOM 3110 C C . GLY A 1 385 ? 6.457 6.737 -5.052 1.00 94.06 385 GLY A C 1
ATOM 3111 O O . GLY A 1 385 ? 5.902 7.204 -6.048 1.00 94.06 385 GLY A O 1
ATOM 3112 N N . LYS A 1 386 ? 7.774 6.852 -4.861 1.00 94.94 386 LYS A N 1
ATOM 3113 C CA . LYS A 1 386 ? 8.678 7.462 -5.838 1.00 94.94 386 LYS A CA 1
ATOM 3114 C C . LYS A 1 386 ? 8.956 6.547 -7.021 1.00 94.94 386 LYS A C 1
ATOM 3116 O O . LYS A 1 386 ? 8.995 7.055 -8.139 1.00 94.94 386 LYS A O 1
ATOM 3121 N N . PHE A 1 387 ? 9.073 5.242 -6.789 1.00 96.06 387 PHE A N 1
ATOM 3122 C CA . PHE A 1 387 ? 9.229 4.252 -7.853 1.00 96.06 387 PHE A CA 1
ATOM 3123 C C . PHE A 1 387 ? 7.970 4.079 -8.710 1.00 96.06 387 PHE A C 1
ATOM 3125 O O . PHE A 1 387 ? 8.094 3.822 -9.902 1.00 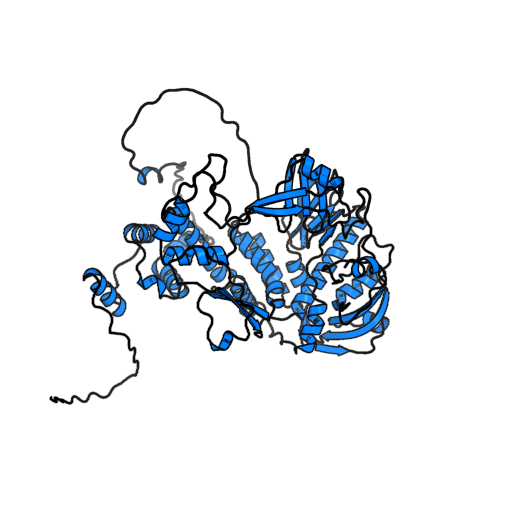96.06 387 PHE A O 1
ATOM 3132 N N . ALA A 1 388 ? 6.780 4.293 -8.140 1.00 95.31 388 ALA A N 1
ATOM 3133 C CA . ALA A 1 388 ? 5.491 4.261 -8.842 1.00 95.31 388 ALA A CA 1
ATOM 3134 C C . ALA A 1 388 ? 5.058 5.621 -9.430 1.00 95.31 388 ALA A C 1
ATOM 3136 O O . ALA A 1 388 ? 3.891 5.801 -9.798 1.00 95.31 388 ALA A O 1
ATOM 3137 N N . GLN A 1 389 ? 5.938 6.627 -9.439 1.00 93.19 389 GLN A N 1
ATOM 3138 C CA . GLN A 1 389 ? 5.540 7.979 -9.807 1.00 93.19 389 GLN A CA 1
ATOM 3139 C C . GLN A 1 389 ? 5.215 8.080 -11.302 1.00 93.19 389 GLN A C 1
ATOM 3141 O O . GLN A 1 389 ? 6.117 8.076 -12.131 1.00 93.19 389 GLN A O 1
ATOM 3146 N N . LYS A 1 390 ? 3.940 8.322 -11.630 1.00 90.81 390 LYS A N 1
ATOM 3147 C CA . LYS A 1 390 ? 3.498 8.536 -13.014 1.00 90.81 390 LYS A CA 1
ATOM 3148 C C . LYS A 1 390 ? 4.320 9.617 -13.725 1.00 90.81 390 LYS A C 1
ATOM 3150 O O . LYS A 1 390 ? 4.512 10.729 -13.218 1.00 90.81 390 LYS A O 1
ATOM 3155 N N . GLU A 1 391 ? 4.766 9.276 -14.929 1.00 90.19 391 GLU A N 1
ATOM 3156 C CA . GLU A 1 391 ? 5.475 10.179 -15.841 1.00 90.19 391 GLU A CA 1
ATOM 3157 C C . GLU A 1 391 ? 4.529 11.183 -16.518 1.00 90.19 391 GLU A C 1
ATOM 3159 O O . GLU A 1 391 ? 4.951 12.264 -16.929 1.00 90.19 391 GLU A O 1
ATOM 3164 N N . GLU A 1 392 ? 3.238 10.855 -16.584 1.00 89.38 392 GLU A N 1
ATOM 3165 C CA . GLU A 1 392 ? 2.171 11.769 -16.982 1.00 89.38 392 GLU A CA 1
ATOM 3166 C C . GLU A 1 392 ? 1.724 12.625 -15.789 1.00 89.38 392 GLU A C 1
ATOM 3168 O O . GLU A 1 392 ? 1.406 12.104 -14.716 1.00 89.38 392 GLU A O 1
ATOM 3173 N N . ARG A 1 393 ? 1.703 13.948 -15.972 1.00 85.56 393 ARG A N 1
ATOM 3174 C CA . ARG A 1 393 ? 1.269 14.913 -14.959 1.00 85.56 393 ARG A CA 1
ATOM 3175 C C . ARG A 1 393 ? 0.374 15.970 -15.581 1.00 85.56 393 ARG A C 1
ATOM 3177 O O . ARG A 1 393 ? 0.676 16.482 -16.654 1.00 85.56 393 ARG A O 1
ATOM 3184 N N . GLN A 1 394 ? -0.679 16.335 -14.865 1.00 83.31 394 GLN A N 1
ATOM 3185 C CA . GLN A 1 394 ? -1.477 17.506 -15.191 1.00 83.31 394 GLN A CA 1
ATOM 3186 C C . GLN A 1 394 ? -0.822 18.740 -14.563 1.00 83.31 394 GLN A C 1
ATOM 3188 O O . GLN A 1 394 ? -0.553 18.767 -13.361 1.00 83.31 394 GLN A O 1
ATOM 3193 N N . ILE A 1 395 ? -0.533 19.736 -15.387 1.00 82.88 395 ILE A N 1
ATOM 3194 C CA . ILE A 1 395 ? -0.054 21.050 -14.978 1.00 82.88 395 ILE A CA 1
ATOM 3195 C C . ILE A 1 395 ? -1.249 21.993 -15.005 1.00 82.88 395 ILE A C 1
ATOM 3197 O O . ILE A 1 395 ? -1.954 22.076 -16.010 1.00 82.88 395 ILE A O 1
ATOM 3201 N N . THR A 1 396 ? -1.466 22.691 -13.896 1.00 79.38 396 THR A N 1
ATOM 3202 C CA . THR A 1 396 ? -2.454 23.764 -13.800 1.00 79.38 396 THR A CA 1
ATOM 3203 C C . THR A 1 396 ? -1.758 25.083 -14.083 1.00 79.38 396 THR A C 1
ATOM 3205 O O . THR A 1 396 ? -0.828 25.461 -13.370 1.00 79.38 396 THR A O 1
ATOM 3208 N N . HIS A 1 397 ? -2.224 25.786 -15.104 1.00 77.94 397 HIS A N 1
ATOM 3209 C CA . HIS A 1 397 ? -1.759 27.118 -15.458 1.00 77.94 397 HIS A CA 1
ATOM 3210 C C . HIS A 1 397 ? -2.758 28.157 -14.958 1.00 77.94 397 HIS A C 1
ATOM 3212 O O . HIS A 1 397 ? -3.967 27.938 -15.029 1.00 77.94 397 HIS A O 1
ATOM 3218 N N . ILE A 1 398 ? -2.251 29.282 -14.451 1.00 72.88 398 ILE A N 1
ATOM 3219 C CA . ILE A 1 398 ? -3.058 30.431 -14.030 1.00 72.88 398 ILE A CA 1
ATOM 3220 C C . ILE A 1 398 ? -2.671 31.613 -14.916 1.00 72.88 398 ILE A C 1
ATOM 3222 O O . ILE A 1 398 ? -1.510 32.021 -14.918 1.00 72.88 398 ILE A O 1
ATOM 3226 N N . GLY A 1 399 ? -3.635 32.161 -15.654 1.00 71.56 399 GLY A N 1
ATOM 3227 C CA . GLY A 1 399 ? -3.430 33.303 -16.544 1.00 71.56 399 GLY A CA 1
ATOM 3228 C C . GLY A 1 399 ? -3.619 32.956 -18.019 1.00 71.56 399 GLY A C 1
ATOM 3229 O O . GLY A 1 399 ? -3.920 31.820 -18.385 1.00 71.56 399 GLY A O 1
ATOM 3230 N N . THR A 1 400 ? -3.472 33.968 -18.877 1.00 68.75 400 THR A N 1
ATOM 3231 C CA . THR A 1 400 ? -3.864 33.920 -20.294 1.00 68.75 400 THR A CA 1
ATOM 3232 C C . THR A 1 400 ? -3.332 32.695 -21.032 1.00 68.75 400 THR A C 1
ATOM 3234 O O . THR A 1 400 ? -2.128 32.444 -21.048 1.00 68.75 400 THR A O 1
ATOM 3237 N N . VAL A 1 401 ? -4.231 31.984 -21.718 1.00 68.88 401 VAL A N 1
ATOM 3238 C CA . VAL A 1 401 ? -3.877 30.861 -22.593 1.00 68.88 401 VAL A CA 1
ATOM 3239 C C . VAL A 1 401 ? -3.040 31.375 -23.776 1.00 68.88 401 VAL A C 1
ATOM 3241 O O . VAL A 1 401 ? -3.556 32.198 -24.557 1.00 68.88 401 VAL A O 1
ATOM 3244 N N . PRO A 1 402 ? -1.794 30.889 -23.959 1.00 70.88 402 PRO A N 1
ATOM 3245 C CA . PRO A 1 402 ? -0.964 31.255 -25.103 1.00 70.88 402 PRO A CA 1
ATOM 3246 C C . PRO A 1 402 ? -1.694 30.971 -26.420 1.00 70.88 402 PRO A C 1
ATOM 3248 O O . PRO A 1 402 ? -2.362 29.941 -26.550 1.00 70.88 402 PRO A O 1
ATOM 3251 N N . LYS A 1 403 ? -1.616 31.888 -27.395 1.00 73.25 403 LYS A N 1
ATOM 3252 C CA . LYS A 1 403 ? -2.429 31.835 -28.632 1.00 73.25 403 LYS A CA 1
ATOM 3253 C C . LYS A 1 403 ? -2.257 30.510 -29.378 1.00 73.25 403 LYS A C 1
ATOM 3255 O O . LYS A 1 403 ? -3.230 29.960 -29.884 1.00 73.25 403 LYS A O 1
ATOM 3260 N N . GLU A 1 404 ? -1.037 29.997 -29.391 1.00 73.56 404 GLU A N 1
ATOM 3261 C CA . GLU A 1 404 ? -0.615 28.742 -30.000 1.00 73.56 404 GLU A CA 1
ATOM 3262 C C . GLU A 1 404 ? -1.210 27.496 -29.329 1.00 73.56 404 GLU A C 1
ATOM 3264 O O . GLU A 1 404 ? -1.387 26.487 -30.000 1.00 73.56 404 GLU A O 1
ATOM 3269 N N . ARG A 1 405 ? -1.582 27.562 -28.044 1.00 67.06 405 ARG A N 1
ATOM 3270 C CA . ARG A 1 405 ? -2.176 26.435 -27.306 1.00 67.06 405 ARG A CA 1
ATOM 3271 C C . ARG A 1 405 ? -3.703 26.437 -27.318 1.00 67.06 405 ARG A C 1
ATOM 3273 O O . ARG A 1 405 ? -4.310 25.431 -26.978 1.00 67.06 405 ARG A O 1
ATOM 3280 N N . ARG A 1 406 ? -4.353 27.525 -27.752 1.00 67.50 406 ARG A N 1
ATOM 3281 C CA . ARG A 1 406 ? -5.825 27.671 -27.710 1.00 67.50 406 ARG A CA 1
ATOM 3282 C C . ARG A 1 406 ? -6.598 26.589 -28.475 1.00 67.50 406 ARG A C 1
ATOM 3284 O O . ARG A 1 406 ? -7.762 26.375 -28.167 1.00 67.50 406 ARG A O 1
ATOM 3291 N N . ARG A 1 407 ? -5.982 25.939 -29.469 1.00 62.75 407 ARG A N 1
ATOM 3292 C CA . ARG A 1 407 ? -6.627 24.903 -30.298 1.00 62.75 407 ARG A CA 1
ATOM 3293 C C . ARG A 1 407 ? -6.571 23.497 -29.690 1.00 62.75 407 ARG A C 1
ATOM 3295 O O . ARG A 1 407 ? -7.404 22.675 -30.048 1.00 62.75 407 ARG A O 1
ATOM 3302 N N . ASP A 1 408 ? -5.644 23.253 -28.763 1.00 59.69 408 ASP A N 1
ATOM 3303 C CA . ASP A 1 408 ? -5.329 21.910 -28.249 1.00 59.69 408 ASP A CA 1
ATOM 3304 C C . ASP A 1 408 ? -5.829 21.683 -26.810 1.00 59.69 408 ASP A C 1
ATOM 3306 O O . ASP A 1 408 ? -5.558 20.645 -26.205 1.00 59.69 408 ASP A O 1
ATOM 3310 N N . LEU A 1 409 ? -6.525 22.663 -26.225 1.00 57.66 409 LEU A N 1
ATOM 3311 C CA . LEU A 1 409 ? -6.843 22.681 -24.800 1.00 57.66 409 LEU A CA 1
ATOM 3312 C C . LEU A 1 409 ? -8.310 22.378 -24.513 1.00 57.66 409 LEU A C 1
ATOM 3314 O O . LEU A 1 409 ? -9.220 22.992 -25.062 1.00 57.66 409 LEU A O 1
ATOM 3318 N N . ASN A 1 410 ? -8.516 21.496 -23.536 1.00 54.16 410 ASN A N 1
ATOM 3319 C CA . ASN A 1 410 ? -9.783 21.360 -22.831 1.00 54.16 410 ASN A CA 1
ATOM 3320 C C . ASN A 1 410 ? -9.847 22.479 -21.776 1.00 54.16 410 ASN A C 1
ATOM 3322 O O . ASN A 1 410 ? -9.391 22.317 -20.642 1.00 54.16 410 ASN A O 1
ATOM 3326 N N . ILE A 1 411 ? -10.310 23.661 -22.182 1.00 53.84 411 ILE A N 1
ATOM 3327 C CA . ILE A 1 411 ? -10.421 24.822 -21.294 1.00 53.84 411 ILE A CA 1
ATOM 3328 C C . ILE A 1 411 ? -11.679 24.645 -20.442 1.00 53.84 411 ILE A C 1
ATOM 3330 O O . ILE A 1 411 ? -12.794 24.771 -20.942 1.00 53.84 411 ILE A O 1
ATOM 3334 N N . SER A 1 412 ? -11.513 24.372 -19.149 1.00 48.25 412 SER A N 1
ATOM 3335 C CA . SER A 1 412 ? -12.599 24.531 -18.183 1.00 48.25 412 SER A CA 1
ATOM 3336 C C . SER A 1 412 ? -12.544 25.951 -17.622 1.00 48.25 412 SER A C 1
ATOM 3338 O O . SER A 1 412 ? -11.698 26.257 -16.781 1.00 48.25 412 SER A O 1
ATOM 3340 N N . THR A 1 413 ? -13.431 26.829 -18.075 1.00 48.50 413 THR A N 1
ATOM 3341 C CA . THR A 1 413 ? -13.614 28.148 -17.464 1.00 48.50 413 THR A CA 1
ATOM 3342 C C . THR A 1 413 ? -14.295 27.981 -16.104 1.00 48.50 413 THR A C 1
ATOM 3344 O O . THR A 1 413 ? -15.504 27.788 -16.002 1.00 48.50 413 THR A O 1
ATOM 3347 N N . LEU A 1 414 ? -13.520 28.035 -15.021 1.00 43.78 414 LEU A N 1
ATOM 3348 C CA . LEU A 1 414 ? -14.060 28.200 -13.669 1.00 43.78 414 LEU A CA 1
ATOM 3349 C C . LEU A 1 414 ? -14.369 29.691 -13.437 1.00 43.78 414 LEU A C 1
ATOM 3351 O O . LEU A 1 414 ? -13.596 30.366 -12.772 1.00 43.78 414 LEU A O 1
ATOM 3355 N N . TYR A 1 415 ? -15.454 30.178 -14.062 1.00 40.78 415 TYR A N 1
ATOM 3356 C CA . TYR A 1 415 ? -16.475 31.136 -13.574 1.00 40.78 415 TYR A CA 1
ATOM 3357 C C . TYR A 1 415 ? -17.211 31.819 -14.755 1.00 40.78 415 TYR A C 1
ATOM 3359 O O . TYR A 1 415 ? -16.604 32.131 -15.773 1.00 40.78 415 TYR A O 1
ATOM 3367 N N . ASN A 1 416 ? -18.529 32.012 -14.615 1.00 38.06 416 ASN A N 1
ATOM 3368 C CA . ASN A 1 416 ? -19.492 32.561 -15.591 1.00 38.06 416 ASN A CA 1
ATOM 3369 C C . ASN A 1 416 ? -20.330 33.658 -14.864 1.00 38.06 416 ASN A C 1
ATOM 3371 O O . ASN A 1 416 ? -20.342 33.685 -13.635 1.00 38.06 416 ASN A O 1
ATOM 3375 N N . PRO A 1 417 ? -21.068 34.551 -15.541 1.00 37.75 417 PRO A N 1
ATOM 3376 C CA . PRO A 1 417 ? -20.782 35.968 -15.730 1.00 37.75 417 PRO A CA 1
ATOM 3377 C C . PRO A 1 417 ? -21.872 36.832 -15.063 1.00 37.75 417 PRO A C 1
ATOM 3379 O O . PRO A 1 417 ? -23.021 36.855 -15.504 1.00 37.75 417 PRO A O 1
ATOM 3382 N N . SER A 1 418 ? -21.591 37.546 -13.978 1.00 36.81 418 SER A N 1
ATOM 3383 C CA . SER A 1 418 ? -22.618 38.455 -13.419 1.00 36.81 418 SER A CA 1
ATOM 3384 C C . SER A 1 418 ? -22.082 39.749 -12.823 1.00 36.81 418 SER A C 1
ATOM 3386 O O . SER A 1 418 ? -22.848 40.495 -12.227 1.00 36.81 418 SER A O 1
ATOM 3388 N N . MET A 1 419 ? -20.801 40.057 -13.018 1.00 37.47 419 MET A N 1
ATOM 3389 C CA . MET A 1 419 ? -20.236 41.355 -12.646 1.00 37.47 419 MET A CA 1
ATOM 3390 C C . MET A 1 419 ? -19.827 42.076 -13.934 1.00 37.47 419 MET A C 1
ATOM 3392 O O . MET A 1 419 ? -18.779 41.764 -14.498 1.00 37.47 419 MET A O 1
ATOM 3396 N N . PRO A 1 420 ? -20.671 42.976 -14.464 1.00 35.72 420 PRO A N 1
ATOM 3397 C CA . PRO A 1 420 ? -20.278 43.840 -15.563 1.00 35.72 420 PRO A CA 1
ATOM 3398 C C . PRO A 1 420 ? -19.260 44.852 -15.023 1.00 35.72 420 PRO A C 1
ATOM 3400 O O . PRO A 1 420 ? -19.628 45.702 -14.216 1.00 35.72 420 PRO A O 1
ATOM 3403 N N . GLY A 1 421 ? -17.992 44.758 -15.439 1.00 42.88 421 GLY A N 1
ATOM 3404 C CA . GLY A 1 421 ? -17.019 45.827 -15.179 1.00 42.88 421 GLY A CA 1
ATOM 3405 C C . GLY A 1 421 ? -15.540 45.448 -15.089 1.00 42.88 421 GLY A C 1
ATOM 3406 O O . GLY A 1 421 ? -14.722 46.312 -15.374 1.00 42.88 421 GLY A O 1
ATOM 3407 N N . ASP A 1 422 ? -15.181 44.201 -14.770 1.00 42.19 422 ASP A N 1
ATOM 3408 C CA . ASP A 1 422 ? -13.773 43.813 -14.576 1.00 42.19 422 ASP A CA 1
ATOM 3409 C C . ASP A 1 422 ? -13.347 42.738 -15.592 1.00 42.19 422 ASP A C 1
ATOM 3411 O O . ASP A 1 422 ? -13.635 41.554 -15.438 1.00 42.19 422 ASP A O 1
ATOM 3415 N N . GLU A 1 423 ? -12.661 43.166 -16.656 1.00 45.19 423 GLU A N 1
ATOM 3416 C CA . GLU A 1 423 ? -12.212 42.336 -17.790 1.00 45.19 423 GLU A CA 1
ATOM 3417 C C . GLU A 1 423 ? -10.985 41.440 -17.500 1.00 45.19 423 GLU A C 1
ATOM 3419 O O . GLU A 1 423 ? -10.496 40.756 -18.400 1.00 45.19 423 GLU A O 1
ATOM 3424 N N . GLU A 1 424 ? -10.462 41.386 -16.272 1.00 49.91 424 GLU A N 1
ATOM 3425 C CA . GLU A 1 424 ? -9.332 40.499 -15.953 1.00 49.91 424 GLU A CA 1
ATOM 3426 C C . GLU A 1 424 ? -9.800 39.116 -15.480 1.00 49.91 424 GLU A C 1
ATOM 3428 O O . GLU A 1 424 ? -9.675 38.743 -14.312 1.00 49.91 424 GLU A O 1
ATOM 3433 N N . GLU A 1 425 ? -10.290 38.307 -16.421 1.00 53.22 425 GLU A N 1
ATOM 3434 C CA . GLU A 1 425 ? -10.355 36.860 -16.221 1.00 53.22 425 GLU A CA 1
ATOM 3435 C C . GLU A 1 425 ? -8.939 36.326 -15.927 1.00 53.22 425 GLU A C 1
ATOM 3437 O O . GLU A 1 425 ? -7.985 36.592 -16.663 1.00 53.22 425 GLU A O 1
ATOM 3442 N N . LEU A 1 426 ? -8.777 35.528 -14.868 1.00 54.22 426 LEU A N 1
ATOM 3443 C CA . LEU A 1 426 ? -7.610 34.657 -14.705 1.00 54.22 426 LEU A CA 1
ATOM 3444 C C . LEU A 1 426 ? -7.982 33.280 -15.268 1.00 54.22 426 LEU A C 1
ATOM 3446 O O . LEU A 1 426 ? -8.454 32.436 -14.501 1.00 54.22 426 LEU A O 1
ATOM 3450 N N . PRO A 1 427 ? -7.816 33.010 -16.580 1.00 66.12 427 PRO A N 1
ATOM 3451 C CA . PRO A 1 427 ? -8.178 31.710 -17.111 1.00 66.12 427 PRO A CA 1
ATOM 3452 C C . PRO A 1 427 ? -7.284 30.651 -16.469 1.00 66.12 427 PRO A C 1
ATOM 3454 O O . PRO A 1 427 ? -6.055 30.728 -16.518 1.00 66.12 427 PRO A O 1
ATOM 3457 N N . ILE A 1 428 ? -7.919 29.667 -15.840 1.00 68.06 428 ILE A N 1
ATOM 3458 C CA . ILE A 1 428 ? -7.251 28.446 -15.412 1.00 68.06 428 ILE A CA 1
ATOM 3459 C C . ILE A 1 428 ? -7.391 27.442 -16.534 1.00 68.06 428 ILE A C 1
ATOM 3461 O O . ILE A 1 428 ? -8.490 27.185 -17.024 1.00 68.06 428 ILE A O 1
ATOM 3465 N N . TRP A 1 429 ? -6.272 26.866 -16.941 1.00 70.12 429 TRP A N 1
ATOM 3466 C CA . TRP A 1 429 ? -6.258 25.834 -17.962 1.00 70.12 429 TRP A CA 1
ATOM 3467 C C . TRP A 1 429 ? -5.291 24.724 -17.577 1.00 70.12 429 TRP A C 1
ATOM 3469 O O . TRP A 1 429 ? -4.345 24.925 -16.814 1.00 70.12 429 TRP A O 1
ATOM 3479 N N . PHE A 1 430 ? -5.566 23.525 -18.082 1.00 77.00 430 PHE A N 1
ATOM 3480 C CA . PHE A 1 430 ? -4.826 22.323 -17.732 1.00 77.00 430 PHE A CA 1
ATOM 3481 C C . PHE A 1 430 ? -4.046 21.808 -18.934 1.00 77.00 430 PHE A C 1
ATOM 3483 O O . PHE A 1 430 ? -4.576 21.729 -20.040 1.00 77.00 430 PHE A O 1
ATOM 3490 N N . GLU A 1 431 ? -2.804 21.400 -18.704 1.00 79.69 431 GLU A N 1
ATOM 3491 C CA . GLU A 1 431 ? -1.964 20.743 -19.702 1.00 79.69 431 GLU A CA 1
ATOM 3492 C C . GLU A 1 431 ? -1.489 19.396 -19.169 1.00 79.69 431 GLU A C 1
ATOM 3494 O O . GLU A 1 431 ? -0.897 19.318 -18.094 1.00 79.69 431 GLU A O 1
ATOM 3499 N N . THR A 1 432 ? -1.707 18.325 -19.927 1.00 84.62 432 THR A N 1
ATOM 3500 C CA . THR A 1 432 ? -1.125 17.020 -19.603 1.00 84.62 432 THR A CA 1
ATOM 3501 C C . THR A 1 432 ? 0.263 16.921 -20.221 1.00 84.62 432 THR A C 1
ATOM 3503 O O . THR A 1 432 ? 0.407 16.837 -21.439 1.00 84.62 432 THR A O 1
ATOM 3506 N N . VAL A 1 433 ? 1.292 16.895 -19.378 1.00 85.38 433 VAL A N 1
ATOM 3507 C CA . VAL A 1 433 ? 2.690 16.757 -19.792 1.00 85.38 433 VAL A CA 1
ATOM 3508 C C . VAL A 1 433 ? 3.196 15.365 -19.440 1.00 85.38 433 VAL A C 1
ATOM 3510 O O . VAL A 1 433 ? 3.033 14.893 -18.316 1.00 85.38 433 VAL A O 1
ATOM 3513 N N . LYS A 1 434 ? 3.857 14.714 -20.400 1.00 87.44 434 LYS A N 1
ATOM 3514 C CA . LYS A 1 434 ? 4.577 13.454 -20.189 1.00 87.44 434 LYS A CA 1
ATOM 3515 C C . LYS A 1 434 ? 6.065 13.741 -20.082 1.00 87.44 434 LYS A C 1
ATOM 3517 O O . LYS A 1 434 ? 6.663 14.271 -21.014 1.00 87.44 434 LYS A O 1
ATOM 3522 N N . LYS A 1 435 ? 6.670 13.396 -18.947 1.00 88.19 435 LYS A N 1
ATOM 3523 C CA . LYS A 1 435 ? 8.106 13.560 -18.718 1.00 88.19 435 LYS A CA 1
ATOM 3524 C C . LYS A 1 435 ? 8.687 12.285 -18.138 1.00 88.19 435 LYS A C 1
ATOM 3526 O O . LYS A 1 435 ? 8.279 11.875 -17.058 1.00 88.19 435 LYS A O 1
ATOM 3531 N N . ARG A 1 436 ? 9.715 11.746 -18.798 1.00 86.81 436 ARG A N 1
ATOM 3532 C CA . ARG A 1 436 ? 10.448 10.588 -18.287 1.00 86.81 436 ARG A CA 1
ATOM 3533 C C . ARG A 1 436 ? 11.123 10.932 -16.960 1.00 86.81 436 ARG A C 1
ATOM 3535 O O . ARG A 1 436 ? 11.934 11.860 -16.899 1.00 86.81 436 ARG A O 1
ATOM 3542 N N . LEU A 1 437 ? 10.766 10.235 -15.885 1.00 88.75 437 LEU A N 1
ATOM 3543 C CA . LEU A 1 437 ? 11.222 10.555 -14.530 1.00 88.75 437 LEU A CA 1
ATOM 3544 C C . LEU A 1 437 ? 12.335 9.604 -14.117 1.00 88.75 437 LEU A C 1
ATOM 3546 O O . LEU A 1 437 ? 12.073 8.409 -14.090 1.00 88.75 437 LEU A O 1
ATOM 3550 N N . PRO A 1 438 ? 13.528 10.076 -13.708 1.00 87.12 438 PRO A N 1
ATOM 3551 C CA . PRO A 1 438 ? 14.661 9.200 -13.389 1.00 87.12 438 PRO A CA 1
ATOM 3552 C C . PRO A 1 438 ? 14.335 8.071 -12.405 1.00 87.12 438 PRO A C 1
ATOM 3554 O O . PRO A 1 438 ? 14.837 6.967 -12.558 1.00 87.12 438 PRO A O 1
ATOM 3557 N N . ASN A 1 439 ? 13.446 8.343 -11.447 1.00 91.12 439 ASN A N 1
ATOM 3558 C CA . ASN A 1 439 ? 13.090 7.412 -10.381 1.00 91.12 439 ASN A CA 1
ATOM 3559 C C . ASN A 1 439 ? 11.799 6.627 -10.652 1.00 91.12 439 ASN A C 1
ATOM 3561 O O . ASN A 1 439 ? 11.381 5.900 -9.767 1.00 91.12 439 ASN A O 1
ATOM 3565 N N . HIS A 1 440 ? 11.162 6.762 -11.822 1.00 94.62 440 HIS A N 1
ATOM 3566 C CA . HIS A 1 440 ? 10.049 5.882 -12.201 1.00 94.62 440 HIS A CA 1
ATOM 3567 C C . HIS A 1 440 ? 10.609 4.503 -12.554 1.00 94.62 440 HIS A C 1
ATOM 3569 O O . HIS A 1 440 ? 11.276 4.360 -13.582 1.00 94.62 440 HIS A O 1
ATOM 3575 N N . LEU A 1 441 ? 10.402 3.546 -11.648 1.00 96.31 441 LEU A N 1
ATOM 3576 C CA . LEU A 1 441 ? 10.915 2.174 -11.675 1.00 96.31 441 LEU A CA 1
ATOM 3577 C C . LEU A 1 441 ? 9.769 1.227 -11.266 1.00 96.31 441 LEU A C 1
ATOM 3579 O O . LEU A 1 441 ? 9.753 0.722 -10.135 1.00 96.31 441 LEU A O 1
ATOM 3583 N N . PRO A 1 442 ? 8.777 1.003 -12.149 1.00 96.62 442 PRO A N 1
ATOM 3584 C CA . PRO A 1 442 ? 7.569 0.249 -11.816 1.00 96.62 442 PRO A CA 1
ATOM 3585 C C . PRO A 1 442 ? 7.861 -1.189 -11.370 1.00 96.62 442 PRO A C 1
ATOM 3587 O O . PRO A 1 442 ? 7.129 -1.725 -10.542 1.00 96.62 442 PRO A O 1
ATOM 3590 N N . GLN A 1 443 ? 8.968 -1.788 -11.821 1.00 97.69 443 GLN A N 1
ATOM 3591 C CA . GLN A 1 443 ? 9.440 -3.092 -11.350 1.00 97.69 443 GLN A CA 1
ATOM 3592 C C . GLN A 1 443 ? 9.819 -3.099 -9.867 1.00 97.69 443 GLN A C 1
ATOM 3594 O O . GLN A 1 443 ? 9.626 -4.089 -9.178 1.00 97.69 443 GLN A O 1
ATOM 3599 N N . ILE A 1 444 ? 10.307 -2.000 -9.305 1.00 97.69 444 ILE A N 1
ATOM 3600 C CA . ILE A 1 444 ? 10.558 -1.978 -7.862 1.00 97.69 444 ILE A CA 1
ATOM 3601 C C . ILE A 1 444 ? 9.232 -1.803 -7.116 1.00 97.69 444 ILE A C 1
ATOM 3603 O O . ILE A 1 444 ? 8.926 -2.571 -6.207 1.00 97.69 444 ILE A O 1
ATOM 3607 N N . ALA A 1 445 ? 8.399 -0.850 -7.540 1.00 97.50 445 ALA A N 1
ATOM 3608 C CA . ALA A 1 445 ? 7.121 -0.576 -6.883 1.00 97.50 445 ALA A CA 1
ATOM 3609 C C . ALA A 1 445 ? 6.150 -1.775 -6.898 1.00 97.50 445 ALA A C 1
ATOM 3611 O O . ALA A 1 445 ? 5.501 -2.070 -5.889 1.00 97.50 445 ALA A O 1
ATOM 3612 N N . ALA A 1 446 ? 6.056 -2.489 -8.023 1.00 97.81 446 ALA A N 1
ATOM 3613 C CA . ALA A 1 446 ? 5.227 -3.685 -8.160 1.00 97.81 446 ALA A CA 1
ATOM 3614 C C . ALA A 1 446 ? 5.754 -4.861 -7.330 1.00 97.81 446 ALA A C 1
ATOM 3616 O O . ALA A 1 446 ? 4.961 -5.636 -6.804 1.00 97.81 446 ALA A O 1
ATOM 3617 N N . ALA A 1 447 ? 7.075 -4.987 -7.160 1.00 98.38 447 ALA A N 1
ATOM 3618 C CA . ALA A 1 447 ? 7.641 -5.991 -6.262 1.00 98.38 447 ALA A CA 1
ATOM 3619 C C . ALA A 1 447 ? 7.364 -5.663 -4.788 1.00 98.38 447 ALA A C 1
ATOM 3621 O O . ALA A 1 447 ? 6.909 -6.541 -4.065 1.00 98.38 447 ALA A O 1
ATOM 3622 N N . ILE A 1 448 ? 7.563 -4.410 -4.352 1.00 98.31 448 ILE A N 1
ATOM 3623 C CA . ILE A 1 448 ? 7.287 -3.978 -2.967 1.00 98.31 448 ILE A CA 1
ATOM 3624 C C . ILE A 1 448 ? 5.823 -4.248 -2.602 1.00 98.31 448 ILE A C 1
ATOM 3626 O O . ILE A 1 448 ? 5.527 -4.861 -1.579 1.00 98.31 448 ILE A O 1
ATOM 3630 N N . THR A 1 449 ? 4.891 -3.840 -3.464 1.00 97.81 449 THR A N 1
ATOM 3631 C CA . THR A 1 449 ? 3.463 -4.115 -3.247 1.00 97.81 449 THR A CA 1
ATOM 3632 C C . THR A 1 449 ? 3.145 -5.609 -3.314 1.00 97.81 449 THR A C 1
ATOM 3634 O O . THR A 1 449 ? 2.393 -6.102 -2.480 1.00 97.81 449 THR A O 1
ATOM 3637 N N . GLY A 1 450 ? 3.764 -6.363 -4.225 1.00 98.25 450 GLY A N 1
ATOM 3638 C CA . GLY A 1 450 ? 3.635 -7.820 -4.279 1.00 98.25 450 GLY A CA 1
ATOM 3639 C C . GLY A 1 450 ? 4.080 -8.513 -2.986 1.00 98.25 450 GLY A C 1
ATOM 3640 O O . GLY A 1 450 ? 3.354 -9.363 -2.471 1.00 98.25 450 GLY A O 1
ATOM 3641 N N . TRP A 1 451 ? 5.222 -8.114 -2.419 1.00 98.44 451 TRP A N 1
ATOM 3642 C CA . TRP A 1 451 ? 5.700 -8.601 -1.122 1.00 98.44 451 TRP A CA 1
ATOM 3643 C C . TRP A 1 451 ? 4.768 -8.200 0.022 1.00 98.44 451 TRP A C 1
ATOM 3645 O O . TRP A 1 451 ? 4.441 -9.045 0.850 1.00 98.44 451 TRP A O 1
ATOM 3655 N N . ALA A 1 452 ? 4.271 -6.961 0.037 1.00 98.06 452 ALA A N 1
ATOM 3656 C CA . ALA A 1 452 ? 3.301 -6.511 1.033 1.00 98.06 452 ALA A CA 1
ATOM 3657 C C . ALA A 1 452 ? 2.020 -7.370 1.020 1.00 98.06 452 ALA A C 1
ATOM 3659 O O . ALA A 1 452 ? 1.547 -7.791 2.072 1.00 98.06 452 ALA A O 1
ATOM 3660 N N . HIS A 1 453 ? 1.490 -7.714 -0.162 1.00 98.00 453 HIS A N 1
ATOM 3661 C CA . HIS A 1 453 ? 0.344 -8.631 -0.268 1.00 98.00 453 HIS A CA 1
ATOM 3662 C C . HIS A 1 453 ? 0.685 -10.029 0.249 1.00 98.00 453 HIS A C 1
ATOM 3664 O O . HIS A 1 453 ? -0.135 -10.637 0.934 1.00 98.00 453 HIS A O 1
ATOM 3670 N N . MET A 1 454 ? 1.884 -10.537 -0.049 1.00 98.00 454 MET A N 1
ATOM 3671 C CA . MET A 1 454 ? 2.325 -11.842 0.448 1.00 98.00 454 MET A CA 1
ATOM 3672 C C . MET A 1 454 ? 2.428 -11.884 1.972 1.00 98.00 454 MET A C 1
ATOM 3674 O O . MET A 1 454 ? 2.031 -12.882 2.570 1.00 98.00 454 MET A O 1
ATOM 3678 N N . ILE A 1 455 ? 2.955 -10.823 2.586 1.00 98.12 455 ILE A N 1
ATOM 3679 C CA . ILE A 1 455 ? 3.053 -10.685 4.042 1.00 98.12 455 ILE A CA 1
ATOM 3680 C C . ILE A 1 455 ? 1.648 -10.700 4.652 1.00 98.12 455 ILE A C 1
ATOM 3682 O O . ILE A 1 455 ? 1.361 -11.555 5.483 1.00 98.12 455 ILE A O 1
ATOM 3686 N N . MET A 1 456 ? 0.735 -9.860 4.154 1.00 97.75 456 MET A N 1
ATOM 3687 C CA . MET A 1 456 ? -0.647 -9.819 4.650 1.00 97.75 456 MET A CA 1
ATOM 3688 C C . MET A 1 456 ? -1.373 -11.161 4.492 1.00 97.75 456 MET A C 1
ATOM 3690 O O . MET A 1 456 ? -2.098 -11.584 5.382 1.00 97.75 456 MET A O 1
ATOM 3694 N N . GLN A 1 457 ? -1.159 -11.878 3.386 1.00 96.50 457 GLN A N 1
ATOM 3695 C CA . GLN A 1 457 ? -1.714 -13.222 3.193 1.00 96.50 457 GLN A CA 1
ATOM 3696 C C . GLN A 1 457 ? -1.216 -14.227 4.242 1.00 96.50 457 GLN A C 1
ATOM 3698 O O . GLN A 1 457 ? -2.002 -15.024 4.755 1.00 96.50 457 GLN A O 1
ATOM 3703 N N . LYS A 1 458 ? 0.077 -14.187 4.583 1.00 97.12 458 LYS A N 1
ATOM 3704 C CA . LYS A 1 458 ? 0.637 -15.031 5.647 1.00 97.12 458 LYS A CA 1
ATOM 3705 C C . LYS A 1 458 ? 0.053 -14.666 7.004 1.00 97.12 458 LYS A C 1
ATOM 3707 O O . LYS A 1 458 ? -0.316 -15.570 7.747 1.00 97.12 458 LYS A O 1
ATOM 3712 N N . ASP A 1 459 ? -0.087 -13.374 7.284 1.00 97.50 459 ASP A N 1
ATOM 3713 C CA . ASP A 1 459 ? -0.711 -12.884 8.512 1.00 97.50 459 ASP A CA 1
ATOM 3714 C C . ASP A 1 459 ? -2.168 -13.357 8.612 1.00 97.50 459 ASP A C 1
ATOM 3716 O O . ASP A 1 459 ? -2.592 -13.836 9.662 1.00 97.50 459 ASP A O 1
ATOM 3720 N N . PHE A 1 460 ? -2.919 -13.315 7.506 1.00 96.69 460 PHE A N 1
ATOM 3721 C CA . PHE A 1 460 ? -4.292 -13.819 7.466 1.00 96.69 460 PHE A CA 1
ATOM 3722 C C . PHE A 1 460 ? -4.356 -15.316 7.751 1.00 96.69 460 PHE A C 1
ATOM 3724 O O . PHE A 1 460 ? -5.104 -15.736 8.628 1.00 96.69 460 PHE A O 1
ATOM 3731 N N . ALA A 1 461 ? -3.531 -16.108 7.064 1.00 96.12 461 ALA A N 1
ATOM 3732 C CA . ALA A 1 461 ? -3.476 -17.550 7.275 1.00 96.12 461 ALA A CA 1
ATOM 3733 C C . ALA A 1 461 ? -3.057 -17.900 8.714 1.00 96.12 461 ALA A C 1
ATOM 3735 O O . ALA A 1 461 ? -3.574 -18.851 9.298 1.00 96.12 461 ALA A O 1
ATOM 3736 N N . ARG A 1 462 ? -2.139 -17.125 9.309 1.00 97.19 462 ARG A N 1
ATOM 3737 C CA . ARG A 1 462 ? -1.690 -17.309 10.693 1.00 97.19 462 ARG A CA 1
ATOM 3738 C C . ARG A 1 462 ? -2.798 -16.996 11.699 1.00 97.19 462 ARG A C 1
ATOM 3740 O O . ARG A 1 462 ? -2.988 -17.787 12.621 1.00 97.19 462 ARG A O 1
ATOM 3747 N N . ALA A 1 463 ? -3.527 -15.896 11.514 1.00 97.12 463 ALA A N 1
ATOM 3748 C CA . ALA A 1 463 ? -4.665 -15.530 12.355 1.00 97.12 463 ALA A CA 1
ATOM 3749 C C . ALA A 1 463 ? -5.796 -16.571 12.259 1.00 97.12 463 ALA A C 1
ATOM 3751 O O . ALA A 1 463 ? -6.310 -17.022 13.280 1.00 97.12 463 ALA A O 1
ATOM 3752 N N . GLU A 1 464 ? -6.123 -17.026 11.048 1.00 95.31 464 GLU A N 1
ATOM 3753 C CA . GLU A 1 464 ? -7.135 -18.067 10.820 1.00 95.31 464 GLU A CA 1
ATOM 3754 C C . GLU A 1 464 ? -6.732 -19.409 11.443 1.00 95.31 464 GLU A C 1
ATOM 3756 O O . GLU A 1 464 ? -7.545 -20.057 12.099 1.00 95.31 464 GLU A O 1
ATOM 3761 N N . ALA A 1 465 ? -5.459 -19.802 11.329 1.00 96.56 465 ALA A N 1
ATOM 3762 C CA . ALA A 1 465 ? -4.933 -20.999 11.989 1.00 96.56 465 ALA A CA 1
ATOM 3763 C C . ALA A 1 465 ? -4.969 -20.908 13.526 1.00 96.56 465 ALA A C 1
ATOM 3765 O O . ALA A 1 465 ? -4.949 -21.936 14.202 1.00 96.56 465 ALA A O 1
ATOM 3766 N N . TYR A 1 466 ? -5.028 -19.696 14.082 1.00 97.50 466 TYR A N 1
ATOM 3767 C CA . TYR A 1 466 ? -5.226 -19.446 15.510 1.00 97.50 466 TYR A CA 1
ATOM 3768 C C . TYR A 1 466 ? -6.710 -19.442 15.922 1.00 97.50 466 TYR A C 1
ATOM 3770 O O . TYR A 1 466 ? -7.031 -19.224 17.086 1.00 97.50 466 TYR A O 1
ATOM 3778 N N . GLY A 1 467 ? -7.624 -19.703 14.983 1.00 96.88 467 GLY A N 1
ATOM 3779 C CA . GLY A 1 467 ? -9.066 -19.735 15.225 1.00 96.88 467 GLY A CA 1
ATOM 3780 C C . GLY A 1 467 ? -9.743 -18.367 15.145 1.00 96.88 467 GLY A C 1
ATOM 3781 O O . GLY A 1 467 ? -10.893 -18.238 15.562 1.00 96.88 467 GLY A O 1
ATOM 3782 N N . LEU A 1 468 ? -9.056 -17.349 14.618 1.00 96.69 468 LEU A N 1
ATOM 3783 C CA . LEU A 1 468 ? -9.624 -16.015 14.452 1.00 96.69 468 LEU A CA 1
ATOM 3784 C C . LEU A 1 468 ? -10.307 -15.871 13.099 1.00 96.69 468 LEU A C 1
ATOM 3786 O O . LEU A 1 468 ? -9.860 -16.390 12.075 1.00 96.69 468 LEU A O 1
ATOM 3790 N N . ARG A 1 469 ? -11.364 -15.069 13.085 1.00 94.62 469 ARG A N 1
ATOM 3791 C CA . ARG A 1 469 ? -11.994 -14.574 11.871 1.00 94.62 469 ARG A CA 1
ATOM 3792 C C . ARG A 1 469 ? -11.566 -13.130 11.652 1.00 94.62 469 ARG A C 1
ATOM 3794 O O . ARG A 1 469 ? -11.642 -12.302 12.553 1.00 94.62 469 ARG A O 1
ATOM 3801 N N . ILE A 1 470 ? -11.145 -12.840 10.427 1.00 95.19 470 ILE A N 1
ATOM 3802 C CA . ILE A 1 470 ? -10.856 -11.481 9.969 1.00 95.19 470 ILE A CA 1
ATOM 3803 C C . ILE A 1 470 ? -12.086 -10.943 9.249 1.00 95.19 470 ILE A C 1
ATOM 3805 O O . ILE A 1 470 ? -12.523 -11.530 8.256 1.00 95.19 470 ILE A O 1
ATOM 3809 N N . ASP A 1 471 ? -12.581 -9.810 9.728 1.00 93.94 471 ASP A N 1
ATOM 3810 C CA . ASP A 1 471 ? -13.813 -9.165 9.282 1.00 93.94 471 ASP A CA 1
ATOM 3811 C C . ASP A 1 471 ? -13.542 -8.012 8.305 1.00 93.94 471 ASP A C 1
ATOM 3813 O O . ASP A 1 471 ? -14.347 -7.750 7.411 1.00 93.94 471 ASP A O 1
ATOM 3817 N N . TYR A 1 472 ? -12.382 -7.358 8.403 1.00 94.88 472 TYR A N 1
ATOM 3818 C CA . TYR A 1 472 ? -11.988 -6.271 7.503 1.00 94.88 472 TYR A CA 1
ATOM 3819 C C . TYR A 1 472 ? -10.469 -6.129 7.394 1.00 94.88 472 TYR A C 1
ATOM 3821 O O . TYR A 1 472 ? -9.725 -6.461 8.317 1.00 94.88 472 TYR A O 1
ATOM 3829 N N . THR A 1 473 ? -10.012 -5.588 6.264 1.00 96.06 473 THR A N 1
ATOM 3830 C CA . THR A 1 473 ? -8.628 -5.139 6.084 1.00 96.06 473 THR A CA 1
ATOM 3831 C C . THR A 1 473 ? -8.553 -3.895 5.197 1.00 96.06 473 THR A C 1
ATOM 3833 O O . THR A 1 473 ? -9.291 -3.781 4.215 1.00 96.06 473 THR A O 1
ATOM 3836 N N . ASP A 1 474 ? -7.640 -2.971 5.513 1.00 95.56 474 ASP A N 1
ATOM 3837 C CA . ASP A 1 474 ? -7.194 -1.900 4.614 1.00 95.56 474 ASP A CA 1
ATOM 3838 C C . ASP A 1 474 ? -5.680 -1.731 4.693 1.00 95.56 474 ASP A C 1
ATOM 3840 O O . ASP A 1 474 ? -5.152 -1.210 5.670 1.00 95.56 474 ASP A O 1
ATOM 3844 N N . THR A 1 475 ? -5.009 -2.137 3.621 1.00 94.38 475 THR A N 1
ATOM 3845 C CA . THR A 1 475 ? -3.563 -2.136 3.395 1.00 94.38 475 THR A CA 1
ATOM 3846 C C . THR A 1 475 ? -2.785 -2.973 4.407 1.00 94.38 475 THR A C 1
ATOM 3848 O O . THR A 1 475 ? -2.345 -4.064 4.059 1.00 94.38 475 THR A O 1
ATOM 3851 N N . ASP A 1 476 ? -2.618 -2.454 5.615 1.00 95.62 476 ASP A N 1
ATOM 3852 C CA . ASP A 1 476 ? -1.798 -2.950 6.718 1.00 95.62 476 ASP A CA 1
ATOM 3853 C C . ASP A 1 476 ? -2.594 -3.116 8.023 1.00 95.62 476 ASP A C 1
ATOM 3855 O O . ASP A 1 476 ? -2.031 -3.471 9.056 1.00 95.62 476 ASP A O 1
ATOM 3859 N N . SER A 1 477 ? -3.911 -2.908 7.973 1.00 96.81 477 SER A N 1
ATOM 3860 C CA . SER A 1 477 ? -4.810 -3.077 9.116 1.00 96.81 477 SER A CA 1
ATOM 3861 C C . SER A 1 477 ? -5.607 -4.382 9.064 1.00 96.81 477 SER A C 1
ATOM 3863 O O . SER A 1 477 ? -5.953 -4.884 7.986 1.00 96.81 477 SER A O 1
ATOM 3865 N N . ILE A 1 478 ? -5.927 -4.911 10.247 1.00 97.62 478 ILE A N 1
ATOM 3866 C CA . ILE A 1 478 ? -6.802 -6.070 10.457 1.00 97.62 478 ILE A CA 1
ATOM 3867 C C . ILE A 1 478 ? -7.863 -5.695 11.490 1.00 97.62 478 ILE A C 1
ATOM 3869 O O . ILE A 1 478 ? -7.535 -5.196 12.564 1.00 97.62 478 ILE A O 1
ATOM 3873 N N . ILE A 1 479 ? -9.126 -5.981 11.179 1.00 97.69 479 ILE A N 1
ATOM 3874 C CA . ILE A 1 479 ? -10.199 -6.062 12.174 1.00 97.69 479 ILE A CA 1
ATOM 3875 C C . ILE A 1 479 ? -10.585 -7.531 12.298 1.00 97.69 479 ILE A C 1
ATOM 3877 O O . ILE A 1 479 ? -10.887 -8.173 11.287 1.00 97.69 479 ILE A O 1
ATOM 3881 N N . ALA A 1 480 ? -10.536 -8.059 13.516 1.00 97.31 480 ALA A N 1
ATOM 3882 C CA . ALA A 1 480 ? -10.811 -9.459 13.812 1.00 97.31 480 ALA A CA 1
ATOM 3883 C C . ALA A 1 480 ? -11.729 -9.605 15.030 1.00 97.31 480 ALA A C 1
ATOM 3885 O O . ALA A 1 480 ? -11.845 -8.692 15.844 1.00 97.31 480 ALA A O 1
ATOM 3886 N N . ASN A 1 481 ? -12.329 -10.782 15.186 1.00 96.69 481 ASN A N 1
ATOM 3887 C CA . ASN A 1 481 ? -13.247 -11.106 16.281 1.00 96.69 481 ASN A CA 1
ATOM 3888 C C . ASN A 1 481 ? -12.550 -11.516 17.599 1.00 96.69 481 ASN A C 1
ATOM 3890 O O . ASN A 1 481 ? -13.147 -12.205 18.427 1.00 96.69 481 ASN A O 1
ATOM 3894 N N . GLY A 1 482 ? -11.268 -11.189 17.768 1.00 97.25 482 GLY A N 1
ATOM 3895 C CA . GLY A 1 482 ? -10.483 -11.616 18.920 1.00 97.25 482 GLY A CA 1
ATOM 3896 C C . GLY A 1 482 ? -9.021 -11.199 18.841 1.00 97.25 482 GLY A C 1
ATOM 3897 O O . GLY A 1 482 ? -8.590 -10.555 17.881 1.00 97.25 482 GLY A O 1
ATOM 3898 N N . GLU A 1 483 ? -8.262 -11.582 19.869 1.00 97.56 483 GLU A N 1
ATOM 3899 C CA . GLU A 1 483 ? -6.867 -11.180 19.998 1.00 97.56 483 GLU A CA 1
ATOM 3900 C C . GLU A 1 483 ? -5.953 -11.938 19.022 1.00 97.56 483 GLU A C 1
ATOM 3902 O O . GLU A 1 483 ? -5.952 -13.171 19.010 1.00 97.56 483 GLU A O 1
ATOM 3907 N N . LEU A 1 484 ? -5.166 -11.208 18.220 1.00 97.50 484 LEU A N 1
ATOM 3908 C CA . LEU A 1 484 ? -4.138 -11.790 17.351 1.00 97.50 484 LEU A CA 1
ATOM 3909 C C . LEU A 1 484 ? -3.123 -12.631 18.153 1.00 97.50 484 LEU A C 1
ATOM 3911 O O . LEU A 1 484 ? -2.874 -12.347 19.326 1.00 97.50 484 LEU A O 1
ATOM 3915 N N . PRO A 1 485 ? -2.491 -13.642 17.524 1.00 96.75 485 PRO A N 1
ATOM 3916 C CA . PRO A 1 485 ? -1.444 -14.433 18.162 1.00 96.75 485 PRO A CA 1
ATOM 3917 C C . PRO A 1 485 ? -0.344 -13.546 18.771 1.00 96.75 485 PRO A C 1
ATOM 3919 O O . PRO A 1 485 ? 0.095 -12.603 18.105 1.00 96.75 485 PRO A O 1
ATOM 3922 N N . PRO A 1 486 ? 0.172 -13.861 19.977 1.00 95.19 486 PRO A N 1
ATOM 3923 C CA . PRO A 1 486 ? 1.209 -13.050 20.618 1.00 95.19 486 PRO A CA 1
ATOM 3924 C C . PRO A 1 486 ? 2.479 -12.874 19.774 1.00 95.19 486 PRO A C 1
ATOM 3926 O O . PRO A 1 486 ? 3.152 -11.858 19.897 1.00 95.19 486 PRO A O 1
ATOM 3929 N N . ASP A 1 487 ? 2.798 -13.834 18.896 1.00 95.62 487 ASP A N 1
ATOM 3930 C CA . ASP A 1 487 ? 3.927 -13.760 17.956 1.00 95.62 487 ASP A CA 1
ATOM 3931 C C . ASP A 1 487 ? 3.727 -12.749 16.815 1.00 95.62 487 ASP A C 1
ATOM 3933 O O . ASP A 1 487 ? 4.683 -12.414 16.123 1.00 95.62 487 ASP A O 1
ATOM 3937 N N . MET A 1 488 ? 2.505 -12.254 16.614 1.00 96.31 488 MET A N 1
ATOM 3938 C CA . MET A 1 488 ? 2.181 -11.247 15.602 1.00 96.31 488 MET A CA 1
ATOM 3939 C C . MET A 1 488 ? 2.055 -9.839 16.181 1.00 96.31 488 MET A C 1
ATOM 3941 O O . MET A 1 488 ? 2.063 -8.873 15.421 1.00 96.31 488 MET A O 1
ATOM 3945 N N . THR A 1 489 ? 1.906 -9.697 17.497 1.00 94.81 489 THR A N 1
ATOM 3946 C CA . THR A 1 489 ? 1.608 -8.418 18.151 1.00 94.81 489 THR A CA 1
ATOM 3947 C C . THR A 1 489 ? 2.798 -7.896 18.938 1.00 94.81 489 THR A C 1
ATOM 3949 O O . THR A 1 489 ? 3.433 -8.646 19.673 1.00 94.81 489 THR A O 1
ATOM 3952 N N . ASP A 1 490 ? 3.066 -6.596 18.845 1.00 91.44 490 ASP A N 1
ATOM 3953 C CA . ASP A 1 490 ? 4.079 -5.940 19.668 1.00 91.44 490 ASP A CA 1
ATOM 3954 C C . ASP A 1 490 ? 3.717 -4.475 19.937 1.00 91.44 490 ASP A C 1
ATOM 3956 O O . ASP A 1 490 ? 3.770 -3.611 19.058 1.00 91.44 490 ASP A O 1
ATOM 3960 N N . GLU A 1 491 ? 3.419 -4.170 21.199 1.00 85.00 491 GLU A N 1
ATOM 3961 C CA . GLU A 1 491 ? 3.133 -2.805 21.652 1.00 85.00 491 GLU A CA 1
ATOM 3962 C C . GLU A 1 491 ? 4.363 -1.880 21.550 1.00 85.00 491 GLU A C 1
ATOM 3964 O O . GLU A 1 491 ? 4.225 -0.653 21.506 1.00 85.00 491 GLU A O 1
ATOM 3969 N N . SER A 1 492 ? 5.574 -2.445 21.451 1.00 77.00 492 SER A N 1
ATOM 3970 C CA . SER A 1 492 ? 6.816 -1.694 21.242 1.00 77.00 492 SER A CA 1
ATOM 3971 C C . SER A 1 492 ? 7.023 -1.225 19.792 1.00 77.00 492 SER A C 1
ATOM 3973 O O . SER A 1 492 ? 7.965 -0.473 19.526 1.00 77.00 492 SER A O 1
ATOM 3975 N N . GLN A 1 493 ? 6.094 -1.569 18.883 1.00 77.56 493 GLN A N 1
ATOM 3976 C CA . GLN A 1 493 ? 6.077 -1.162 17.471 1.00 77.56 493 GLN A CA 1
ATOM 3977 C C . GLN A 1 493 ? 7.318 -1.639 16.709 1.00 77.56 493 GLN A C 1
ATOM 3979 O O . GLN A 1 493 ? 7.935 -0.884 15.952 1.00 77.56 493 GLN A O 1
ATOM 3984 N N . THR A 1 494 ? 7.711 -2.895 16.928 1.00 87.06 494 THR A N 1
ATOM 3985 C CA . THR A 1 494 ? 8.694 -3.556 16.069 1.00 87.06 494 THR A CA 1
ATOM 3986 C C . THR A 1 494 ? 8.125 -3.724 14.665 1.00 87.06 494 THR A C 1
ATOM 3988 O O . THR A 1 494 ? 6.947 -4.034 14.489 1.00 87.06 494 THR A O 1
ATOM 3991 N N . ILE A 1 495 ? 8.976 -3.537 13.654 1.00 89.31 495 ILE A N 1
ATOM 3992 C CA . ILE A 1 495 ? 8.581 -3.714 12.255 1.00 89.31 495 ILE A CA 1
ATOM 3993 C C . ILE A 1 495 ? 7.934 -5.072 12.044 1.00 89.31 495 ILE A C 1
ATOM 3995 O O . ILE A 1 495 ? 8.400 -6.091 12.559 1.00 89.31 495 ILE A O 1
ATOM 3999 N N . GLY A 1 496 ? 6.870 -5.059 11.252 1.00 91.44 496 GLY A N 1
ATOM 4000 C CA . GLY A 1 496 ? 6.160 -6.256 10.835 1.00 91.44 496 GLY A CA 1
ATOM 4001 C C . GLY A 1 496 ? 5.206 -6.815 11.887 1.00 91.44 496 GLY A C 1
ATOM 4002 O O . GLY A 1 496 ? 4.430 -7.712 11.566 1.00 91.44 496 GLY A O 1
ATOM 4003 N N . HIS A 1 497 ? 5.199 -6.266 13.103 1.00 95.31 497 HIS A N 1
ATOM 4004 C CA . HIS A 1 497 ? 4.243 -6.640 14.138 1.00 95.31 497 HIS A CA 1
ATOM 4005 C C . HIS A 1 497 ? 3.041 -5.699 14.133 1.00 95.31 497 HIS A C 1
ATOM 4007 O O . HIS A 1 497 ? 3.121 -4.542 13.715 1.00 95.31 497 HIS A O 1
ATOM 4013 N N . TYR A 1 498 ? 1.920 -6.206 14.621 1.00 97.06 498 TYR A N 1
ATOM 4014 C CA . TYR A 1 498 ? 0.697 -5.450 14.804 1.00 97.06 498 TYR A CA 1
ATOM 4015 C C . TYR A 1 498 ? 0.708 -4.726 16.144 1.00 97.06 498 TYR A C 1
ATOM 4017 O O . TYR A 1 498 ? 1.018 -5.299 17.190 1.00 97.06 498 TYR A O 1
ATOM 4025 N N . LYS A 1 499 ? 0.309 -3.459 16.108 1.00 95.56 499 LYS 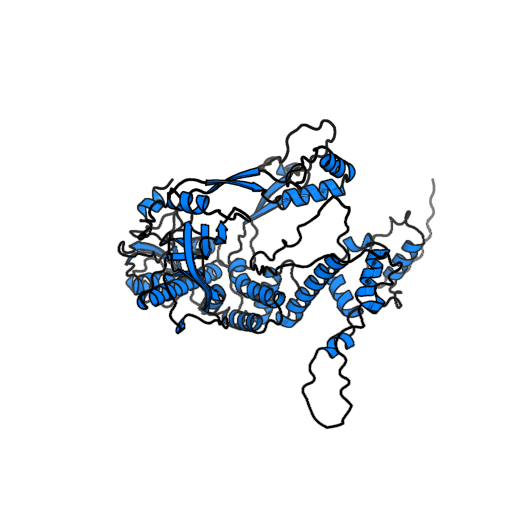A N 1
ATOM 4026 C CA . LYS A 1 499 ? -0.069 -2.697 17.289 1.00 95.56 499 LYS A CA 1
ATOM 4027 C C . LYS A 1 499 ? -1.581 -2.797 17.454 1.00 95.56 499 LYS A C 1
ATOM 4029 O O . LYS A 1 499 ? -2.316 -2.593 16.486 1.00 95.56 499 LYS A O 1
ATOM 4034 N N . THR A 1 500 ? -2.047 -3.039 18.675 1.00 96.75 500 THR A N 1
ATOM 4035 C CA . THR A 1 500 ? -3.480 -2.956 18.959 1.00 96.75 500 THR A CA 1
ATOM 4036 C C . THR A 1 500 ? -3.907 -1.493 19.061 1.00 96.75 500 THR A C 1
ATOM 4038 O O . THR A 1 500 ? -3.359 -0.728 19.856 1.00 96.75 500 THR A O 1
ATOM 4041 N N . GLU A 1 501 ? -4.877 -1.077 18.251 1.00 95.38 501 GLU A N 1
ATOM 4042 C CA . GLU A 1 501 ? -5.430 0.279 18.305 1.00 95.38 501 GLU A CA 1
ATOM 4043 C C . GLU A 1 501 ? -6.677 0.351 19.184 1.00 95.38 501 GLU A C 1
ATOM 4045 O O . GLU A 1 501 ? -6.796 1.266 19.999 1.00 95.38 501 GLU A O 1
ATOM 4050 N N . TYR A 1 502 ? -7.565 -0.637 19.054 1.00 97.00 502 TYR A N 1
ATOM 4051 C CA . TYR A 1 502 ? -8.814 -0.733 19.807 1.00 97.00 502 TYR A CA 1
ATOM 4052 C C . TYR A 1 502 ? -9.078 -2.191 20.195 1.00 97.00 502 TYR A C 1
ATOM 4054 O O . TYR A 1 502 ? -8.767 -3.104 19.427 1.00 97.00 502 TYR A O 1
ATOM 4062 N N . LYS A 1 503 ? -9.638 -2.403 21.389 1.00 96.81 503 LYS A N 1
ATOM 4063 C CA . LYS A 1 503 ? -9.934 -3.723 21.963 1.00 96.81 503 LYS A CA 1
ATOM 4064 C C . LYS A 1 503 ? -11.391 -3.764 22.399 1.00 96.81 503 LYS A C 1
ATOM 4066 O O . LYS A 1 503 ? -11.829 -2.804 23.026 1.00 96.81 503 LYS A O 1
ATOM 4071 N N . ASP A 1 504 ? -12.071 -4.870 22.113 1.00 96.94 504 ASP A N 1
ATOM 4072 C CA . ASP A 1 504 ? -13.456 -5.124 22.534 1.00 96.94 504 ASP A CA 1
ATOM 4073 C C . ASP A 1 504 ? -14.411 -3.969 22.175 1.00 96.94 504 ASP A C 1
ATOM 4075 O O . ASP A 1 504 ? -15.079 -3.371 23.018 1.00 96.94 504 ASP A O 1
ATOM 4079 N N . VAL A 1 505 ? -14.397 -3.600 20.893 1.00 97.19 505 VAL A N 1
ATOM 4080 C CA . VAL A 1 505 ? -15.206 -2.515 20.322 1.00 97.19 505 VAL A CA 1
ATOM 4081 C C . VAL A 1 505 ? -16.172 -3.061 19.286 1.00 97.19 505 VAL A C 1
ATOM 4083 O O . VAL A 1 505 ? -15.893 -4.063 18.637 1.00 97.19 505 VAL A O 1
ATOM 4086 N N . THR A 1 506 ? -17.269 -2.355 19.034 1.00 96.25 506 THR A N 1
ATOM 4087 C CA . THR A 1 506 ? -18.137 -2.700 17.908 1.00 96.25 506 THR A CA 1
ATOM 4088 C C . THR A 1 506 ? -17.571 -2.100 16.624 1.00 96.25 506 THR A C 1
ATOM 4090 O O . THR A 1 506 ? -17.357 -0.890 16.542 1.00 96.25 506 THR A O 1
ATOM 4093 N N . ALA A 1 507 ? -17.344 -2.923 15.604 1.00 95.62 507 ALA A N 1
ATOM 4094 C CA . ALA A 1 507 ? -16.895 -2.493 14.286 1.00 95.62 507 ALA A CA 1
ATOM 4095 C C . ALA A 1 507 ? -18.024 -2.613 13.256 1.00 95.62 507 ALA A C 1
ATOM 4097 O O . ALA A 1 507 ? -18.654 -3.662 13.121 1.00 95.62 507 ALA A O 1
ATOM 4098 N N . VAL A 1 508 ? -18.242 -1.540 12.492 1.00 93.25 508 VAL A N 1
ATOM 4099 C CA . VAL A 1 508 ? -19.197 -1.488 11.380 1.00 93.25 508 VAL A CA 1
ATOM 4100 C C . VAL A 1 508 ? -18.455 -1.156 10.090 1.00 93.25 508 VAL A C 1
ATOM 4102 O O . VAL A 1 508 ? -18.105 -0.006 9.842 1.00 93.25 508 VAL A O 1
ATOM 4105 N N . CYS A 1 509 ? -18.197 -2.163 9.263 1.00 91.88 509 CYS A N 1
ATOM 4106 C CA . CYS A 1 509 ? -17.436 -2.081 8.021 1.00 91.88 509 CYS A CA 1
ATOM 4107 C C . CYS A 1 509 ? -18.382 -2.085 6.816 1.00 91.88 509 CYS A C 1
ATOM 4109 O O . CYS A 1 509 ? -18.800 -3.131 6.334 1.00 91.88 509 CYS A O 1
ATOM 4111 N N . VAL A 1 510 ? -18.740 -0.905 6.317 1.00 86.06 510 VAL A N 1
ATOM 4112 C CA . VAL A 1 510 ? -19.754 -0.751 5.261 1.00 86.06 510 VAL A CA 1
ATOM 4113 C C . VAL A 1 510 ? -19.182 -1.041 3.875 1.00 86.06 510 VAL A C 1
ATOM 4115 O O . VAL A 1 510 ? -19.792 -1.739 3.066 1.00 86.06 510 VAL A O 1
ATOM 4118 N N . ALA A 1 511 ? -18.000 -0.501 3.589 1.00 85.62 511 ALA A N 1
ATOM 4119 C CA . ALA A 1 511 ? -17.320 -0.654 2.309 1.00 85.62 511 ALA A CA 1
ATOM 4120 C C . ALA A 1 511 ? -15.802 -0.483 2.494 1.00 85.62 511 ALA A C 1
ATOM 4122 O O . ALA A 1 511 ? -15.350 -0.006 3.540 1.00 85.62 511 ALA A O 1
ATOM 4123 N N . PRO A 1 512 ? -14.970 -0.832 1.495 1.00 88.88 512 PRO A N 1
ATOM 4124 C CA . PRO A 1 512 ? -13.548 -0.518 1.547 1.00 88.88 512 PRO A CA 1
ATOM 4125 C C . PRO A 1 512 ? -13.324 0.974 1.818 1.00 88.88 512 PRO A C 1
ATOM 4127 O O . PRO A 1 512 ? -13.760 1.824 1.042 1.00 88.88 512 PRO A O 1
ATOM 4130 N N . LYS A 1 513 ? -12.603 1.288 2.900 1.00 91.19 513 LYS A N 1
ATOM 4131 C CA . LYS A 1 513 ? -12.348 2.661 3.377 1.00 91.19 513 LYS A CA 1
ATOM 4132 C C . LYS A 1 513 ? -13.598 3.426 3.847 1.00 91.19 513 LYS A C 1
ATOM 4134 O O . LYS A 1 513 ? -13.580 4.660 3.865 1.00 91.19 513 LYS A O 1
ATOM 4139 N N . MET A 1 514 ? -14.650 2.694 4.219 1.00 91.00 514 MET A N 1
ATOM 4140 C CA . MET A 1 514 ? -15.859 3.191 4.872 1.00 91.00 514 MET A CA 1
ATOM 4141 C C . MET A 1 514 ? -16.202 2.290 6.065 1.00 91.00 514 MET A C 1
ATOM 4143 O O . MET A 1 514 ? -16.841 1.250 5.897 1.00 91.00 514 MET A O 1
ATOM 4147 N N . TYR A 1 515 ? -15.754 2.668 7.259 1.00 92.69 515 TYR A N 1
ATOM 4148 C CA . TYR A 1 515 ? -16.022 1.913 8.481 1.00 92.69 515 TYR A CA 1
ATOM 4149 C C . TYR A 1 515 ? -16.072 2.794 9.731 1.00 92.69 515 TYR A C 1
ATOM 4151 O O . TYR A 1 515 ? -15.541 3.910 9.755 1.00 92.69 515 TYR A O 1
ATOM 4159 N N . PHE A 1 516 ? -16.696 2.256 10.776 1.00 94.56 516 PHE A N 1
ATOM 4160 C CA . PHE A 1 516 ? -16.913 2.912 12.058 1.00 94.56 516 PHE A CA 1
ATOM 4161 C C . PHE A 1 516 ? -16.502 1.993 13.203 1.00 94.56 516 PHE A C 1
ATOM 4163 O O . PHE A 1 516 ? -16.775 0.796 13.157 1.00 94.56 516 PHE A O 1
ATOM 4170 N N . ILE A 1 517 ? -15.875 2.562 14.229 1.00 96.31 517 ILE A N 1
ATOM 4171 C CA . ILE A 1 517 ? -15.572 1.883 15.489 1.00 96.31 517 ILE A CA 1
ATOM 4172 C C . ILE A 1 517 ? -16.362 2.574 16.593 1.00 96.31 517 ILE A C 1
ATOM 4174 O O . ILE A 1 517 ? -16.281 3.799 16.745 1.00 96.31 517 ILE A O 1
ATOM 4178 N N . LEU A 1 518 ? -17.126 1.792 17.347 1.00 95.25 518 LEU A N 1
ATOM 4179 C CA . LEU A 1 518 ? -18.009 2.266 18.398 1.00 95.25 518 LEU A CA 1
ATOM 4180 C C . LEU A 1 518 ? -17.605 1.677 19.750 1.00 95.25 518 LEU A C 1
ATOM 4182 O O . LEU A 1 518 ? -17.331 0.486 19.873 1.00 95.25 518 LEU A O 1
ATOM 4186 N N . GLU A 1 519 ? -17.635 2.518 20.779 1.00 94.50 519 GLU A N 1
ATOM 4187 C CA . GLU A 1 519 ? -17.493 2.122 22.178 1.00 94.50 519 GLU A CA 1
ATOM 4188 C C . GLU A 1 519 ? -18.787 2.485 22.912 1.00 94.50 519 GLU A C 1
ATOM 4190 O O . GLU A 1 519 ? -19.148 3.661 22.986 1.00 94.50 519 GLU A O 1
ATOM 4195 N N . LYS A 1 520 ? -19.510 1.482 23.437 1.00 88.56 520 LYS A N 1
ATOM 4196 C CA . LYS A 1 520 ? -20.821 1.667 24.099 1.00 88.56 520 LYS A CA 1
ATOM 4197 C C . LYS A 1 520 ? -21.784 2.511 23.254 1.00 88.56 520 LYS A C 1
ATOM 4199 O O . LYS A 1 520 ? -22.309 3.518 23.722 1.00 88.56 520 LYS A O 1
ATOM 4204 N N . GLU A 1 521 ? -21.940 2.128 21.987 1.00 84.69 521 GLU A N 1
ATOM 4205 C CA . GLU A 1 521 ? -22.756 2.819 20.973 1.00 84.69 521 GLU A CA 1
ATOM 4206 C C . GLU A 1 521 ? -22.260 4.213 20.561 1.00 84.69 521 GLU A C 1
ATOM 4208 O O . GLU A 1 521 ? -22.833 4.818 19.666 1.00 84.69 521 GLU A O 1
ATOM 4213 N N . LYS A 1 522 ? -21.181 4.743 21.141 1.00 90.69 522 LYS A N 1
ATOM 4214 C CA . LYS A 1 522 ? -20.607 6.017 20.709 1.00 90.69 522 LYS A CA 1
ATOM 4215 C C . LYS A 1 522 ? -19.559 5.775 19.630 1.00 90.69 522 LYS A C 1
ATOM 4217 O O . LYS A 1 522 ? -18.563 5.104 19.886 1.00 90.69 522 LYS A O 1
ATOM 4222 N N . CYS A 1 523 ? -19.730 6.375 18.453 1.00 92.00 523 CYS A N 1
ATOM 4223 C CA . CYS A 1 523 ? -18.693 6.376 17.422 1.00 92.00 523 CYS A CA 1
ATOM 4224 C C . CYS A 1 523 ? -17.435 7.104 17.934 1.00 92.00 523 CYS A C 1
ATOM 4226 O O . CYS A 1 523 ? -17.466 8.305 18.212 1.00 92.00 523 CYS A O 1
ATOM 4228 N N . ILE A 1 524 ? -16.334 6.364 18.079 1.00 94.62 524 ILE A N 1
ATOM 4229 C CA . ILE A 1 524 ? -15.019 6.894 18.475 1.00 94.62 524 ILE A CA 1
ATOM 4230 C C . ILE A 1 524 ? -14.086 7.061 17.274 1.00 94.62 524 ILE A C 1
ATOM 4232 O O . ILE A 1 524 ? -13.141 7.848 17.328 1.00 94.62 524 ILE A O 1
ATOM 4236 N N . LEU A 1 525 ? -14.362 6.352 16.178 1.00 93.31 525 LEU A N 1
ATOM 4237 C CA . LEU A 1 525 ? -13.635 6.484 14.925 1.00 93.31 525 LEU A CA 1
ATOM 4238 C C . LEU A 1 525 ? -14.585 6.319 13.745 1.00 93.31 525 LEU A C 1
ATOM 4240 O O . LEU A 1 525 ? -15.230 5.285 13.606 1.00 93.31 525 LEU A O 1
ATOM 4244 N N . ALA A 1 526 ? -14.581 7.301 12.849 1.00 92.38 526 ALA A N 1
ATOM 4245 C CA . ALA A 1 526 ? -15.232 7.220 11.552 1.00 92.38 526 ALA A CA 1
ATOM 4246 C C . ALA A 1 526 ? -14.185 7.372 10.448 1.00 92.38 526 ALA A C 1
ATOM 4248 O O . ALA A 1 526 ? -13.450 8.362 10.387 1.00 92.38 526 ALA A O 1
ATOM 4249 N N . LYS A 1 527 ? -14.094 6.373 9.570 1.00 91.94 527 LYS A N 1
ATOM 4250 C CA . LYS A 1 527 ? -13.239 6.405 8.385 1.00 91.94 527 LYS A CA 1
ATOM 4251 C C . LYS A 1 527 ? -14.123 6.348 7.164 1.00 91.94 527 LYS A C 1
ATOM 4253 O O . LYS A 1 527 ? -14.584 5.277 6.805 1.00 91.94 527 LYS A O 1
ATOM 4258 N N . VAL A 1 528 ? -14.329 7.494 6.522 1.00 89.38 528 VAL A N 1
ATOM 4259 C CA . VAL A 1 528 ? -15.130 7.594 5.300 1.00 89.38 528 VAL A CA 1
ATOM 4260 C C . VAL A 1 528 ? -14.330 8.340 4.241 1.00 89.38 528 VAL A C 1
ATOM 4262 O O . VAL A 1 528 ? -14.206 9.567 4.252 1.00 89.38 528 VAL A O 1
ATOM 4265 N N . LYS A 1 529 ? -13.710 7.591 3.326 1.00 85.06 529 LYS A N 1
ATOM 4266 C CA . LYS A 1 529 ? -12.881 8.198 2.281 1.00 85.06 529 LYS A CA 1
ATOM 4267 C C . LYS A 1 529 ? -13.727 9.092 1.371 1.00 85.06 529 LYS A C 1
ATOM 4269 O O . LYS A 1 529 ? -14.667 8.630 0.740 1.00 85.06 529 LYS A O 1
ATOM 4274 N N . GLY A 1 530 ? -13.315 10.353 1.252 1.00 81.69 530 GLY A N 1
ATOM 4275 C CA . GLY A 1 530 ? -13.999 11.368 0.445 1.00 81.69 530 GLY A CA 1
ATOM 4276 C C . GLY A 1 530 ? -14.925 12.286 1.245 1.00 81.69 530 GLY A C 1
ATOM 4277 O O . GLY A 1 530 ? -15.322 13.314 0.713 1.00 81.69 530 GLY A O 1
ATOM 4278 N N . PHE A 1 531 ? -15.191 11.969 2.517 1.00 79.75 531 PHE A N 1
ATOM 4279 C CA . PHE A 1 531 ? -16.074 12.737 3.394 1.00 79.75 531 PHE A CA 1
ATOM 4280 C C . PHE A 1 531 ? -15.269 13.233 4.606 1.00 79.75 531 PHE A C 1
ATOM 4282 O O . PHE A 1 531 ? -15.108 12.505 5.591 1.00 79.75 531 PHE A O 1
ATOM 4289 N N . PRO A 1 532 ? -14.667 14.434 4.531 1.00 74.50 532 PRO A N 1
ATOM 4290 C CA . PRO A 1 532 ? -13.856 14.956 5.621 1.00 74.50 532 PRO A CA 1
ATOM 4291 C C . PRO A 1 532 ? -14.718 15.171 6.870 1.00 74.50 532 PRO A C 1
ATOM 4293 O O . PRO A 1 532 ? -15.788 15.764 6.798 1.00 74.50 532 PRO A O 1
ATOM 4296 N N . ASN A 1 533 ? -14.222 14.718 8.023 1.00 76.94 533 ASN A N 1
ATOM 4297 C CA . ASN A 1 533 ? -14.831 14.925 9.344 1.00 76.94 533 ASN A CA 1
ATOM 4298 C C . ASN A 1 533 ? -16.263 14.383 9.519 1.00 76.94 533 ASN A C 1
ATOM 4300 O O . ASN A 1 533 ? -16.921 14.754 10.490 1.00 76.94 533 ASN A O 1
ATOM 4304 N N . TYR A 1 534 ? -16.744 13.499 8.639 1.00 84.00 534 TYR A N 1
ATOM 4305 C CA . TYR A 1 534 ? -18.039 12.854 8.842 1.00 84.00 534 TYR A CA 1
ATOM 4306 C C . TYR A 1 534 ? -18.005 11.984 10.104 1.00 84.00 534 TYR A C 1
ATOM 4308 O O . TYR A 1 534 ? -17.138 11.121 10.249 1.00 84.00 534 TYR A O 1
ATOM 4316 N N . GLN A 1 535 ? -18.946 12.233 11.012 1.00 85.38 535 GLN A N 1
ATOM 4317 C CA . GLN A 1 535 ? -19.156 11.474 12.240 1.00 85.38 535 GLN A CA 1
ATOM 4318 C C . GLN A 1 535 ? -20.599 10.973 12.222 1.00 85.38 535 GLN A C 1
ATOM 4320 O O . GLN A 1 535 ? -21.505 11.805 12.308 1.00 85.38 535 GLN A O 1
ATOM 4325 N N . PRO A 1 536 ? -20.835 9.661 12.077 1.00 86.75 536 PRO A N 1
ATOM 4326 C CA . PRO A 1 536 ? -22.190 9.142 12.050 1.00 86.75 536 PRO A CA 1
ATOM 4327 C C . PRO A 1 536 ? -22.824 9.247 13.438 1.00 86.75 536 PRO A C 1
ATOM 4329 O O . PRO A 1 536 ? -22.159 9.065 14.465 1.00 86.75 536 PRO A O 1
ATOM 4332 N N . ASN A 1 537 ? -24.127 9.499 13.469 1.00 87.31 537 ASN A N 1
ATOM 4333 C CA . ASN A 1 537 ? -24.932 9.249 14.662 1.00 87.31 537 ASN A CA 1
ATOM 4334 C C . ASN A 1 537 ? -25.406 7.771 14.688 1.00 87.31 537 ASN A C 1
ATOM 4336 O O . ASN A 1 537 ? -25.135 6.997 13.768 1.00 87.31 537 ASN A O 1
ATOM 4340 N N . ASN A 1 538 ? -26.107 7.350 15.744 1.00 85.62 538 ASN A N 1
ATOM 4341 C CA . ASN A 1 538 ? -26.567 5.959 15.859 1.00 85.62 538 ASN A CA 1
ATOM 4342 C C . ASN A 1 538 ? -27.607 5.587 14.797 1.00 85.62 538 ASN A C 1
ATOM 4344 O O . ASN A 1 538 ? -27.594 4.458 14.315 1.00 85.62 538 ASN A O 1
ATOM 4348 N N . GLU A 1 539 ? -28.489 6.516 14.428 1.00 87.75 539 GLU A N 1
ATOM 4349 C CA . GLU A 1 539 ? -29.475 6.317 13.363 1.00 87.75 539 GLU A CA 1
ATOM 4350 C C . GLU A 1 539 ? -28.771 6.100 12.024 1.00 87.75 539 GLU A C 1
ATOM 4352 O O . GLU A 1 539 ? -29.075 5.122 11.351 1.00 87.75 539 GLU A O 1
ATOM 4357 N N . ASP A 1 540 ? -27.732 6.885 11.722 1.00 88.25 540 ASP A N 1
ATOM 4358 C CA . ASP A 1 540 ? -26.910 6.706 10.527 1.00 88.25 540 ASP A CA 1
ATOM 4359 C C . ASP A 1 540 ? -26.312 5.292 10.473 1.00 88.25 540 ASP A C 1
ATOM 4361 O O . ASP A 1 540 ? -26.391 4.598 9.463 1.00 88.25 540 ASP A O 1
ATOM 4365 N N . VAL A 1 541 ? -25.725 4.818 11.574 1.00 85.44 541 VAL A N 1
ATOM 4366 C CA . VAL A 1 541 ? -25.148 3.466 11.626 1.00 85.44 541 VAL A CA 1
ATOM 4367 C C . VAL A 1 541 ? -26.224 2.397 11.417 1.00 85.44 541 VAL A C 1
ATOM 4369 O O . VAL A 1 541 ? -25.998 1.442 10.676 1.00 85.44 541 VAL A O 1
ATOM 4372 N N . GLN A 1 542 ? -27.396 2.546 12.036 1.00 85.38 542 GLN A N 1
ATOM 4373 C CA . GLN A 1 542 ? -28.499 1.591 11.897 1.00 85.38 542 GLN A CA 1
ATOM 4374 C C . GLN A 1 542 ? -29.096 1.589 10.492 1.00 85.38 542 GLN A C 1
ATOM 4376 O O . GLN A 1 542 ? -29.393 0.528 9.944 1.00 85.38 542 GLN A O 1
ATOM 4381 N N . ASP A 1 543 ? -29.268 2.762 9.901 1.00 86.75 543 ASP A N 1
ATOM 4382 C CA . ASP A 1 543 ? -29.770 2.921 8.546 1.00 86.75 543 ASP A CA 1
ATOM 4383 C C . ASP A 1 543 ? -28.795 2.327 7.550 1.00 86.75 543 ASP A C 1
ATOM 4385 O O . ASP A 1 543 ? -29.194 1.531 6.696 1.00 86.75 543 ASP A O 1
ATOM 4389 N N . LEU A 1 544 ? -27.504 2.579 7.751 1.00 84.25 544 LEU A N 1
ATOM 4390 C CA . LEU A 1 544 ? -26.467 1.897 7.013 1.00 84.25 544 LEU A CA 1
ATOM 4391 C C . LEU A 1 544 ? -26.608 0.372 7.167 1.00 84.25 544 LEU A C 1
ATOM 4393 O O . LEU A 1 544 ? -26.790 -0.324 6.176 1.00 84.25 544 LEU A O 1
ATOM 4397 N N . LEU A 1 545 ? -26.649 -0.185 8.374 1.00 82.06 545 LEU A N 1
ATOM 4398 C CA . LEU A 1 545 ? -26.803 -1.638 8.561 1.00 82.06 545 LEU A CA 1
ATOM 4399 C C . LEU A 1 545 ? -28.061 -2.236 7.891 1.00 82.06 545 LEU A C 1
ATOM 4401 O O . LEU A 1 545 ? -28.047 -3.406 7.503 1.00 82.06 545 LEU A O 1
ATOM 4405 N N . LYS A 1 546 ? -29.124 -1.445 7.696 1.00 82.31 546 LYS A N 1
ATOM 4406 C CA . LYS A 1 546 ? -30.344 -1.829 6.954 1.00 82.31 546 LYS A CA 1
ATOM 4407 C C . LYS A 1 546 ? -30.220 -1.676 5.431 1.00 82.31 546 LYS A C 1
ATOM 4409 O O . LYS A 1 546 ? -31.165 -1.979 4.704 1.00 82.31 546 LYS A O 1
ATOM 4414 N N . GLY A 1 547 ? -29.084 -1.196 4.933 1.00 77.62 547 GLY A N 1
ATOM 4415 C CA . GLY A 1 547 ? -28.847 -0.877 3.526 1.00 77.62 547 GLY A CA 1
ATOM 4416 C C . GLY A 1 547 ? -29.564 0.391 3.058 1.00 77.62 547 GLY A C 1
ATOM 4417 O O . GLY A 1 547 ? -29.822 0.538 1.860 1.00 77.62 547 GLY A O 1
ATOM 4418 N N . ILE A 1 548 ? -29.923 1.281 3.986 1.00 80.25 548 ILE A N 1
ATOM 4419 C CA . ILE A 1 548 ? -30.545 2.572 3.698 1.00 80.25 548 ILE A CA 1
ATOM 4420 C C . ILE A 1 548 ? -29.447 3.568 3.319 1.00 80.25 548 ILE A C 1
ATOM 4422 O O . ILE A 1 548 ? -28.385 3.644 3.934 1.00 80.25 548 ILE A O 1
ATOM 4426 N N . ARG A 1 549 ? -29.721 4.328 2.260 1.00 81.94 549 ARG A N 1
ATOM 4427 C CA . ARG A 1 549 ? -28.852 5.398 1.770 1.00 81.94 549 ARG A CA 1
ATOM 4428 C C . ARG A 1 549 ? -28.943 6.605 2.680 1.00 81.94 549 ARG A C 1
ATOM 4430 O O . ARG A 1 549 ? -30.038 7.112 2.905 1.00 81.94 549 ARG A O 1
ATOM 4437 N N . ILE A 1 550 ? -27.792 7.128 3.073 1.00 79.94 550 ILE A N 1
ATOM 4438 C CA . ILE A 1 550 ? -27.697 8.375 3.821 1.00 79.94 550 ILE A CA 1
ATOM 4439 C C . ILE A 1 550 ? -27.254 9.470 2.871 1.00 79.94 550 ILE A C 1
ATOM 4441 O O . ILE A 1 550 ? -26.237 9.360 2.190 1.00 79.94 550 ILE A O 1
ATOM 4445 N N . THR A 1 551 ? -28.024 10.548 2.821 1.00 78.44 551 THR A N 1
ATOM 4446 C CA . THR A 1 551 ? -27.603 11.764 2.127 1.00 78.44 551 THR A CA 1
ATOM 4447 C C . THR A 1 551 ? -27.092 12.726 3.176 1.00 78.44 551 THR A C 1
ATOM 4449 O O . THR A 1 551 ? -27.812 13.054 4.114 1.00 78.44 551 THR A O 1
ATOM 4452 N N . THR A 1 552 ? -25.842 13.149 3.034 1.00 72.06 552 THR A N 1
ATOM 4453 C CA . THR A 1 552 ? -25.223 14.102 3.949 1.00 72.06 552 THR A CA 1
ATOM 4454 C C . THR A 1 552 ? -24.657 15.271 3.158 1.00 72.06 552 THR A C 1
ATOM 4456 O O . THR A 1 552 ? -24.162 15.116 2.036 1.00 72.06 552 THR A O 1
ATOM 4459 N N . GLU A 1 553 ? -24.774 16.455 3.740 1.00 68.50 553 GLU A N 1
ATOM 4460 C CA . GLU A 1 553 ? -24.153 17.671 3.243 1.00 68.50 553 GLU A CA 1
ATOM 4461 C C . GLU A 1 553 ? -22.941 17.968 4.110 1.00 68.50 553 GLU A C 1
ATOM 4463 O O . GLU A 1 553 ? -23.026 17.961 5.339 1.00 68.50 553 GLU A O 1
ATOM 4468 N N . TRP A 1 554 ? -21.807 18.238 3.473 1.00 65.50 554 TRP A N 1
ATOM 4469 C CA . TRP A 1 554 ? -20.646 18.766 4.174 1.00 65.50 554 TRP A CA 1
ATOM 4470 C C . TRP A 1 554 ? -20.044 19.937 3.416 1.00 65.50 554 TRP A C 1
ATOM 4472 O O . TRP A 1 554 ? -20.141 20.063 2.188 1.00 65.50 554 TRP A O 1
ATOM 4482 N N . ASP A 1 555 ? -19.349 20.759 4.189 1.00 57.88 555 ASP A N 1
ATOM 4483 C CA . ASP A 1 555 ? -18.495 21.807 3.675 1.00 57.88 555 ASP A CA 1
ATOM 4484 C C . ASP A 1 555 ? -17.199 21.179 3.171 1.00 57.88 555 ASP A C 1
ATOM 4486 O O . ASP A 1 555 ? -16.294 20.828 3.936 1.00 57.88 555 ASP A O 1
ATOM 4490 N N . SER A 1 556 ? -17.092 21.018 1.854 1.00 53.50 556 SER A N 1
ATOM 4491 C CA . SER A 1 556 ? -15.800 20.688 1.258 1.00 53.50 556 SER A CA 1
ATOM 4492 C C . SER A 1 556 ? -14.850 21.868 1.487 1.00 53.50 556 SER A C 1
ATOM 4494 O O . SER A 1 556 ? -15.245 23.012 1.232 1.00 53.50 556 SER A O 1
ATOM 4496 N N . PRO A 1 557 ? -13.613 21.645 1.970 1.00 54.03 557 PRO A N 1
ATOM 4497 C CA . PRO A 1 557 ? -12.620 22.707 1.990 1.00 54.03 557 PRO A CA 1
ATOM 4498 C C . PRO A 1 557 ? -12.356 23.175 0.551 1.00 54.03 557 PRO A C 1
ATOM 4500 O O . PRO A 1 557 ? -12.409 22.345 -0.366 1.00 54.03 557 PRO A O 1
ATOM 4503 N N . PRO A 1 558 ? -12.047 24.467 0.337 1.00 51.91 558 PRO A N 1
ATOM 4504 C CA . PRO A 1 558 ? -11.671 24.947 -0.981 1.00 51.91 558 PRO A CA 1
ATOM 4505 C C . PRO A 1 558 ? -10.528 24.106 -1.534 1.00 51.91 558 PRO A C 1
ATOM 4507 O O . PRO A 1 558 ? -9.565 23.775 -0.835 1.00 51.91 558 PRO A O 1
ATOM 4510 N N . SER A 1 559 ? -10.613 23.788 -2.817 1.00 58.06 559 SER A N 1
ATOM 4511 C CA . SER A 1 559 ? -9.502 23.192 -3.540 1.00 58.06 559 SER A CA 1
ATOM 4512 C C . SER A 1 559 ? -8.249 24.071 -3.412 1.00 58.06 559 SER A C 1
ATOM 4514 O O . SER A 1 559 ? -8.311 25.286 -3.195 1.00 58.06 559 SER A O 1
ATOM 4516 N N . VAL A 1 560 ? -7.071 23.465 -3.585 1.00 54.78 560 VAL A N 1
ATOM 4517 C CA . VAL A 1 560 ? -5.796 24.208 -3.620 1.00 54.78 560 VAL A CA 1
ATOM 4518 C C . VAL A 1 560 ? -5.850 25.325 -4.667 1.00 54.78 560 VAL A C 1
ATOM 4520 O O . VAL A 1 560 ? -5.330 26.412 -4.441 1.00 54.78 560 VAL A O 1
ATOM 4523 N N . VAL A 1 561 ? -6.527 25.070 -5.788 1.00 53.97 561 VAL A N 1
ATOM 4524 C CA . VAL A 1 561 ? -6.733 26.033 -6.870 1.00 53.97 561 VAL A CA 1
ATOM 4525 C C . VAL A 1 561 ? -7.609 27.195 -6.406 1.00 53.97 561 VAL A C 1
ATOM 4527 O O . VAL A 1 561 ? -7.184 28.335 -6.528 1.00 53.97 561 VAL A O 1
ATOM 4530 N N . GLU A 1 562 ? -8.765 26.936 -5.789 1.00 57.53 562 GLU A N 1
ATOM 4531 C CA . GLU A 1 562 ? -9.620 27.990 -5.214 1.00 57.53 562 GLU A CA 1
ATOM 4532 C C . GLU A 1 562 ? -8.873 28.802 -4.150 1.00 57.53 562 GLU A C 1
ATOM 4534 O O . GLU A 1 562 ? -8.953 30.029 -4.137 1.00 57.53 562 GLU A O 1
ATOM 4539 N N . THR A 1 563 ? -8.069 28.144 -3.313 1.00 61.22 563 THR A N 1
ATOM 4540 C CA . THR A 1 563 ? -7.225 28.816 -2.315 1.00 61.22 563 THR A CA 1
ATOM 4541 C C . THR A 1 563 ? -6.192 29.734 -2.975 1.00 61.22 563 THR A C 1
ATOM 4543 O O . THR A 1 563 ? -5.982 30.860 -2.524 1.00 61.22 563 THR A O 1
ATOM 4546 N N . LEU A 1 564 ? -5.545 29.280 -4.052 1.00 56.00 564 LEU A N 1
ATOM 4547 C CA . LEU A 1 564 ? -4.568 30.070 -4.805 1.00 56.00 564 LEU A CA 1
ATOM 4548 C C . LEU A 1 564 ? -5.221 31.248 -5.534 1.00 56.00 564 LEU A C 1
ATOM 4550 O O . LEU A 1 564 ? -4.708 32.358 -5.430 1.00 56.00 564 LEU A O 1
ATOM 4554 N N . ILE A 1 565 ? -6.356 31.037 -6.208 1.00 61.66 565 ILE A N 1
ATOM 4555 C CA . ILE A 1 565 ? -7.133 32.111 -6.847 1.00 61.66 565 ILE A CA 1
ATOM 4556 C C . ILE A 1 565 ? -7.516 33.154 -5.806 1.00 61.66 565 ILE A C 1
ATOM 4558 O O . ILE A 1 565 ? -7.277 34.336 -6.010 1.00 61.66 565 ILE A O 1
ATOM 4562 N N . THR A 1 566 ? -8.052 32.720 -4.665 1.00 59.12 566 THR A N 1
ATOM 4563 C CA . THR A 1 566 ? -8.474 33.615 -3.581 1.00 59.12 566 THR A CA 1
ATOM 4564 C C . THR A 1 566 ? -7.310 34.478 -3.098 1.00 59.12 566 THR A C 1
ATOM 4566 O O . THR A 1 566 ? -7.449 35.690 -2.950 1.00 59.12 566 THR A O 1
ATOM 4569 N N . ARG A 1 567 ? -6.127 33.876 -2.920 1.00 58.72 567 ARG A N 1
ATOM 4570 C CA . ARG A 1 567 ? -4.906 34.607 -2.550 1.00 58.72 567 ARG A CA 1
ATOM 4571 C C . ARG A 1 567 ? -4.436 35.569 -3.639 1.00 58.72 567 ARG A C 1
ATOM 4573 O O . ARG A 1 567 ? -3.957 36.647 -3.306 1.00 58.72 567 ARG A O 1
ATOM 4580 N N . LEU A 1 568 ? -4.566 35.200 -4.911 1.00 60.91 568 LEU A N 1
ATOM 4581 C CA . LEU A 1 568 ? -4.207 36.059 -6.041 1.00 60.91 568 LEU A CA 1
ATOM 4582 C C . LEU A 1 568 ? -5.172 37.240 -6.193 1.00 60.91 568 LEU A C 1
ATOM 4584 O O . LEU A 1 568 ? -4.711 38.359 -6.397 1.00 60.91 568 LEU A O 1
ATOM 4588 N N . ILE A 1 569 ? -6.481 37.016 -6.038 1.00 62.19 569 ILE A N 1
ATOM 4589 C CA . ILE A 1 569 ? -7.499 38.076 -6.021 1.00 62.19 569 I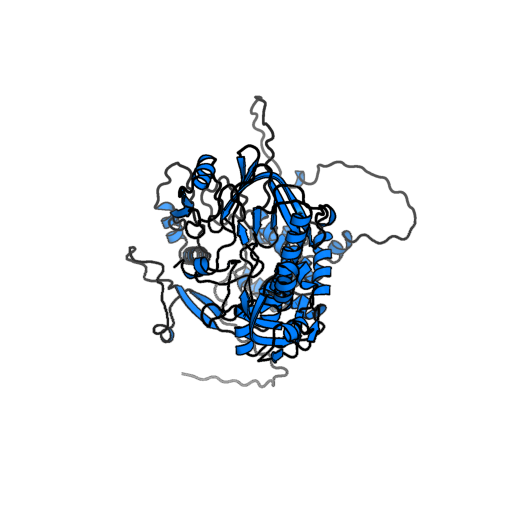LE A CA 1
ATOM 4590 C C . ILE A 1 569 ? -7.230 39.020 -4.850 1.00 62.19 569 ILE A C 1
ATOM 4592 O O . ILE A 1 569 ? -7.168 40.225 -5.060 1.00 62.19 569 ILE A O 1
ATOM 4596 N N . TYR A 1 570 ? -6.980 38.488 -3.647 1.00 61.31 570 TYR A N 1
ATOM 4597 C CA . TYR A 1 570 ? -6.621 39.307 -2.488 1.00 61.31 570 TYR A CA 1
ATOM 4598 C C . TYR A 1 570 ? -5.360 40.144 -2.737 1.00 61.31 570 TYR A C 1
ATOM 4600 O O . TYR A 1 570 ? -5.346 41.332 -2.443 1.00 61.31 570 TYR A O 1
ATOM 4608 N N . ALA A 1 571 ? -4.312 39.548 -3.315 1.00 63.12 571 ALA A N 1
ATOM 4609 C CA . ALA A 1 571 ? -3.074 40.261 -3.619 1.00 63.12 571 ALA A CA 1
ATOM 4610 C C . ALA A 1 571 ? -3.261 41.361 -4.681 1.00 63.12 571 ALA A C 1
ATOM 4612 O O . ALA A 1 571 ? -2.581 42.382 -4.613 1.00 63.12 571 ALA A O 1
ATOM 4613 N N . LYS A 1 572 ? -4.163 41.161 -5.653 1.00 64.44 572 LYS A N 1
ATOM 4614 C CA . LYS A 1 572 ? -4.450 42.134 -6.718 1.00 64.44 572 LYS A CA 1
ATOM 4615 C C . LYS A 1 572 ? -5.428 43.233 -6.293 1.00 64.44 572 LYS A C 1
ATOM 4617 O O . LYS A 1 572 ? -5.249 44.377 -6.693 1.00 64.44 572 LYS A O 1
ATOM 4622 N N . ASN A 1 573 ? -6.466 42.897 -5.529 1.00 69.62 573 ASN A N 1
ATOM 4623 C CA . ASN A 1 573 ? -7.524 43.826 -5.135 1.00 69.62 573 ASN A CA 1
ATOM 4624 C C . ASN A 1 573 ? -8.101 43.456 -3.748 1.00 69.62 573 ASN A C 1
ATOM 4626 O O . ASN A 1 573 ? -9.150 42.806 -3.656 1.00 69.62 573 ASN A O 1
ATOM 4630 N N . PRO A 1 574 ? -7.427 43.872 -2.656 1.00 67.94 574 PRO A N 1
ATOM 4631 C CA . PRO A 1 574 ? -7.862 43.586 -1.288 1.00 67.94 574 PRO A CA 1
ATOM 4632 C C . PRO A 1 574 ? -9.282 44.084 -0.997 1.00 67.94 574 PRO A C 1
ATOM 4634 O O . PRO A 1 574 ? -10.039 43.409 -0.309 1.00 67.94 574 PRO A O 1
ATOM 4637 N N . THR A 1 575 ? -9.672 45.227 -1.567 1.00 65.88 575 THR A N 1
ATOM 4638 C CA . THR A 1 575 ? -10.983 45.849 -1.342 1.00 65.88 575 THR A CA 1
ATOM 4639 C C . THR A 1 575 ? -12.108 45.076 -2.024 1.00 65.88 575 THR A C 1
ATOM 4641 O O . THR A 1 575 ? -13.162 44.885 -1.431 1.00 65.88 575 THR A O 1
ATOM 4644 N N . MET A 1 576 ? -11.896 44.567 -3.243 1.00 59.19 576 MET A N 1
ATOM 4645 C CA . MET A 1 576 ? -12.861 43.673 -3.899 1.00 59.19 576 MET A CA 1
ATOM 4646 C C . MET A 1 576 ? -13.077 42.408 -3.068 1.00 59.19 576 MET A C 1
ATOM 4648 O O . MET A 1 576 ? -14.211 41.968 -2.883 1.00 59.19 576 MET A O 1
ATOM 4652 N N . TYR A 1 577 ? -11.996 41.850 -2.524 1.00 57.50 577 TYR A N 1
ATOM 4653 C CA . TYR A 1 577 ? -12.066 40.707 -1.626 1.00 57.50 577 TYR A CA 1
ATOM 4654 C C . TYR A 1 577 ? -12.848 41.031 -0.340 1.00 57.50 577 TYR A C 1
ATOM 4656 O O . TYR A 1 577 ? -13.774 40.298 -0.001 1.00 57.50 577 TYR A O 1
ATOM 4664 N N . GLU A 1 578 ? -12.544 42.144 0.333 1.00 58.28 578 GLU A N 1
ATOM 4665 C CA . GLU A 1 578 ? -13.249 42.598 1.544 1.00 58.28 578 GLU A CA 1
ATOM 4666 C C . GLU A 1 578 ? -14.738 42.883 1.280 1.00 58.28 578 GLU A C 1
ATOM 4668 O O . GLU A 1 578 ? -15.595 42.387 2.006 1.00 58.28 578 GLU A O 1
ATOM 4673 N N . ASN A 1 579 ? -15.079 43.546 0.174 1.00 58.94 579 ASN A N 1
ATOM 4674 C CA . ASN A 1 579 ? -16.469 43.790 -0.230 1.00 58.94 579 ASN A CA 1
ATOM 4675 C C . ASN A 1 579 ? -17.230 42.488 -0.522 1.00 58.94 579 ASN A C 1
ATOM 4677 O O . ASN A 1 579 ? -18.422 42.373 -0.233 1.00 58.94 579 ASN A O 1
ATOM 4681 N N . THR A 1 580 ? -16.543 41.485 -1.078 1.00 53.62 580 THR A N 1
ATOM 4682 C CA . THR A 1 580 ? -17.125 40.156 -1.296 1.00 53.62 580 THR A CA 1
ATOM 4683 C C . THR A 1 580 ? -17.430 39.487 0.049 1.00 53.62 580 THR A C 1
ATOM 4685 O O . THR A 1 580 ? -18.489 38.871 0.179 1.00 53.62 580 THR A O 1
ATOM 4688 N N . LEU A 1 581 ? -16.550 39.643 1.057 1.00 49.22 581 LEU A N 1
ATOM 4689 C CA . LEU A 1 581 ? -16.765 39.177 2.439 1.00 49.22 581 LEU A CA 1
ATOM 4690 C C . LEU A 1 581 ? -17.976 39.847 3.108 1.00 49.22 581 LEU A C 1
ATOM 4692 O O . LEU A 1 581 ? -18.730 39.172 3.805 1.00 49.22 581 LEU A O 1
ATOM 4696 N N . GLU A 1 582 ? -18.171 41.147 2.892 1.00 49.84 582 GLU A N 1
ATOM 4697 C CA . GLU A 1 582 ? -19.218 41.941 3.550 1.00 49.84 582 GLU A CA 1
ATOM 4698 C C . GLU A 1 582 ? -20.618 41.789 2.922 1.00 49.84 582 GLU A C 1
ATOM 4700 O O . GLU A 1 582 ? -21.627 41.954 3.609 1.00 49.84 582 GLU A O 1
ATOM 4705 N N . ALA A 1 583 ? -20.719 41.418 1.641 1.00 46.06 583 ALA A N 1
ATOM 4706 C CA . ALA A 1 583 ? -21.980 41.382 0.889 1.00 46.06 583 ALA A CA 1
ATOM 4707 C C . ALA A 1 583 ? -22.970 40.242 1.250 1.00 46.06 583 ALA A C 1
ATOM 4709 O O . ALA A 1 583 ? -23.998 40.096 0.583 1.00 46.06 583 ALA A O 1
ATOM 4710 N N . ARG A 1 584 ? -22.724 39.425 2.288 1.00 43.84 584 ARG A N 1
ATOM 4711 C CA . ARG A 1 584 ? -23.685 38.411 2.778 1.00 43.84 584 ARG A CA 1
ATOM 4712 C C . ARG A 1 584 ? -23.980 38.597 4.276 1.00 43.84 584 ARG A C 1
ATOM 4714 O O . ARG A 1 584 ? -23.070 38.419 5.084 1.00 43.84 584 ARG A O 1
ATOM 4721 N N . PRO A 1 585 ? -25.230 38.905 4.684 1.00 38.25 585 PRO A N 1
ATOM 4722 C CA . PRO A 1 585 ? -25.570 39.081 6.093 1.00 38.25 585 PRO A CA 1
ATOM 4723 C C . PRO A 1 585 ? -25.372 37.781 6.881 1.00 38.25 585 PRO A C 1
ATOM 4725 O O . PRO A 1 585 ? -25.900 36.730 6.518 1.00 38.25 585 PRO A O 1
ATOM 4728 N N . LEU A 1 586 ? -24.642 37.877 7.989 1.00 37.00 586 LEU A N 1
ATOM 4729 C CA . LEU A 1 586 ? -24.438 36.819 8.976 1.00 37.00 586 LEU A CA 1
ATOM 4730 C C . LEU A 1 586 ? -25.757 36.506 9.709 1.00 37.00 586 LEU A C 1
ATOM 4732 O O . LEU A 1 586 ? -26.094 37.167 10.691 1.00 37.00 586 LEU A O 1
ATOM 4736 N N . SER A 1 587 ? -26.509 35.489 9.281 1.00 35.06 587 SER A N 1
ATOM 4737 C CA . SER A 1 587 ? -27.571 34.910 10.116 1.00 35.06 587 SER A CA 1
ATOM 4738 C C . SER A 1 587 ? -26.953 34.034 11.213 1.00 35.06 587 SER A C 1
ATOM 4740 O O . SER A 1 587 ? -26.134 33.165 10.930 1.00 35.06 587 SER A O 1
ATOM 4742 N N . HIS A 1 588 ? -27.348 34.266 12.466 1.00 34.16 588 HIS A N 1
ATOM 4743 C CA . HIS A 1 588 ? -26.777 33.739 13.718 1.00 34.16 588 HIS A CA 1
ATOM 4744 C C . HIS A 1 588 ? -26.879 32.217 13.980 1.00 34.16 588 HIS A C 1
ATOM 4746 O O . HIS A 1 588 ? -26.977 31.794 15.132 1.00 34.16 588 HIS A O 1
ATOM 4752 N N . HIS A 1 589 ? -26.796 31.357 12.968 1.00 35.81 589 HIS A N 1
ATOM 4753 C CA . HIS A 1 589 ? -26.619 29.915 13.170 1.00 35.81 589 HIS A CA 1
ATOM 4754 C C . HIS A 1 589 ? -25.311 29.468 12.518 1.00 35.81 589 HIS A C 1
ATOM 4756 O O . HIS A 1 589 ? -25.234 29.369 11.305 1.00 35.81 589 HIS A O 1
ATOM 4762 N N . ASN A 1 590 ? -24.275 29.279 13.346 1.00 38.78 590 ASN A N 1
ATOM 4763 C CA . ASN A 1 590 ? -23.057 28.487 13.114 1.00 38.78 590 ASN A CA 1
ATOM 4764 C C . ASN A 1 590 ? -22.545 28.344 11.670 1.00 38.78 590 ASN A C 1
ATOM 4766 O O . ASN A 1 590 ? -22.306 27.234 11.209 1.00 38.78 590 ASN A O 1
ATOM 4770 N N . VAL A 1 591 ? -22.288 29.453 10.981 1.00 36.56 591 VAL A N 1
ATOM 4771 C CA . VAL A 1 591 ? -21.601 29.423 9.687 1.00 36.56 591 VAL A CA 1
ATOM 4772 C C . VAL A 1 591 ? -20.640 30.612 9.618 1.00 36.56 591 VAL A C 1
ATOM 4774 O O . VAL A 1 591 ? -21.023 31.736 9.306 1.00 36.56 591 VAL A O 1
ATOM 4777 N N . ARG A 1 592 ? -19.363 30.376 9.939 1.00 30.02 592 ARG A N 1
ATOM 4778 C CA . ARG A 1 592 ? -18.263 31.269 9.539 1.00 30.02 592 ARG A CA 1
ATOM 4779 C C . ARG A 1 592 ? -17.718 30.745 8.208 1.00 30.02 592 ARG A C 1
ATOM 4781 O O . ARG A 1 592 ? -16.664 30.122 8.184 1.00 30.02 592 ARG A O 1
ATOM 4788 N N . THR A 1 593 ? -18.451 30.938 7.114 1.00 37.78 593 THR A N 1
ATOM 4789 C CA . THR A 1 593 ? -17.969 30.577 5.771 1.00 37.78 593 THR A CA 1
ATOM 4790 C C . THR A 1 593 ? -17.682 31.819 4.951 1.00 37.78 593 THR A C 1
ATOM 4792 O O . THR A 1 593 ? -18.429 32.795 4.983 1.00 37.78 593 THR A O 1
ATOM 4795 N N . PHE A 1 594 ? -16.615 31.733 4.167 1.00 36.78 594 PHE A N 1
ATOM 4796 C CA . PHE A 1 594 ? -16.324 32.635 3.063 1.00 36.78 594 PHE A CA 1
ATOM 4797 C C . PHE A 1 594 ? -17.526 32.805 2.112 1.00 36.78 594 PHE A C 1
ATOM 4799 O O . PHE A 1 594 ? -18.309 31.869 1.918 1.00 36.78 594 PHE A O 1
ATOM 4806 N N . PRO A 1 595 ? -17.622 33.936 1.402 1.00 33.53 595 PRO A N 1
ATOM 4807 C CA . PRO A 1 595 ? -18.455 34.057 0.223 1.00 33.53 595 PRO A CA 1
ATOM 4808 C C . PRO A 1 595 ? -17.826 33.213 -0.888 1.00 33.53 595 PRO A C 1
ATOM 4810 O O . PRO A 1 595 ? -16.823 33.582 -1.489 1.00 33.53 595 PRO A O 1
ATOM 4813 N N . GLY A 1 596 ? -18.419 32.049 -1.141 1.00 42.59 596 GLY A N 1
ATOM 4814 C CA . GLY A 1 596 ? -18.214 31.311 -2.388 1.00 42.59 596 GLY A CA 1
ATOM 4815 C C . GLY A 1 596 ? -17.186 30.178 -2.402 1.00 42.59 596 GLY A C 1
ATOM 4816 O O . GLY A 1 596 ? -16.892 29.703 -3.492 1.00 42.59 596 GLY A O 1
ATOM 4817 N N . THR A 1 597 ? -16.663 29.694 -1.269 1.00 40.59 597 THR A N 1
ATOM 4818 C CA . THR A 1 597 ? -15.648 28.610 -1.294 1.00 40.59 597 THR A CA 1
ATOM 4819 C C . THR A 1 597 ? -16.018 27.321 -0.567 1.00 40.59 597 THR A C 1
ATOM 4821 O O . THR A 1 597 ? -15.344 26.312 -0.762 1.00 40.59 597 THR A O 1
ATOM 4824 N N . HIS A 1 598 ? -17.117 27.301 0.186 1.00 38.81 598 HIS A N 1
ATOM 4825 C CA . HIS A 1 598 ? -17.736 26.053 0.620 1.00 38.81 598 HIS A CA 1
ATOM 4826 C C . HIS A 1 598 ? -18.920 25.771 -0.296 1.00 38.81 598 HIS A C 1
ATOM 4828 O O . HIS A 1 598 ? -19.929 26.477 -0.286 1.00 38.81 598 HIS A O 1
ATOM 4834 N N . ARG A 1 599 ? -18.774 24.758 -1.151 1.00 43.91 599 ARG A N 1
ATOM 4835 C CA . ARG A 1 599 ? -19.944 24.136 -1.764 1.00 43.91 599 ARG A CA 1
ATOM 4836 C C . ARG A 1 599 ? -20.551 23.263 -0.681 1.00 43.91 599 ARG A C 1
ATOM 4838 O O . ARG A 1 599 ? -19.840 22.378 -0.198 1.00 43.91 599 ARG A O 1
ATOM 4845 N N . ALA A 1 600 ? -21.831 23.473 -0.371 1.00 43.94 600 ALA A N 1
ATOM 4846 C CA . ALA A 1 600 ? -22.653 22.421 0.211 1.00 43.94 600 ALA A CA 1
ATOM 4847 C C . ALA A 1 600 ? -22.565 21.251 -0.769 1.00 43.94 600 ALA A C 1
ATOM 4849 O O . ALA A 1 600 ? -23.168 21.250 -1.845 1.00 43.94 600 ALA A O 1
ATOM 4850 N N . THR A 1 601 ? -21.641 20.344 -0.480 1.00 49.69 601 THR A N 1
ATOM 4851 C CA . THR A 1 601 ? -21.392 19.202 -1.333 1.00 49.69 601 THR A CA 1
ATOM 4852 C C . THR A 1 601 ? -22.329 18.154 -0.798 1.00 49.69 601 THR A C 1
ATOM 4854 O O . THR A 1 601 ? -22.132 17.641 0.300 1.00 49.69 601 THR A O 1
ATOM 4857 N N . GLN A 1 602 ? -23.396 17.901 -1.542 1.00 45.91 602 GLN A N 1
ATOM 4858 C CA . GLN A 1 602 ? -24.212 16.734 -1.283 1.00 45.91 602 GLN A CA 1
ATOM 4859 C C . GLN A 1 602 ? -23.410 15.514 -1.703 1.00 45.91 602 GLN A C 1
ATOM 4861 O O . GLN A 1 602 ? -22.939 15.412 -2.839 1.00 45.91 602 GLN A O 1
ATOM 4866 N N . GLY A 1 603 ? -23.264 14.579 -0.781 1.00 57.75 603 GLY A N 1
ATOM 4867 C CA . GLY A 1 603 ? -22.805 13.243 -1.098 1.00 57.75 603 GLY A CA 1
ATOM 4868 C C . GLY A 1 603 ? -23.770 12.239 -0.525 1.00 57.75 603 GLY A C 1
ATOM 4869 O O . GLY A 1 603 ? -24.377 12.420 0.530 1.00 57.75 603 GLY A O 1
ATOM 4870 N N . VAL A 1 604 ? -23.909 11.161 -1.274 1.00 59.97 604 VAL A N 1
ATOM 4871 C CA . VAL A 1 604 ? -24.701 10.021 -0.863 1.00 59.97 604 VAL A CA 1
ATOM 4872 C C . VAL A 1 604 ? -23.724 9.006 -0.296 1.00 59.97 604 VAL A C 1
ATOM 4874 O O . VAL A 1 604 ? -22.882 8.471 -1.018 1.00 59.97 604 VAL A O 1
ATOM 4877 N N . LEU A 1 605 ? -23.824 8.773 1.007 1.00 60.16 605 LEU A N 1
ATOM 4878 C CA . LEU A 1 605 ? -23.284 7.593 1.654 1.00 60.16 605 LEU A CA 1
ATOM 4879 C C . LEU A 1 605 ? -24.257 6.458 1.366 1.00 60.16 605 LEU A C 1
ATOM 4881 O O . LEU A 1 605 ? -25.273 6.273 2.031 1.00 60.16 605 LEU A O 1
ATOM 4885 N N . ASP A 1 606 ? -23.964 5.736 0.299 1.00 59.56 606 ASP A N 1
ATOM 4886 C CA . ASP A 1 606 ? -24.627 4.477 0.016 1.00 59.56 606 ASP A CA 1
ATOM 4887 C C . ASP A 1 606 ? -23.744 3.348 0.541 1.00 59.56 606 ASP A C 1
ATOM 4889 O O . ASP A 1 606 ? -22.511 3.455 0.553 1.00 59.56 606 ASP A O 1
ATOM 4893 N N . PHE A 1 607 ? -24.367 2.220 0.873 1.00 59.47 607 PHE A N 1
ATOM 4894 C CA . PHE A 1 607 ? -23.637 0.967 0.733 1.00 59.47 607 PHE A CA 1
ATOM 4895 C C . PHE A 1 607 ? -23.105 0.942 -0.684 1.00 59.47 607 PHE A C 1
ATOM 4897 O O . PHE A 1 607 ? -23.756 1.448 -1.601 1.00 59.47 607 PHE A O 1
ATOM 4904 N N . ASP A 1 608 ? -21.951 0.331 -0.909 1.00 55.41 608 ASP A N 1
ATOM 4905 C CA . ASP A 1 608 ? -21.653 -0.064 -2.273 1.00 55.41 608 ASP A CA 1
ATOM 4906 C C . ASP A 1 608 ? -22.708 -1.111 -2.670 1.00 55.41 608 ASP A C 1
ATOM 4908 O O . ASP A 1 608 ? -22.533 -2.319 -2.512 1.00 55.41 608 ASP A O 1
ATOM 4912 N N . THR A 1 609 ? -23.861 -0.633 -3.147 1.00 43.66 609 THR A N 1
ATOM 4913 C CA . THR A 1 609 ? -25.014 -1.428 -3.545 1.00 43.66 609 THR A CA 1
ATOM 4914 C C . THR A 1 609 ? -24.650 -2.324 -4.722 1.00 43.66 609 THR A C 1
ATOM 4916 O O . THR A 1 609 ? -25.384 -3.261 -5.022 1.00 43.66 609 THR A O 1
ATOM 4919 N N . LYS A 1 610 ? -23.490 -2.090 -5.353 1.00 46.62 610 LYS A N 1
ATOM 4920 C CA . LYS A 1 610 ? -22.919 -2.900 -6.425 1.00 46.62 610 LYS A CA 1
ATOM 4921 C C . LYS A 1 610 ? -22.017 -4.030 -5.896 1.00 46.62 610 LYS A C 1
ATOM 4923 O O . LYS A 1 610 ? -21.872 -5.041 -6.579 1.00 46.62 610 LYS A O 1
ATOM 4928 N N . ARG A 1 611 ? -21.498 -3.939 -4.661 1.00 48.56 611 ARG A N 1
ATOM 4929 C CA . ARG A 1 611 ? -20.843 -5.031 -3.895 1.00 48.56 611 ARG A CA 1
ATOM 4930 C C . ARG A 1 611 ? -21.785 -5.674 -2.861 1.00 48.56 611 ARG A C 1
ATOM 4932 O O . ARG A 1 611 ? -21.348 -6.099 -1.795 1.00 48.56 611 ARG A O 1
ATOM 4939 N N . ARG A 1 612 ? -23.081 -5.763 -3.186 1.00 45.72 612 ARG A N 1
ATOM 4940 C CA . ARG A 1 612 ? -24.222 -6.231 -2.361 1.00 45.72 612 ARG A CA 1
ATOM 4941 C C . ARG A 1 612 ? -24.176 -7.689 -1.848 1.00 45.72 612 ARG A C 1
ATOM 4943 O O . ARG A 1 612 ? -25.211 -8.337 -1.754 1.00 45.72 612 ARG A O 1
ATOM 4950 N N . GLN A 1 613 ? -23.013 -8.236 -1.514 1.00 42.91 613 GLN A N 1
ATOM 4951 C CA . GLN A 1 613 ? -22.867 -9.635 -1.086 1.00 42.91 613 GLN A CA 1
ATOM 4952 C C . GLN A 1 613 ? -22.511 -9.836 0.373 1.00 42.91 613 GLN A C 1
ATOM 4954 O O . GLN A 1 613 ? -22.384 -10.973 0.823 1.00 42.91 613 GLN A O 1
ATOM 4959 N N . LEU A 1 614 ? -22.337 -8.757 1.118 1.00 51.81 614 LEU A N 1
ATOM 4960 C CA . LEU A 1 614 ? -21.927 -8.864 2.500 1.00 51.81 614 LEU A CA 1
ATOM 4961 C C . LEU A 1 614 ? -23.191 -9.057 3.341 1.00 51.81 614 LEU A C 1
ATOM 4963 O O . LEU A 1 614 ? -23.997 -8.139 3.479 1.00 51.81 614 LEU A O 1
ATOM 4967 N N . SER A 1 615 ? -23.409 -10.273 3.841 1.00 50.16 615 SER A N 1
ATOM 4968 C CA . SER A 1 615 ? -24.424 -10.494 4.870 1.00 50.16 615 SER A CA 1
ATOM 4969 C C . SER A 1 615 ? -23.880 -10.032 6.229 1.00 50.16 615 SER A C 1
ATOM 4971 O O . SER A 1 615 ? -22.664 -9.966 6.425 1.00 50.16 615 SER A O 1
ATOM 4973 N N . LEU A 1 616 ? -24.764 -9.742 7.192 1.00 57.16 616 LEU A N 1
ATOM 4974 C CA . LEU A 1 616 ? -24.366 -9.545 8.598 1.00 57.16 616 LEU A CA 1
ATOM 4975 C C . LEU A 1 616 ? -23.624 -10.770 9.159 1.00 57.16 616 LEU A C 1
ATOM 4977 O O . LEU A 1 616 ? -22.865 -10.652 10.118 1.00 57.16 616 LEU A O 1
ATOM 4981 N N . THR A 1 617 ? -23.866 -11.945 8.572 1.00 56.34 617 THR A N 1
ATOM 4982 C CA . THR A 1 617 ? -23.386 -13.231 9.066 1.00 56.34 617 THR A CA 1
ATOM 4983 C C . THR A 1 617 ? -22.020 -13.616 8.499 1.00 56.34 617 THR A C 1
ATOM 4985 O O . THR A 1 617 ? -21.136 -13.909 9.292 1.00 56.34 617 THR A O 1
ATOM 4988 N N . GLU A 1 618 ? -21.809 -13.555 7.181 1.00 61.34 618 GLU A N 1
ATOM 4989 C CA . GLU A 1 618 ? -20.534 -13.808 6.481 1.00 61.34 618 GLU A CA 1
ATOM 4990 C C . GLU A 1 618 ? -20.556 -13.203 5.064 1.00 61.34 618 GLU A C 1
ATOM 4992 O O . GLU A 1 618 ? -21.621 -13.032 4.459 1.00 61.34 618 GLU A O 1
ATOM 4997 N N . SER A 1 619 ? -19.388 -12.924 4.487 1.00 65.12 619 SER A N 1
ATOM 4998 C CA . SER A 1 619 ? -19.281 -12.688 3.047 1.00 65.12 619 SER A CA 1
ATOM 4999 C C . SER A 1 619 ? -18.432 -13.734 2.348 1.00 65.12 619 SER A C 1
ATOM 5001 O O . SER A 1 619 ? -17.538 -14.348 2.932 1.00 65.12 619 SER A O 1
ATOM 5003 N N . ARG A 1 620 ? -18.719 -13.902 1.057 1.00 79.38 620 ARG A N 1
ATOM 5004 C CA . ARG A 1 620 ? -17.828 -14.562 0.110 1.00 79.38 620 ARG A CA 1
ATOM 5005 C C . ARG A 1 620 ? -17.107 -13.508 -0.732 1.00 79.38 620 ARG A C 1
ATOM 5007 O O . ARG A 1 620 ? -17.670 -12.430 -0.952 1.00 79.38 620 ARG A O 1
ATOM 5014 N N . PRO A 1 621 ? -15.920 -13.813 -1.274 1.00 82.88 621 PRO A N 1
ATOM 5015 C CA . PRO A 1 621 ? -15.325 -12.988 -2.306 1.00 82.88 621 PRO A CA 1
ATOM 5016 C C . PRO A 1 621 ? -16.267 -12.863 -3.503 1.00 82.88 621 PRO A C 1
ATOM 5018 O O . PRO A 1 621 ? -17.060 -13.765 -3.807 1.00 82.88 621 PRO A O 1
ATOM 5021 N N . LEU A 1 622 ? -16.139 -11.751 -4.223 1.00 86.69 622 LEU A N 1
ATOM 5022 C CA . LEU A 1 622 ? -16.844 -11.574 -5.486 1.00 86.69 622 LEU A CA 1
ATOM 5023 C C . LEU A 1 622 ? -16.391 -12.654 -6.468 1.00 86.69 622 LEU A C 1
ATOM 5025 O O . LEU A 1 622 ? -15.199 -12.904 -6.634 1.00 86.69 622 LEU A O 1
ATOM 5029 N N . HIS A 1 623 ? -17.327 -13.265 -7.176 1.00 91.88 623 HIS A N 1
ATOM 5030 C CA . HIS A 1 623 ? -16.976 -14.098 -8.311 1.00 91.88 623 HIS A CA 1
ATOM 5031 C C . HIS A 1 623 ? -16.576 -13.191 -9.486 1.00 91.88 623 HIS A C 1
ATOM 5033 O O . HIS A 1 623 ? -17.163 -12.127 -9.697 1.00 91.88 623 HIS A O 1
ATOM 5039 N N . ILE A 1 624 ? -15.610 -13.600 -10.311 1.00 92.94 624 ILE A N 1
ATOM 5040 C CA . ILE A 1 624 ? -15.111 -12.784 -11.436 1.00 92.94 624 ILE A CA 1
ATOM 5041 C C . ILE A 1 624 ? -16.214 -12.295 -12.394 1.00 92.94 624 ILE A C 1
ATOM 5043 O O . ILE A 1 624 ? -16.163 -11.174 -12.897 1.00 92.94 624 ILE A O 1
ATOM 5047 N N . ARG A 1 625 ? -17.263 -13.099 -12.609 1.00 90.62 625 ARG A N 1
ATOM 5048 C CA . ARG A 1 625 ? -18.431 -12.700 -13.423 1.00 90.62 625 ARG A CA 1
ATOM 5049 C C . ARG A 1 625 ? -19.139 -11.471 -12.852 1.00 90.62 625 ARG A C 1
ATOM 5051 O O . ARG A 1 625 ? -19.605 -10.634 -13.611 1.00 90.62 625 ARG A O 1
ATOM 5058 N N . GLU A 1 626 ? -19.190 -11.345 -11.533 1.00 87.56 626 GLU A N 1
ATOM 5059 C CA . GLU A 1 626 ? -19.835 -10.230 -10.833 1.00 87.56 626 GLU A CA 1
ATOM 5060 C C . GLU A 1 626 ? -18.981 -8.970 -10.966 1.00 87.56 626 GLU A C 1
ATOM 5062 O O . GLU A 1 626 ? -19.494 -7.899 -11.276 1.00 87.56 626 GLU A O 1
ATOM 5067 N N . VAL A 1 627 ? -17.655 -9.115 -10.864 1.00 85.62 627 VAL A N 1
ATOM 5068 C CA . VAL A 1 627 ? -16.708 -8.015 -11.097 1.00 85.62 627 VAL A CA 1
ATOM 5069 C C . VAL A 1 627 ? -16.825 -7.448 -12.517 1.00 85.62 627 VAL A C 1
ATOM 5071 O O . VAL A 1 627 ? -16.743 -6.233 -12.694 1.00 85.62 627 VAL A O 1
ATOM 5074 N N . LEU A 1 628 ? -17.022 -8.304 -13.527 1.00 87.00 628 LEU A N 1
ATOM 5075 C CA . LEU A 1 628 ? -17.083 -7.893 -14.937 1.00 87.00 628 LEU A CA 1
ATOM 5076 C C . LEU A 1 628 ? -18.471 -7.410 -15.391 1.00 87.00 628 LEU A C 1
ATOM 5078 O O . LEU A 1 628 ? -18.546 -6.519 -16.237 1.00 87.00 628 LEU A O 1
ATOM 5082 N N . ASN A 1 629 ? -19.554 -7.977 -14.850 1.00 82.56 629 ASN A N 1
ATOM 5083 C CA . ASN A 1 629 ? -20.926 -7.632 -15.243 1.00 82.56 629 ASN A CA 1
ATOM 5084 C C . ASN A 1 629 ? -21.444 -6.343 -14.589 1.00 82.56 629 ASN A C 1
ATOM 5086 O O . ASN A 1 629 ? -22.410 -5.762 -15.077 1.00 82.56 629 ASN A O 1
ATOM 5090 N N . ASN A 1 630 ? -20.804 -5.882 -13.513 1.00 61.78 630 ASN A N 1
ATOM 5091 C CA . ASN A 1 630 ? -21.181 -4.666 -12.796 1.00 61.78 630 ASN A CA 1
ATOM 5092 C C . ASN A 1 630 ? -20.759 -3.391 -13.556 1.00 61.78 630 ASN A C 1
ATOM 5094 O O . ASN A 1 630 ? -19.858 -2.682 -13.108 1.00 61.78 630 ASN A O 1
ATOM 5098 N N . ARG A 1 631 ? -21.384 -3.097 -14.704 1.00 49.84 631 ARG A N 1
ATOM 5099 C CA . ARG A 1 631 ? -21.280 -1.785 -15.373 1.00 49.84 631 ARG A CA 1
ATOM 5100 C C . ARG A 1 631 ? -22.227 -0.763 -14.750 1.00 49.84 631 ARG A C 1
ATOM 5102 O O . ARG A 1 631 ? -23.411 -1.105 -14.551 1.00 49.84 631 ARG A O 1
#

Foldseek 3Di:
DDDDDDDDDDDDDDDDDDDDDDDPDDDDPVVVVVVVCVVVVVPPPDAPQAPVVVLVCCVVPPDDPCVVPDDVQVVVVCCCVRHVDPVNVVVPDPPDDDDDDDDDDDDDDDDDDPVVVPDDDDDDDDDDDDDDDDDDDDDDDDPDPPDDDDDDDDDDDDPPPPSVNVVVVVVLVVVLQCCLCVQLVFGDDPDLLVSLVCSLVVPQFPDDFDDDPPVQLVQLLLQQDAFDWDFWFQKFQFKWKKFFQQLLLVLLQDWFFGADKDKDFPQDPVNLLPDPFKWKFFFKKAFDLPDQAQLAWWQFPVGIFRAHGIDHADPVTTRMHTSVSVSLCCVPRVMGTPDTGMIITHPDIDSSCNVVSVSLLVQLLPPPDPSSVVSSSVSSVSLLCLQQPAQKDKDKDWADDDPVCPVPFPFDAPDDDDDPDDPDRGGITIDIDGHDDSNNNSSRNSSSNSSSSSLVVVQQVQQVVVVWDWRIDTRRMTMINDDRDPVQADCSSRHRHIHTPDGRWMKGQQGRQAIFTHDPQATPDGGHPPDPPDGDHSVRSVCSLVQHKDKDWDFDAADPVRVVVLVVCCVVPVPVLVVQQVPDDDDPDDDPDGNPRTDRDIDIPGRCVLLVAHDNVTGGGHHVCSSHVSD

Sequence (631 aa):
MTTFQFFGKIKPKSDIDVPWFGMFALIDDKWASICADLSTGKLVGFRFETVAELFEYITKYGTPPLWYSYDLREFFDILIRDVVSEEWLLERVPKKGGGTEDKVTLINTKNGDILKALFPTEKKRKISKRGKALTLLNAGNYYNDGFVALSEDFSPLPFKGNAAQLGKAFLALLDIHYFTREKLGVSLGVSFASTVMRAIQARYLDMVVPKLDKELEEFIEAAFYGGKAEVYRIYEEHAWVYDKDGLYNEADTHVLPVKGPYIKEEITPDQFMKLEDIGYIDVDVYVPETLHKGPLPFRGPNGISYPVGTLRSSKTYPARYFSPLLKQAVKMYGVEILKIHHGVFFKTSKPILREWAEYTATLKKNAKNKGEKWLAKLCQNVPYGKFAQKEERQITHIGTVPKERRRDLNISTLYNPSMPGDEEELPIWFETVKKRLPNHLPQIAAAITGWAHMIMQKDFARAEAYGLRIDYTDTDSIIANGELPPDMTDESQTIGHYKTEYKDVTAVCVAPKMYFILEKEKCILAKVKGFPNYQPNNEDVQDLLKGIRITTEWDSPPSVVETLITRLIYAKNPTMYENTLEARPLSHHNVRTFPGTHRATQGVLDFDTKRRQLSLTESRPLHIREVLNNR

Organism: NCBI:txid412755

pLDDT: mean 71.4, std 26.88, range [21.39, 98.62]

Radius of gyration: 31.24 Å; chains: 1; bounding box: 73×95×79 Å

InterPro domains:
  IPR004868 DNA-directed DNA polymerase, family B, mitochondria/virus [PF03175] (196-404)
  IPR017964 DNA-directed DNA polymerase, family B, conserved site [PS00116] (472-480)
  IPR023211 DNA polymerase, palm domain superfamily [G3DSA:3.90.1600.10] (433-537)
  IPR043502 DNA/RNA polymerase superfamily [SSF56672] (202-552)